Protein AF-A0A3D4YFX1-F1 (afdb_monomer)

Structure (mmCIF, N/CA/C/O backbone):
data_AF-A0A3D4YFX1-F1
#
_entry.id   AF-A0A3D4YFX1-F1
#
loop_
_atom_site.group_PDB
_atom_site.id
_atom_site.type_symbol
_atom_site.label_atom_id
_atom_site.label_alt_id
_atom_site.label_comp_id
_atom_site.label_asym_id
_atom_site.label_entity_id
_atom_site.label_seq_id
_atom_site.pdbx_PDB_ins_code
_atom_site.Cartn_x
_atom_site.Cartn_y
_atom_site.Cartn_z
_atom_site.occupancy
_atom_site.B_iso_or_equiv
_atom_site.auth_seq_id
_atom_site.auth_comp_id
_atom_site.auth_asym_id
_atom_site.auth_atom_id
_atom_site.pdbx_PDB_model_num
ATOM 1 N N . MET A 1 1 ? 17.781 17.851 44.236 1.00 33.34 1 MET A N 1
ATOM 2 C CA . MET A 1 1 ? 16.960 18.516 43.199 1.00 33.34 1 MET A CA 1
ATOM 3 C C . MET A 1 1 ? 16.492 17.494 42.149 1.00 33.34 1 MET A C 1
ATOM 5 O O . MET A 1 1 ? 16.687 17.704 40.967 1.00 33.34 1 MET A O 1
ATOM 9 N N . TYR A 1 2 ? 15.892 16.377 42.585 1.00 28.59 2 TYR A N 1
ATOM 10 C CA . TYR A 1 2 ? 15.385 15.292 41.724 1.00 28.59 2 TYR A CA 1
ATOM 11 C C . TYR A 1 2 ? 14.280 14.538 42.480 1.00 28.59 2 TYR A C 1
ATOM 13 O O . TYR A 1 2 ? 14.504 13.456 42.988 1.00 28.59 2 TYR A O 1
ATOM 21 N N . TRP A 1 3 ? 13.118 15.166 42.655 1.00 27.67 3 TRP A N 1
ATOM 22 C CA . TRP A 1 3 ? 11.892 14.529 43.162 1.00 27.67 3 TRP A CA 1
ATOM 23 C C . TRP A 1 3 ? 10.709 15.341 42.619 1.00 27.67 3 TRP A C 1
ATOM 25 O O . TRP A 1 3 ? 10.163 16.185 43.321 1.00 27.67 3 TRP A O 1
ATOM 35 N N . ASN A 1 4 ? 10.387 15.195 41.327 1.00 35.06 4 ASN A N 1
ATOM 36 C CA . ASN A 1 4 ? 9.141 15.752 40.767 1.00 35.06 4 ASN A CA 1
ATOM 37 C C . ASN A 1 4 ? 8.690 15.178 39.406 1.00 35.06 4 ASN A C 1
ATOM 39 O O . ASN A 1 4 ? 7.631 15.566 38.922 1.00 35.06 4 ASN A O 1
ATOM 43 N N . SER A 1 5 ? 9.417 14.245 38.783 1.00 28.72 5 SER A N 1
ATOM 44 C CA . SER A 1 5 ? 9.042 13.697 37.467 1.00 28.72 5 SER A CA 1
ATOM 45 C C . SER A 1 5 ? 7.901 12.666 37.524 1.00 28.72 5 SER A C 1
ATOM 47 O O . SER A 1 5 ? 7.046 12.662 36.643 1.00 28.72 5 SER A O 1
ATOM 49 N N . GLU A 1 6 ? 7.797 11.857 38.583 1.00 30.45 6 GLU A N 1
ATOM 50 C CA . GLU A 1 6 ? 6.778 10.790 38.672 1.00 30.45 6 GLU A CA 1
ATOM 51 C C . GLU A 1 6 ? 5.366 11.302 39.001 1.00 30.45 6 GLU A C 1
ATOM 53 O O . GLU A 1 6 ? 4.369 10.799 38.475 1.00 30.45 6 GLU A O 1
ATOM 58 N N . ARG A 1 7 ? 5.249 12.367 39.809 1.00 31.98 7 ARG A N 1
ATOM 59 C CA . ARG A 1 7 ? 3.946 12.985 40.121 1.00 31.98 7 ARG A CA 1
ATOM 60 C C . ARG A 1 7 ? 3.356 13.740 38.932 1.00 31.98 7 ARG A C 1
ATOM 62 O O . ARG A 1 7 ? 2.138 13.747 38.767 1.00 31.98 7 ARG A O 1
ATOM 69 N N . ILE A 1 8 ? 4.198 14.347 38.097 1.00 32.44 8 ILE A N 1
ATOM 70 C CA . ILE A 1 8 ? 3.754 15.078 36.904 1.00 32.44 8 ILE A CA 1
ATOM 71 C C . ILE A 1 8 ? 3.295 14.093 35.819 1.00 32.44 8 ILE A C 1
ATOM 73 O O . ILE A 1 8 ? 2.248 14.314 35.211 1.00 32.44 8 ILE A O 1
ATOM 77 N N . PHE A 1 9 ? 3.989 12.960 35.658 1.00 28.56 9 PHE A N 1
ATOM 78 C CA . PHE A 1 9 ? 3.599 11.900 34.723 1.00 28.56 9 PHE A CA 1
ATOM 79 C C . PHE A 1 9 ? 2.250 11.259 35.102 1.00 28.56 9 PHE A C 1
ATOM 81 O O . PHE A 1 9 ? 1.348 11.173 34.270 1.00 28.56 9 PHE A O 1
ATOM 88 N N . CYS A 1 10 ? 2.038 10.935 36.383 1.00 30.28 10 CYS A N 1
ATOM 89 C CA . CYS A 1 10 ? 0.772 10.359 36.856 1.00 30.28 10 CYS A CA 1
ATOM 90 C C . CYS A 1 10 ? -0.425 11.319 36.726 1.00 30.28 10 CYS A C 1
ATOM 92 O O . CYS A 1 10 ? -1.542 10.891 36.430 1.00 30.28 10 CYS A O 1
ATOM 94 N N . VAL A 1 11 ? -0.220 12.625 36.930 1.00 32.50 11 VAL A N 1
ATOM 95 C CA . VAL A 1 11 ? -1.291 13.631 36.808 1.00 32.50 11 VAL A CA 1
ATOM 96 C C . VAL A 1 11 ? -1.632 13.919 35.342 1.00 32.50 11 VAL A C 1
ATOM 98 O O . VAL A 1 11 ? -2.809 14.106 35.023 1.00 32.50 11 VAL A O 1
ATOM 101 N N . LEU A 1 12 ? -0.640 13.910 34.444 1.00 30.22 12 LEU A N 1
ATOM 102 C CA . LEU A 1 12 ? -0.848 14.115 33.007 1.00 30.22 12 LEU A CA 1
ATOM 103 C C . LEU A 1 12 ? -1.539 12.918 32.349 1.00 30.22 12 LEU A C 1
ATOM 105 O O . LEU A 1 12 ? -2.519 13.123 31.637 1.00 30.22 12 LEU A O 1
ATOM 109 N N . VAL A 1 13 ? -1.130 11.684 32.664 1.00 34.00 13 VAL A N 1
ATOM 110 C CA . VAL A 1 13 ? -1.783 10.464 32.153 1.00 34.00 13 VAL A CA 1
ATOM 111 C C . VAL A 1 13 ? -3.233 10.385 32.643 1.00 34.00 13 VAL A C 1
ATOM 113 O O . VAL A 1 13 ? -4.150 10.170 31.851 1.00 34.00 13 VAL A O 1
ATOM 116 N N . LYS A 1 14 ? -3.483 10.684 33.925 1.00 32.94 14 LYS A N 1
ATOM 117 C CA . LYS A 1 14 ? -4.841 10.690 34.487 1.00 32.94 14 LYS A CA 1
ATOM 118 C C . LYS A 1 14 ? -5.736 11.760 33.851 1.00 32.94 14 LYS A C 1
ATOM 120 O O . LYS A 1 14 ? -6.899 11.480 33.569 1.00 32.94 14 LYS A O 1
ATOM 125 N N . ARG A 1 15 ? -5.225 12.969 33.580 1.00 34.59 15 ARG A N 1
ATOM 126 C CA . ARG A 1 15 ? -5.998 14.036 32.913 1.00 34.59 15 ARG A CA 1
ATOM 127 C C . ARG A 1 15 ? -6.241 13.755 31.429 1.00 34.59 15 ARG A C 1
ATOM 129 O O . ARG A 1 15 ? -7.353 13.991 30.964 1.00 34.59 15 ARG A O 1
ATOM 136 N N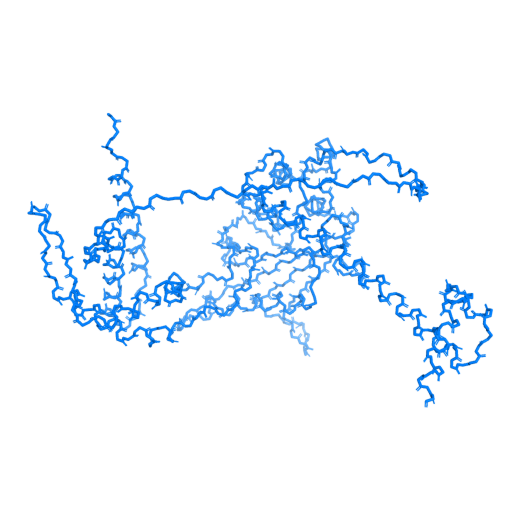 . TYR A 1 16 ? -5.250 13.225 30.715 1.00 33.62 16 TYR A N 1
ATOM 137 C CA . TYR A 1 16 ? -5.350 12.949 29.280 1.00 33.62 16 TYR A CA 1
ATOM 138 C C . TYR A 1 16 ? -6.350 11.819 28.989 1.00 33.62 16 TYR A C 1
ATOM 140 O O . TYR A 1 16 ? -7.226 11.964 28.136 1.00 33.62 16 TYR A O 1
ATOM 148 N N . TYR A 1 17 ? -6.322 10.738 29.775 1.00 37.28 17 TYR A N 1
ATOM 149 C CA . TYR A 1 17 ? -7.241 9.611 29.588 1.00 37.28 17 TYR A CA 1
ATOM 150 C C . TYR A 1 17 ? -8.655 9.880 30.117 1.00 37.28 17 TYR A C 1
ATOM 152 O O . TYR A 1 17 ? -9.621 9.501 29.461 1.00 37.28 17 TYR A O 1
ATOM 160 N N . THR A 1 18 ? -8.815 10.615 31.225 1.00 37.09 18 THR A N 1
ATOM 161 C CA . THR A 1 18 ? -10.156 11.000 31.719 1.00 37.09 18 THR A CA 1
ATOM 162 C C . THR A 1 18 ? -10.868 11.931 30.731 1.00 37.09 18 THR A C 1
ATOM 164 O O . THR A 1 18 ? -12.057 11.755 30.474 1.00 37.09 18 THR A O 1
ATOM 167 N N . ALA A 1 19 ? -10.142 12.876 30.117 1.00 35.78 19 ALA A N 1
ATOM 168 C CA . ALA A 1 19 ? -10.690 13.760 29.088 1.00 35.78 19 ALA A CA 1
ATOM 169 C C . ALA A 1 19 ? -11.039 13.006 27.793 1.00 35.78 19 ALA A C 1
ATOM 171 O O . ALA A 1 19 ? -12.042 13.320 27.155 1.00 35.78 19 ALA A O 1
ATOM 172 N N . THR A 1 20 ? -10.253 11.988 27.431 1.00 35.84 20 THR A N 1
ATOM 173 C CA . THR A 1 20 ? -10.500 11.140 26.252 1.00 35.84 20 THR A CA 1
ATOM 174 C C . THR A 1 20 ? -11.707 10.226 26.468 1.00 35.84 20 THR A C 1
ATOM 176 O O . THR A 1 20 ? -12.563 10.133 25.596 1.00 35.84 20 THR A O 1
ATOM 179 N N . ILE A 1 21 ? -11.856 9.648 27.663 1.00 40.03 21 ILE A N 1
ATOM 180 C CA . ILE A 1 21 ? -13.035 8.871 28.073 1.00 40.03 21 ILE A CA 1
ATOM 181 C C . ILE A 1 21 ? -14.284 9.767 28.116 1.00 40.03 21 ILE A C 1
ATOM 183 O O . ILE A 1 21 ? -15.308 9.422 27.536 1.00 40.03 21 ILE A O 1
ATOM 187 N N . GLN A 1 22 ? -14.214 10.968 28.695 1.00 37.69 22 GLN A N 1
ATOM 188 C CA . GLN A 1 22 ? -15.341 11.914 28.669 1.00 37.69 22 GLN A CA 1
ATOM 189 C C . GLN A 1 22 ? -15.697 12.400 27.251 1.00 37.69 22 GLN A C 1
ATOM 191 O O . GLN A 1 22 ? -16.878 12.585 26.950 1.00 37.69 22 GLN A O 1
ATOM 196 N N . LYS A 1 23 ? -14.716 12.571 26.352 1.00 37.72 23 LYS A N 1
ATOM 197 C CA . LYS A 1 23 ? -14.960 12.862 24.926 1.00 37.72 23 LYS A CA 1
ATOM 198 C C . LYS A 1 23 ? -15.580 11.680 24.178 1.00 37.72 23 LYS A C 1
ATOM 200 O O . LYS A 1 23 ? -16.494 11.906 23.393 1.00 37.72 23 LYS A O 1
ATOM 205 N N . MET A 1 24 ? -15.141 10.450 24.453 1.00 36.56 24 MET A N 1
ATOM 206 C CA . MET A 1 24 ? -15.719 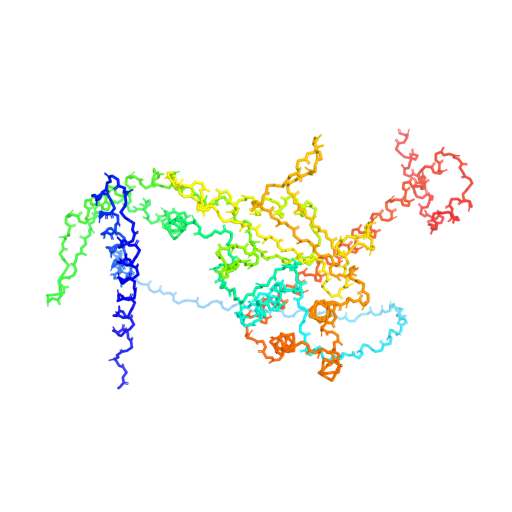9.227 23.878 1.00 36.56 24 MET A CA 1
ATOM 207 C C . MET A 1 24 ? -17.208 9.068 24.223 1.00 36.56 24 MET A C 1
ATOM 209 O O . MET A 1 24 ? -17.973 8.586 23.398 1.00 36.56 24 MET A O 1
ATOM 213 N N . PHE A 1 25 ? -17.645 9.521 25.404 1.00 42.78 25 PHE A N 1
ATOM 214 C CA . PHE A 1 25 ? -19.019 9.317 25.887 1.00 42.78 25 PHE A CA 1
ATOM 215 C C . PHE A 1 25 ? -19.925 10.561 25.826 1.00 42.78 25 PHE A C 1
ATOM 217 O O . PHE A 1 25 ? -21.083 10.486 26.229 1.00 42.78 25 PHE A O 1
ATOM 224 N N . SER A 1 26 ? -19.439 11.700 25.314 1.00 38.50 26 SER A N 1
ATOM 225 C CA . SER A 1 26 ? -20.235 12.937 25.160 1.00 38.50 26 SER A CA 1
ATOM 226 C C . SER A 1 26 ? -20.838 13.131 23.764 1.00 38.50 26 SER A C 1
ATOM 228 O O . SER A 1 26 ? -21.555 14.108 23.554 1.00 38.50 26 SER A O 1
ATOM 230 N N . LYS A 1 27 ? -20.593 12.211 22.817 1.00 40.03 27 LYS A N 1
ATOM 231 C CA . LYS A 1 27 ? -21.092 12.317 21.433 1.00 40.03 27 LYS A CA 1
ATOM 232 C C . LYS A 1 27 ? -21.996 11.186 20.930 1.00 40.03 27 LYS A C 1
ATOM 234 O O . LYS A 1 27 ? -22.451 11.281 19.798 1.00 40.03 27 LYS A O 1
ATOM 239 N N . GLU A 1 28 ? -22.353 10.194 21.742 1.00 39.66 28 GLU A N 1
ATOM 240 C CA . GLU A 1 28 ? -23.309 9.153 21.329 1.00 39.66 28 GLU A CA 1
ATOM 241 C C . GLU A 1 28 ? -24.454 9.014 22.343 1.00 39.66 28 GLU A C 1
ATOM 243 O O . GLU A 1 28 ? -24.378 8.278 23.326 1.00 39.66 28 GLU A O 1
ATOM 248 N N . THR A 1 29 ? -25.549 9.730 22.095 1.00 34.16 29 THR A N 1
ATOM 249 C CA . THR A 1 29 ? -26.874 9.388 22.625 1.00 34.16 29 THR A CA 1
ATOM 250 C C . THR A 1 29 ? -27.624 8.587 21.575 1.00 34.16 29 THR A C 1
ATOM 252 O O . THR A 1 29 ? -28.125 9.172 20.626 1.00 34.16 29 THR A O 1
ATOM 255 N N . GLU A 1 30 ? -27.678 7.267 21.762 1.00 40.28 30 GLU A N 1
ATOM 256 C CA . GLU A 1 30 ? -28.889 6.429 21.686 1.00 40.28 30 GLU A CA 1
ATOM 257 C C . GLU A 1 30 ? -28.508 4.949 21.897 1.00 40.28 30 GLU A C 1
ATOM 259 O O . GLU A 1 30 ? -28.392 4.163 20.965 1.00 40.28 30 GLU A O 1
ATOM 264 N N . MET A 1 31 ? -28.316 4.528 23.153 1.00 36.41 31 MET A N 1
ATOM 265 C CA . MET A 1 31 ? -28.353 3.103 23.508 1.00 36.41 31 MET A CA 1
ATOM 266 C C . MET A 1 31 ? -29.038 2.904 24.860 1.00 36.41 31 MET A C 1
ATOM 268 O O . MET A 1 31 ? -28.718 3.557 25.854 1.00 36.41 31 MET A O 1
ATOM 272 N N . LYS A 1 32 ? -30.007 1.985 24.869 1.00 35.91 32 LYS A N 1
ATOM 273 C CA . LYS A 1 32 ? -31.033 1.760 25.899 1.00 35.91 32 LYS A CA 1
ATOM 274 C C . LYS A 1 32 ? -30.551 1.225 27.257 1.00 35.91 32 LYS A C 1
ATOM 276 O O . LYS A 1 32 ? -31.397 0.890 28.071 1.00 35.91 32 LYS A O 1
ATOM 281 N N . ASP A 1 33 ? -29.257 1.236 27.570 1.00 43.91 33 ASP A N 1
ATOM 282 C CA . ASP A 1 33 ? -28.777 0.847 28.905 1.00 43.91 33 ASP A CA 1
ATOM 283 C C . ASP A 1 33 ? -27.648 1.745 29.422 1.00 43.91 33 ASP A C 1
ATOM 285 O O . ASP A 1 33 ? -26.497 1.351 29.631 1.00 43.91 33 ASP A O 1
ATOM 289 N N . LEU A 1 34 ? -28.022 2.990 29.726 1.00 38.09 34 LEU A N 1
ATOM 290 C CA . LEU A 1 34 ? -27.171 3.991 30.378 1.00 38.09 34 LEU A CA 1
ATOM 291 C C . LEU A 1 34 ? -26.562 3.497 31.712 1.00 38.09 34 LEU A C 1
ATOM 293 O O . LEU A 1 34 ? -25.555 4.036 32.169 1.00 38.09 34 LEU A O 1
ATOM 297 N N . LYS A 1 35 ? -27.164 2.487 32.359 1.00 36.34 35 LYS A N 1
ATOM 298 C CA . LYS A 1 35 ? -26.668 1.881 33.608 1.00 36.34 35 LYS A CA 1
ATOM 299 C C . LYS A 1 35 ? -25.497 0.925 33.382 1.00 36.34 35 LYS A C 1
ATOM 301 O O . LYS A 1 35 ? -24.564 0.951 34.185 1.00 36.34 35 LYS A O 1
ATOM 306 N N . LEU A 1 36 ? -25.532 0.136 32.307 1.00 39.44 36 LEU A N 1
ATOM 307 C CA . LEU A 1 36 ? -24.483 -0.825 31.962 1.00 39.44 36 LEU A CA 1
ATOM 308 C C . LEU A 1 36 ? -23.225 -0.095 31.477 1.00 39.44 36 LEU A C 1
ATOM 310 O O . LEU A 1 36 ? -22.126 -0.389 31.931 1.00 39.44 36 LEU A O 1
ATOM 314 N N . ILE A 1 37 ? -23.398 0.940 30.652 1.00 39.50 37 ILE A N 1
ATOM 315 C CA . ILE A 1 37 ? -22.294 1.760 30.127 1.00 39.50 37 ILE A CA 1
ATOM 316 C C . ILE A 1 37 ? -21.619 2.565 31.248 1.00 39.50 37 ILE A C 1
ATOM 318 O O . ILE A 1 37 ? -20.391 2.620 31.320 1.00 39.50 37 ILE A O 1
ATOM 322 N N . LYS A 1 38 ? -22.398 3.131 32.183 1.00 40.81 38 LYS A N 1
ATOM 323 C CA . LYS A 1 38 ? -21.845 3.790 33.380 1.00 40.81 38 LYS A CA 1
ATOM 324 C C . LYS A 1 38 ? -21.117 2.812 34.303 1.00 40.81 38 LYS A C 1
ATOM 326 O O . LYS A 1 38 ? -20.095 3.191 34.865 1.00 40.81 38 LYS A O 1
ATOM 331 N N . HIS A 1 39 ? -21.601 1.574 34.432 1.00 41.62 39 HIS A N 1
ATOM 332 C CA . HIS A 1 39 ? -20.893 0.532 35.180 1.00 41.62 39 HIS A CA 1
ATOM 333 C C . HIS A 1 39 ? -19.578 0.163 34.499 1.00 41.62 39 HIS A C 1
ATOM 335 O O . HIS A 1 39 ? -18.544 0.244 35.142 1.00 41.62 39 HIS A O 1
ATOM 341 N N . ILE A 1 40 ? -19.577 -0.128 33.198 1.00 42.59 40 ILE A N 1
ATOM 342 C CA . ILE A 1 40 ? -18.363 -0.501 32.454 1.00 42.59 40 ILE A CA 1
ATOM 343 C C . ILE A 1 40 ? -17.320 0.629 32.482 1.00 42.59 40 ILE A C 1
ATOM 345 O O . ILE A 1 40 ? -16.145 0.371 32.728 1.00 42.59 40 ILE A O 1
ATOM 349 N N . SER A 1 41 ? -17.740 1.888 32.315 1.00 40.81 41 SER A N 1
ATOM 350 C CA . SER A 1 41 ? -16.853 3.060 32.397 1.00 40.81 41 SER A CA 1
ATOM 351 C C . SER A 1 41 ? -16.263 3.259 33.801 1.00 40.81 41 SER A C 1
ATOM 353 O O . SER A 1 41 ? -15.061 3.517 33.939 1.00 40.81 41 SER A O 1
ATOM 355 N N . ALA A 1 42 ? -17.073 3.084 34.852 1.00 39.38 42 ALA A N 1
ATOM 356 C CA . ALA A 1 42 ? -16.591 3.109 36.230 1.00 39.38 42 ALA A CA 1
ATOM 357 C C . ALA A 1 42 ? -15.624 1.945 36.505 1.00 39.38 42 ALA A C 1
ATOM 359 O O . ALA A 1 42 ? -14.577 2.154 37.109 1.00 39.38 42 ALA A O 1
ATOM 360 N N . CYS A 1 43 ? -15.920 0.751 35.992 1.00 41.75 43 CYS A N 1
ATOM 361 C CA . CYS A 1 43 ? -15.106 -0.451 36.150 1.00 41.75 43 CYS A CA 1
ATOM 362 C C . CYS A 1 43 ? -13.751 -0.340 35.439 1.00 41.75 43 CYS A C 1
ATOM 364 O O . CYS A 1 43 ? -12.737 -0.660 36.046 1.00 41.75 43 CYS A O 1
ATOM 366 N N . LEU A 1 44 ? -13.695 0.185 34.211 1.00 43.41 44 LEU A N 1
ATOM 367 C CA . LEU A 1 44 ? -12.436 0.440 33.493 1.00 43.41 44 LEU A CA 1
ATOM 368 C C . LEU A 1 44 ? -11.590 1.525 34.168 1.00 43.41 44 LEU A C 1
ATOM 370 O O . LEU A 1 44 ? -10.371 1.396 34.253 1.00 43.41 44 LEU A O 1
ATOM 374 N N . SER A 1 45 ? -12.230 2.560 34.717 1.00 39.56 45 SER A N 1
ATOM 375 C CA . SER A 1 45 ? -11.538 3.604 35.485 1.00 39.56 45 SER A CA 1
ATOM 376 C C . SER A 1 45 ? -10.967 3.068 36.804 1.00 39.56 45 SER A C 1
ATOM 378 O O . SER A 1 45 ? -9.895 3.495 37.231 1.00 39.56 45 SER A O 1
ATOM 380 N N . ILE A 1 46 ? -11.663 2.117 37.434 1.00 39.59 46 ILE A N 1
ATOM 381 C CA . ILE A 1 46 ? -11.199 1.406 38.629 1.00 39.59 46 ILE A CA 1
ATOM 382 C C . ILE A 1 46 ? -10.050 0.456 38.261 1.00 39.59 46 ILE A C 1
ATOM 384 O O . ILE A 1 46 ? -9.012 0.508 38.910 1.00 39.59 46 ILE A O 1
ATOM 388 N N 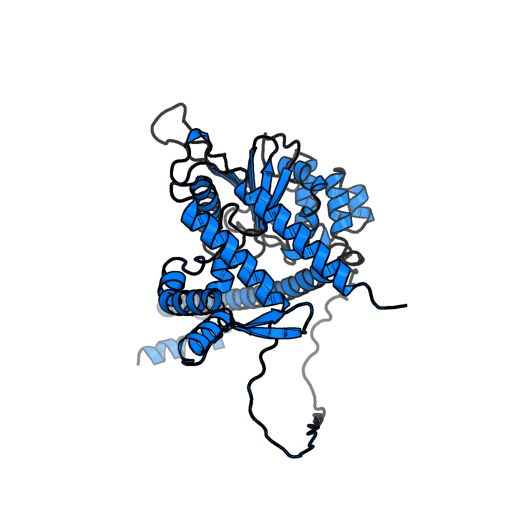. MET A 1 47 ? -10.164 -0.326 37.182 1.00 39.81 47 MET A N 1
ATOM 389 C CA . MET A 1 47 ? -9.098 -1.228 36.721 1.00 39.81 47 MET A CA 1
ATOM 390 C C . MET A 1 47 ? -7.809 -0.474 36.357 1.00 39.81 47 MET A C 1
ATOM 392 O O . MET A 1 47 ? -6.730 -0.888 36.776 1.00 39.81 47 MET A O 1
ATOM 396 N N . LEU A 1 48 ? -7.901 0.688 35.695 1.00 39.75 48 LEU A N 1
ATOM 397 C CA . LEU A 1 48 ? -6.734 1.549 35.446 1.00 39.75 48 LEU A CA 1
ATOM 398 C C . LEU A 1 48 ? -6.146 2.149 36.733 1.00 39.75 48 LEU A C 1
ATOM 400 O O . LEU A 1 48 ? -4.933 2.317 36.834 1.00 39.75 48 LEU A O 1
ATOM 404 N N . ALA A 1 49 ? -6.979 2.480 37.724 1.00 34.81 49 ALA A N 1
ATOM 405 C CA . ALA A 1 49 ? -6.500 2.972 39.016 1.00 34.81 49 ALA A CA 1
ATOM 406 C C . ALA A 1 49 ? -5.809 1.872 39.846 1.00 34.81 49 ALA A C 1
ATOM 408 O O . ALA A 1 49 ? -4.910 2.187 40.626 1.00 34.81 49 ALA A O 1
ATOM 409 N N . PHE A 1 50 ? -6.196 0.605 39.655 1.00 36.91 50 PHE A N 1
ATOM 410 C CA . PHE A 1 50 ? -5.555 -0.564 40.260 1.00 36.91 50 PHE A CA 1
ATOM 411 C C . PHE A 1 50 ? -4.249 -0.949 39.551 1.00 36.91 50 PHE A C 1
ATOM 413 O O . PHE A 1 50 ? -3.260 -1.199 40.233 1.00 36.91 50 PHE A O 1
ATOM 420 N N . ALA A 1 51 ? -4.182 -0.896 38.217 1.00 34.44 51 ALA A N 1
ATOM 421 C CA . ALA A 1 51 ? -2.958 -1.201 37.462 1.00 34.44 51 ALA A CA 1
ATOM 422 C C . ALA A 1 51 ? -1.766 -0.291 37.832 1.00 34.44 51 ALA A C 1
ATOM 424 O O . ALA A 1 51 ? -0.617 -0.711 37.771 1.00 34.44 51 ALA A O 1
ATOM 425 N N . VAL A 1 52 ? -2.032 0.941 38.280 1.00 34.00 52 VAL A N 1
ATOM 426 C CA . VAL A 1 52 ? -0.999 1.894 38.732 1.00 34.00 52 VAL A CA 1
ATOM 427 C C . VAL A 1 52 ? -0.578 1.665 40.200 1.00 34.00 52 VAL A C 1
ATOM 429 O O . VAL A 1 52 ? 0.368 2.294 40.664 1.00 34.00 52 VAL A O 1
ATOM 432 N N . ASN A 1 53 ? -1.246 0.782 40.955 1.00 30.69 53 ASN A N 1
ATOM 433 C CA . ASN A 1 53 ? -1.068 0.673 42.413 1.00 30.69 53 ASN A CA 1
ATOM 434 C C . ASN A 1 53 ? -1.037 -0.753 42.997 1.00 30.69 53 ASN A C 1
ATOM 436 O O . ASN A 1 53 ? -1.060 -0.895 44.221 1.00 30.69 53 ASN A O 1
ATOM 440 N N . ILE A 1 54 ? -0.966 -1.815 42.192 1.00 28.16 54 ILE A N 1
ATOM 441 C CA . ILE A 1 54 ? -0.824 -3.173 42.736 1.00 28.16 54 ILE A CA 1
ATOM 442 C C . ILE A 1 54 ? 0.647 -3.441 43.091 1.00 28.16 54 ILE A C 1
ATOM 444 O O . ILE A 1 54 ? 1.505 -3.578 42.226 1.00 28.16 54 ILE A O 1
ATOM 448 N N . HIS A 1 55 ? 0.927 -3.540 44.392 1.00 26.19 55 HIS A N 1
ATOM 449 C CA . HIS A 1 55 ? 1.973 -4.411 44.926 1.00 26.19 55 HIS A CA 1
ATOM 450 C C . HIS A 1 55 ? 1.284 -5.678 45.437 1.00 26.19 55 HIS A C 1
ATOM 452 O O . HIS A 1 55 ? 0.455 -5.599 46.344 1.00 26.19 55 HIS A O 1
ATOM 458 N N . ALA A 1 56 ? 1.612 -6.834 44.864 1.00 24.86 56 ALA A N 1
ATOM 459 C CA . ALA A 1 56 ? 1.196 -8.125 45.398 1.00 24.86 56 ALA A CA 1
ATOM 460 C C . ALA A 1 56 ? 2.311 -8.675 46.301 1.00 24.86 56 ALA A C 1
ATOM 462 O O . ALA A 1 56 ? 3.421 -8.926 45.841 1.00 24.86 56 ALA A O 1
ATOM 463 N N . THR A 1 57 ? 2.026 -8.850 47.592 1.00 23.95 57 THR A N 1
ATOM 464 C CA . THR A 1 57 ? 2.875 -9.618 48.515 1.00 23.95 57 THR A CA 1
ATOM 465 C C . THR A 1 57 ? 2.234 -10.978 48.749 1.00 23.95 57 THR A C 1
ATOM 467 O O . THR A 1 57 ? 1.173 -11.053 49.371 1.00 23.95 57 THR A O 1
ATOM 470 N N . THR A 1 58 ? 2.875 -12.048 48.283 1.00 26.09 58 THR A N 1
ATOM 471 C CA . THR A 1 58 ? 2.598 -13.413 48.741 1.00 26.09 58 THR A CA 1
ATOM 472 C C . THR A 1 58 ? 3.441 -13.676 49.987 1.00 26.09 58 THR A C 1
ATOM 474 O O . THR A 1 58 ? 4.653 -13.472 50.000 1.00 26.09 58 THR A O 1
ATOM 477 N N . GLY A 1 59 ? 2.785 -14.042 51.087 1.00 28.52 59 GLY A N 1
ATOM 478 C CA . GLY A 1 59 ? 3.457 -14.340 52.345 1.00 28.52 59 GLY A CA 1
ATOM 479 C C . GLY A 1 59 ? 3.992 -15.764 52.353 1.00 28.52 59 GLY A C 1
ATOM 480 O O . GLY A 1 59 ? 3.253 -16.671 52.706 1.00 28.52 59 GLY A O 1
ATOM 481 N N . GLU A 1 60 ? 5.273 -15.942 52.035 1.00 26.39 60 GLU A N 1
ATOM 482 C CA . GLU A 1 60 ? 6.045 -17.116 52.447 1.00 26.39 60 GLU A CA 1
ATOM 483 C C . GLU A 1 60 ? 7.432 -16.675 52.925 1.00 26.39 60 GLU A C 1
ATOM 485 O O . GLU A 1 60 ? 8.238 -16.100 52.196 1.00 26.39 60 GLU A O 1
ATOM 490 N N . THR A 1 61 ? 7.699 -16.917 54.205 1.00 26.44 61 THR A N 1
ATOM 491 C CA . THR A 1 61 ? 9.018 -16.786 54.818 1.00 26.44 61 THR A CA 1
ATOM 492 C C . THR A 1 61 ? 9.888 -17.968 54.401 1.00 26.44 61 THR A C 1
ATOM 494 O O . THR A 1 61 ? 9.611 -19.092 54.814 1.00 26.44 61 THR A O 1
ATOM 497 N N . PHE A 1 62 ? 10.973 -17.716 53.668 1.00 23.44 62 PHE A N 1
ATOM 498 C CA . PHE A 1 62 ? 12.087 -18.656 53.545 1.00 23.44 62 PHE A CA 1
ATOM 499 C C . PHE A 1 62 ? 13.419 -17.927 53.740 1.00 23.44 62 PHE A C 1
ATOM 501 O O . PHE A 1 62 ? 13.776 -16.998 53.019 1.00 23.44 62 PHE A O 1
ATOM 508 N N . THR A 1 63 ? 14.135 -18.347 54.775 1.00 26.41 63 THR A N 1
ATOM 509 C CA . THR A 1 63 ? 15.514 -17.979 55.088 1.00 26.41 63 THR A CA 1
ATOM 510 C C . THR A 1 63 ? 16.488 -18.853 54.300 1.00 26.41 63 THR A C 1
ATOM 512 O O . THR A 1 63 ? 16.314 -20.070 54.289 1.00 26.41 63 THR A O 1
ATOM 515 N N . GLY A 1 64 ? 17.575 -18.262 53.795 1.00 24.70 64 GLY A N 1
ATOM 516 C CA . GLY A 1 64 ? 18.860 -18.960 53.659 1.00 24.70 64 GLY A CA 1
ATOM 517 C C . GLY A 1 64 ? 19.409 -19.148 52.242 1.00 24.70 64 GLY A C 1
ATOM 518 O O . GLY A 1 64 ? 18.985 -20.048 51.535 1.00 24.70 64 GLY A O 1
ATOM 519 N N . ASP A 1 65 ? 20.411 -18.314 51.939 1.00 24.33 65 ASP A N 1
ATOM 520 C CA . ASP A 1 65 ? 21.747 -18.641 51.401 1.00 24.33 65 ASP A CA 1
ATOM 521 C C . ASP A 1 65 ? 21.908 -19.407 50.067 1.00 24.33 65 ASP A C 1
ATOM 523 O O . ASP A 1 65 ? 21.238 -20.392 49.781 1.00 24.33 65 ASP A O 1
ATOM 527 N N . GLY A 1 66 ? 22.916 -18.999 49.283 1.00 25.42 66 GLY A N 1
ATOM 528 C CA . GLY A 1 66 ? 23.465 -19.850 48.226 1.00 25.42 66 GLY A CA 1
ATOM 529 C C . GLY A 1 66 ? 23.816 -19.169 46.909 1.00 25.42 66 GLY A C 1
ATOM 530 O O . GLY A 1 66 ? 23.273 -19.500 45.860 1.00 25.42 66 GLY A O 1
ATOM 531 N N . SER A 1 67 ? 24.797 -18.274 46.933 1.00 27.67 67 SER A N 1
ATOM 532 C CA . SER A 1 67 ? 25.628 -17.905 45.780 1.00 27.67 67 SER A CA 1
ATOM 533 C C . SER A 1 67 ? 26.016 -19.093 44.881 1.00 27.67 67 SER A C 1
ATOM 535 O O . SER A 1 67 ? 26.584 -20.065 45.376 1.00 27.67 67 SER A O 1
ATOM 537 N N . ARG A 1 68 ? 25.853 -18.960 43.552 1.00 25.25 68 ARG A N 1
ATOM 538 C CA . ARG A 1 68 ? 26.780 -19.518 42.538 1.00 25.25 68 ARG A CA 1
ATOM 539 C C . ARG A 1 68 ? 26.510 -18.974 41.128 1.00 25.25 68 ARG A C 1
ATOM 541 O O . ARG A 1 68 ? 25.585 -19.391 40.439 1.00 25.25 68 ARG A O 1
ATOM 548 N N . LYS A 1 69 ? 27.401 -18.078 40.685 1.00 25.94 69 LYS A N 1
ATOM 549 C CA . LYS A 1 69 ? 27.680 -17.798 39.270 1.00 25.94 69 LYS A CA 1
ATOM 550 C C . LYS A 1 69 ? 28.139 -19.091 38.584 1.00 25.94 69 LYS A C 1
ATOM 552 O O . LYS A 1 69 ? 29.011 -19.783 39.107 1.00 25.94 69 LYS A O 1
ATOM 557 N N . ARG A 1 70 ? 27.603 -19.380 37.398 1.00 23.88 70 ARG A N 1
ATOM 558 C CA . ARG A 1 70 ? 28.205 -20.300 36.424 1.00 23.88 70 ARG A CA 1
ATOM 559 C C . ARG A 1 70 ? 28.458 -19.526 35.137 1.00 23.88 70 ARG A C 1
ATOM 561 O O . ARG A 1 70 ? 27.552 -19.327 34.337 1.00 23.88 70 ARG A O 1
ATOM 568 N N . GLU A 1 71 ? 29.699 -19.085 34.980 1.00 24.14 71 GLU A N 1
ATOM 569 C CA . GLU A 1 71 ? 30.296 -18.788 33.680 1.00 24.14 71 GLU A CA 1
ATOM 570 C C . GLU A 1 71 ? 30.410 -20.105 32.899 1.00 24.14 71 GLU A C 1
ATOM 572 O O . GLU A 1 71 ? 30.865 -21.116 33.439 1.00 24.14 71 GLU A O 1
ATOM 577 N N . ARG A 1 72 ? 29.962 -20.112 31.639 1.00 24.77 72 ARG A N 1
ATOM 578 C CA . ARG A 1 72 ? 30.304 -21.154 30.667 1.00 24.77 72 ARG A CA 1
ATOM 579 C C . ARG A 1 72 ? 31.293 -20.562 29.675 1.00 24.77 72 ARG A C 1
ATOM 581 O O . ARG A 1 72 ? 30.976 -19.616 28.961 1.00 24.77 72 ARG A O 1
ATOM 588 N N . SER A 1 73 ? 32.482 -21.143 29.692 1.00 23.80 73 SER A N 1
ATOM 589 C CA . SER A 1 73 ? 33.572 -20.992 28.743 1.00 23.80 73 SER A CA 1
ATOM 590 C C . SER A 1 73 ? 33.146 -21.411 27.335 1.00 23.80 73 SER A C 1
ATOM 592 O O . SER A 1 73 ? 32.565 -22.479 27.147 1.00 23.80 73 SER A O 1
ATOM 594 N N . VAL A 1 74 ? 33.460 -20.566 26.354 1.00 25.78 74 VAL A N 1
ATOM 595 C CA . VAL A 1 74 ? 33.433 -20.893 24.926 1.00 25.78 74 VAL A CA 1
ATOM 596 C C . VAL A 1 74 ? 34.837 -21.371 24.566 1.00 25.78 74 VAL A C 1
ATOM 598 O O . VAL A 1 74 ? 35.783 -20.586 24.595 1.00 25.78 74 VAL A O 1
ATOM 601 N N . GLU A 1 75 ? 34.986 -22.666 24.293 1.00 24.52 75 GLU A N 1
ATOM 602 C CA . GLU A 1 75 ? 36.204 -23.224 23.706 1.00 24.52 75 GLU A CA 1
ATOM 603 C C . GLU A 1 75 ? 36.190 -22.978 22.194 1.00 24.52 75 GLU A C 1
ATOM 605 O O . GLU A 1 75 ? 35.310 -23.447 21.472 1.00 24.52 75 GLU A O 1
ATOM 610 N N . ASN A 1 76 ? 37.177 -22.207 21.737 1.00 24.38 76 ASN A N 1
ATOM 611 C CA . ASN A 1 76 ? 37.515 -22.021 20.333 1.00 24.38 76 ASN A CA 1
ATOM 612 C C . ASN A 1 76 ? 38.181 -23.293 19.800 1.00 24.38 76 ASN A C 1
ATOM 614 O O . ASN A 1 76 ? 39.237 -23.688 20.295 1.00 24.38 76 ASN A O 1
ATOM 618 N N . ILE A 1 77 ? 37.605 -23.886 18.756 1.00 25.36 77 ILE A N 1
ATOM 619 C CA . ILE A 1 77 ? 38.248 -24.931 17.957 1.00 25.36 77 ILE A CA 1
ATOM 620 C C . ILE A 1 77 ? 38.467 -24.371 16.553 1.00 25.36 77 ILE A C 1
ATOM 622 O O . ILE A 1 77 ? 37.523 -24.155 15.795 1.00 25.36 77 ILE A O 1
ATOM 626 N N . SER A 1 78 ? 39.733 -24.126 16.229 1.00 27.38 78 SER A N 1
ATOM 627 C CA . SER A 1 78 ? 40.222 -23.885 14.873 1.00 27.38 78 SER A CA 1
ATOM 628 C C . SER A 1 78 ? 40.288 -25.206 14.100 1.00 27.38 78 SER A C 1
ATOM 630 O O . SER A 1 78 ? 40.714 -26.207 14.681 1.00 27.38 78 SER A O 1
ATOM 632 N N . PRO A 1 79 ? 39.999 -25.216 12.789 1.00 28.64 79 PRO A N 1
ATOM 633 C CA . PRO A 1 79 ? 40.546 -26.232 11.899 1.00 28.64 79 PRO A CA 1
ATOM 634 C C . PRO A 1 79 ? 41.533 -25.632 10.895 1.00 28.64 79 PRO A C 1
ATOM 636 O O . PRO A 1 79 ? 41.324 -24.572 10.312 1.00 28.64 79 PRO A O 1
ATOM 639 N N . SER A 1 80 ? 42.620 -26.375 10.754 1.00 26.02 80 SER A N 1
ATOM 640 C CA . SER A 1 80 ? 43.780 -26.227 9.889 1.00 26.02 80 SER A CA 1
ATOM 641 C C . SER A 1 80 ? 43.501 -26.435 8.398 1.00 26.02 80 SER A C 1
ATOM 643 O O . SER A 1 80 ? 42.601 -27.184 8.019 1.00 26.02 80 SER A O 1
ATOM 645 N N . ASP A 1 81 ? 44.380 -25.834 7.595 1.00 25.97 81 ASP A N 1
ATOM 646 C CA . ASP A 1 81 ? 44.561 -25.960 6.146 1.00 25.97 81 ASP A CA 1
ATOM 647 C C . ASP A 1 81 ? 44.576 -27.396 5.587 1.00 25.97 81 ASP A C 1
ATOM 649 O O . ASP A 1 81 ? 45.207 -28.292 6.152 1.00 25.97 81 ASP A O 1
ATOM 653 N N . SER A 1 82 ? 43.997 -27.583 4.393 1.00 26.30 82 SER A N 1
ATOM 654 C CA . SER A 1 82 ? 44.680 -28.232 3.252 1.00 26.30 82 SER A CA 1
ATOM 655 C C . SER A 1 82 ? 43.892 -28.135 1.929 1.00 26.30 82 SER A C 1
ATOM 657 O O . SER A 1 82 ? 42.790 -28.653 1.797 1.00 26.30 82 SER A O 1
ATOM 659 N N . SER A 1 83 ? 44.541 -27.457 0.972 1.00 25.91 83 SER A N 1
ATOM 660 C CA . SER A 1 83 ? 44.669 -27.704 -0.481 1.00 25.91 83 SER A CA 1
ATOM 661 C C . SER A 1 83 ? 43.455 -27.884 -1.415 1.00 25.91 83 SER A C 1
ATOM 663 O O . SER A 1 83 ? 42.734 -28.875 -1.357 1.00 25.91 83 SER A O 1
ATOM 665 N N . ASP A 1 84 ? 43.461 -26.983 -2.409 1.00 26.80 84 ASP A N 1
ATOM 666 C CA . ASP A 1 84 ? 43.196 -27.162 -3.847 1.00 26.80 84 ASP A CA 1
ATOM 667 C C . ASP A 1 84 ? 41.760 -27.383 -4.340 1.00 26.80 84 ASP A C 1
ATOM 669 O O . ASP A 1 84 ? 41.283 -28.510 -4.401 1.00 26.80 84 ASP A O 1
ATOM 673 N N . GLN A 1 85 ? 41.146 -26.308 -4.868 1.00 27.98 85 GLN A N 1
ATOM 674 C CA . GLN A 1 85 ? 40.349 -26.364 -6.105 1.00 27.98 85 GLN A CA 1
ATOM 675 C C . GLN A 1 85 ? 40.059 -24.968 -6.705 1.00 27.98 85 GLN A C 1
ATOM 677 O O . GLN A 1 85 ? 39.452 -24.108 -6.078 1.00 27.98 85 GLN A O 1
ATOM 682 N N . GLU A 1 86 ? 40.552 -24.794 -7.936 1.00 27.23 86 GLU A N 1
ATOM 683 C CA . GLU A 1 86 ? 40.086 -23.956 -9.056 1.00 27.23 86 GLU A CA 1
ATOM 684 C C . GLU A 1 86 ? 39.546 -22.531 -8.802 1.00 27.23 86 GLU A C 1
ATOM 686 O O . GLU A 1 86 ? 38.453 -22.300 -8.292 1.00 27.23 86 GLU A O 1
ATOM 691 N N . MET A 1 87 ? 40.299 -21.548 -9.314 1.00 27.16 87 MET A N 1
ATOM 692 C CA . MET A 1 87 ? 39.895 -20.146 -9.434 1.00 27.16 87 MET A CA 1
ATOM 693 C C . MET A 1 87 ? 38.656 -19.959 -10.332 1.00 27.16 87 MET A C 1
ATOM 695 O O . MET A 1 87 ? 38.733 -20.247 -11.531 1.00 27.16 87 MET A O 1
ATOM 699 N N . PRO A 1 88 ? 37.569 -19.335 -9.844 1.00 28.41 88 PRO A N 1
ATOM 700 C CA . PRO A 1 88 ? 36.552 -18.768 -10.715 1.00 28.41 88 PRO A CA 1
ATOM 701 C C . PRO A 1 88 ? 37.071 -17.465 -11.333 1.00 28.41 88 PRO A C 1
ATOM 703 O O . PRO A 1 88 ? 37.716 -16.657 -10.659 1.00 28.41 88 PRO A O 1
ATOM 706 N N . LEU A 1 89 ? 36.758 -17.254 -12.617 1.00 29.27 89 LEU A N 1
ATOM 707 C CA . LEU A 1 89 ? 36.931 -15.989 -13.335 1.00 29.27 89 LEU A CA 1
ATOM 708 C C . LEU A 1 89 ? 36.590 -14.795 -12.429 1.00 29.27 89 LEU A C 1
ATOM 710 O O . LEU A 1 89 ? 35.478 -14.708 -11.905 1.00 29.27 89 LEU A O 1
ATOM 714 N N . ALA A 1 90 ? 37.535 -13.865 -12.286 1.00 27.19 90 ALA A N 1
ATOM 715 C CA . ALA A 1 90 ? 37.327 -12.619 -11.566 1.00 27.19 90 ALA A CA 1
ATOM 716 C C . ALA A 1 90 ? 36.126 -11.869 -12.161 1.00 27.19 90 ALA A C 1
ATOM 718 O O . ALA A 1 90 ? 36.189 -11.331 -13.269 1.00 27.19 90 ALA A O 1
ATOM 719 N N . LEU A 1 91 ? 35.024 -11.836 -11.410 1.00 30.06 91 LEU A N 1
ATOM 720 C CA . LEU A 1 91 ? 33.965 -10.860 -11.621 1.00 30.06 91 LEU A CA 1
ATOM 721 C C . LEU A 1 91 ? 34.592 -9.460 -11.514 1.00 30.06 91 LEU A C 1
ATOM 723 O O . LEU A 1 91 ? 35.440 -9.245 -10.640 1.00 30.06 91 LEU A O 1
ATOM 727 N N . PRO A 1 92 ? 34.208 -8.504 -12.381 1.00 30.48 92 PRO A N 1
ATOM 728 C CA . PRO A 1 92 ? 34.697 -7.137 -12.270 1.00 30.48 92 PRO A CA 1
ATOM 729 C C . PRO A 1 92 ? 34.399 -6.607 -10.859 1.00 30.48 92 PRO A C 1
ATOM 731 O O . PRO A 1 92 ? 33.384 -6.992 -10.266 1.00 30.48 92 PRO A O 1
ATOM 734 N N . PRO A 1 93 ? 35.267 -5.751 -10.292 1.00 27.73 93 PRO A N 1
ATOM 735 C CA . PRO A 1 93 ? 35.101 -5.286 -8.925 1.00 27.73 93 PRO A CA 1
ATOM 736 C C . PRO A 1 93 ? 33.721 -4.640 -8.783 1.00 27.73 93 PRO A C 1
ATOM 738 O O . PRO A 1 93 ? 33.405 -3.683 -9.491 1.00 27.73 93 PRO A O 1
ATOM 741 N N . LYS A 1 94 ? 32.901 -5.164 -7.860 1.00 37.66 94 LYS A N 1
ATOM 742 C CA . LYS A 1 94 ? 31.723 -4.463 -7.341 1.00 37.66 94 LYS A CA 1
ATOM 743 C C . LYS A 1 94 ? 32.236 -3.140 -6.774 1.00 37.66 94 LYS A C 1
ATOM 745 O O . LYS A 1 94 ? 32.697 -3.089 -5.637 1.00 37.66 94 LYS A O 1
ATOM 750 N N . GLN A 1 95 ? 32.192 -2.072 -7.565 1.00 31.33 95 GLN A N 1
ATOM 751 C CA . GLN A 1 95 ? 32.199 -0.727 -7.014 1.00 31.33 95 GLN A CA 1
ATOM 752 C C . GLN A 1 95 ? 30.958 -0.655 -6.131 1.00 31.33 95 GLN A C 1
ATOM 754 O O . GLN A 1 95 ? 29.839 -0.564 -6.627 1.00 31.33 95 GLN A O 1
ATOM 759 N N . SER A 1 96 ? 31.143 -0.789 -4.818 1.00 37.59 96 SER A N 1
ATOM 760 C CA . SER A 1 96 ? 30.090 -0.517 -3.851 1.00 37.59 96 SER A CA 1
ATOM 761 C C . SER A 1 96 ? 29.861 0.992 -3.855 1.00 37.59 96 SER A C 1
ATOM 763 O O . SER A 1 96 ? 30.391 1.727 -3.022 1.00 37.59 96 SER A O 1
ATOM 765 N N . THR A 1 97 ? 29.123 1.482 -4.847 1.00 48.66 97 THR A N 1
ATOM 766 C CA . THR A 1 97 ? 28.492 2.791 -4.758 1.00 48.66 97 THR A CA 1
ATOM 767 C C . THR A 1 97 ? 27.620 2.745 -3.515 1.00 48.66 97 THR A C 1
ATOM 769 O O . THR A 1 97 ? 26.686 1.946 -3.447 1.00 48.66 97 THR A O 1
ATOM 772 N N . ILE A 1 98 ? 27.984 3.526 -2.500 1.00 64.56 98 ILE A N 1
ATOM 773 C CA . ILE A 1 98 ? 27.187 3.662 -1.286 1.00 64.56 98 ILE A CA 1
ATOM 774 C C . ILE A 1 98 ? 25.803 4.131 -1.734 1.00 64.56 98 ILE A C 1
ATOM 776 O O . ILE A 1 98 ? 25.653 5.223 -2.283 1.00 64.56 98 ILE A O 1
ATOM 780 N N . GLN A 1 99 ? 24.811 3.264 -1.563 1.00 85.19 99 GLN A N 1
ATOM 781 C CA . GLN A 1 99 ? 23.425 3.556 -1.883 1.00 85.19 99 GLN A CA 1
ATOM 782 C C . GLN A 1 99 ? 22.985 4.780 -1.067 1.00 85.19 99 GLN A C 1
ATOM 784 O O . GLN A 1 99 ? 23.043 4.758 0.160 1.00 85.19 99 GLN A O 1
ATOM 789 N N . THR A 1 100 ? 22.591 5.866 -1.739 1.00 92.94 100 THR A N 1
ATOM 790 C CA . THR A 1 100 ? 22.190 7.114 -1.058 1.00 92.94 100 THR A CA 1
ATOM 791 C C . THR A 1 100 ? 20.747 7.036 -0.557 1.00 92.94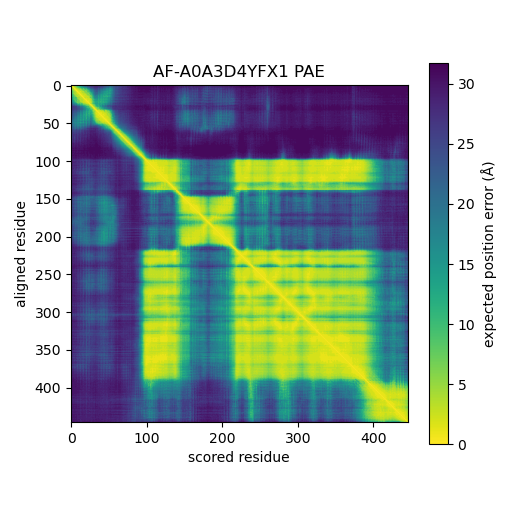 100 THR A C 1
ATOM 793 O O . THR A 1 100 ? 20.449 7.430 0.573 1.00 92.94 100 THR A O 1
ATOM 796 N N . TYR A 1 101 ? 19.853 6.482 -1.378 1.00 96.38 101 TYR A N 1
ATOM 797 C CA . TYR A 1 101 ? 18.422 6.374 -1.094 1.00 96.38 101 TYR A CA 1
ATOM 798 C C . TYR A 1 101 ? 18.005 4.916 -0.929 1.00 96.38 101 TYR A C 1
ATOM 800 O O . TYR A 1 101 ? 18.455 4.051 -1.680 1.00 96.38 101 TYR A O 1
ATOM 808 N N . GLY A 1 102 ? 17.134 4.632 0.036 1.00 94.62 102 GLY A N 1
ATOM 809 C CA . GLY A 1 102 ? 16.597 3.289 0.243 1.00 94.62 102 GLY A CA 1
ATOM 810 C C . GLY A 1 102 ? 15.645 2.854 -0.876 1.00 94.62 102 GLY A C 1
ATOM 811 O O . GLY A 1 102 ? 15.154 3.671 -1.656 1.00 94.62 102 GLY A O 1
ATOM 812 N N . ILE A 1 103 ? 15.383 1.550 -0.957 1.00 95.19 103 ILE A N 1
ATOM 813 C CA . ILE A 1 103 ? 14.407 0.971 -1.889 1.00 95.19 103 ILE A CA 1
ATOM 814 C C . ILE A 1 103 ? 12.997 1.382 -1.447 1.00 95.19 103 ILE A C 1
ATOM 816 O O . ILE A 1 103 ? 12.463 0.847 -0.482 1.00 95.19 103 ILE A O 1
ATOM 820 N N . ALA A 1 104 ? 12.390 2.343 -2.146 1.00 95.56 104 ALA A N 1
ATOM 821 C CA . ALA A 1 104 ? 11.121 2.977 -1.758 1.00 95.56 104 ALA A CA 1
ATOM 822 C C . ALA A 1 104 ? 9.898 2.044 -1.741 1.00 95.56 104 ALA A C 1
ATOM 824 O O . ALA A 1 104 ? 8.845 2.422 -1.235 1.00 95.56 104 ALA A O 1
ATOM 825 N N . THR A 1 105 ? 10.032 0.854 -2.321 1.00 94.50 105 THR A N 1
ATOM 826 C CA . THR A 1 105 ? 8.986 -0.176 -2.344 1.00 94.50 105 THR A CA 1
ATOM 827 C C . THR A 1 105 ? 9.010 -1.057 -1.101 1.00 94.50 105 THR A C 1
ATOM 829 O O . THR A 1 105 ? 8.030 -1.739 -0.845 1.00 94.50 105 THR A O 1
ATOM 832 N N . TYR A 1 106 ? 10.083 -1.017 -0.306 1.00 92.94 106 TYR A N 1
ATOM 833 C CA . TYR A 1 106 ? 10.121 -1.699 0.983 1.00 92.94 106 TYR A CA 1
ATOM 834 C C . TYR A 1 106 ? 9.148 -1.043 1.960 1.00 92.94 106 TYR A C 1
ATOM 836 O O . TYR A 1 106 ? 9.161 0.180 2.126 1.00 92.94 106 TYR A O 1
ATOM 844 N N . ASP A 1 107 ? 8.335 -1.866 2.607 1.00 89.44 107 ASP A N 1
ATOM 845 C CA . ASP A 1 107 ? 7.256 -1.507 3.515 1.00 89.44 107 ASP A CA 1
ATOM 846 C C . ASP A 1 107 ? 7.679 -0.464 4.556 1.00 89.44 107 ASP A C 1
ATOM 848 O O . ASP A 1 107 ? 7.070 0.605 4.683 1.00 89.44 107 ASP A O 1
ATOM 852 N N . ALA A 1 108 ? 8.790 -0.717 5.255 1.00 90.38 108 ALA A N 1
ATOM 853 C CA . ALA A 1 108 ? 9.260 0.175 6.315 1.00 90.38 108 ALA A CA 1
ATOM 854 C C . ALA A 1 108 ? 9.560 1.589 5.792 1.00 90.38 108 ALA A C 1
ATOM 856 O O . ALA A 1 108 ? 9.259 2.592 6.451 1.00 90.38 108 ALA A O 1
ATOM 857 N N . LEU A 1 109 ? 10.155 1.680 4.599 1.00 94.06 109 LEU A N 1
ATOM 858 C CA . LEU A 1 109 ? 10.497 2.958 3.991 1.00 94.06 109 LEU A CA 1
ATOM 859 C C . LEU A 1 109 ? 9.276 3.621 3.351 1.00 94.06 109 LEU A C 1
ATOM 861 O O . LEU A 1 109 ? 9.104 4.831 3.497 1.00 94.06 109 LEU A O 1
ATOM 865 N N . PHE A 1 110 ? 8.414 2.840 2.706 1.00 94.69 110 PHE A N 1
ATOM 866 C CA . PHE A 1 110 ? 7.156 3.291 2.127 1.00 94.69 110 PHE A CA 1
ATOM 867 C C . PHE A 1 110 ? 6.269 3.977 3.176 1.00 94.69 110 PHE A C 1
ATOM 869 O O . PHE A 1 110 ? 5.916 5.155 3.028 1.00 94.69 110 PHE A O 1
ATOM 876 N N . LYS A 1 111 ? 6.008 3.292 4.298 1.00 91.38 111 LYS A N 1
ATOM 877 C CA . LYS A 1 111 ? 5.231 3.813 5.436 1.00 91.38 111 LYS A CA 1
ATOM 878 C C . LYS A 1 111 ? 5.867 5.047 6.062 1.00 91.38 111 LYS A C 1
ATOM 880 O O . LYS A 1 111 ? 5.157 5.994 6.412 1.00 91.38 111 LYS A O 1
ATOM 885 N N . TRP A 1 112 ? 7.196 5.065 6.189 1.00 93.25 112 TRP A N 1
ATOM 886 C CA . TRP A 1 112 ? 7.934 6.213 6.715 1.00 93.25 112 TRP A CA 1
ATOM 887 C C . TRP A 1 112 ? 7.847 7.439 5.807 1.00 93.25 112 TRP A C 1
ATOM 889 O O . TRP A 1 112 ? 7.607 8.549 6.294 1.00 93.25 112 TRP A O 1
ATOM 899 N N . VAL A 1 113 ? 8.033 7.273 4.499 1.00 95.31 113 VAL A N 1
ATOM 900 C CA . VAL A 1 113 ? 7.942 8.377 3.539 1.00 95.31 113 VAL A CA 1
ATOM 901 C C . VAL A 1 113 ? 6.537 8.972 3.587 1.00 95.31 113 VAL A C 1
ATOM 903 O O . VAL A 1 113 ? 6.410 10.165 3.858 1.00 95.31 113 VAL A O 1
ATOM 906 N N . LEU A 1 114 ? 5.498 8.143 3.465 1.00 93.75 114 LEU A N 1
ATOM 907 C CA . LEU A 1 114 ? 4.096 8.581 3.426 1.00 93.75 114 LEU A CA 1
ATOM 908 C C . LEU A 1 114 ? 3.463 8.835 4.808 1.00 93.75 114 LEU A C 1
ATOM 910 O O . LEU A 1 114 ? 2.280 9.150 4.906 1.00 93.75 114 LEU A O 1
ATOM 914 N N . SER A 1 115 ? 4.240 8.767 5.893 1.00 90.56 115 SER A N 1
ATOM 915 C CA . SER A 1 115 ? 3.838 9.336 7.193 1.00 90.56 115 SER A CA 1
ATOM 916 C C . SER A 1 115 ? 3.876 10.865 7.212 1.00 90.56 115 SER A C 1
ATOM 918 O O . SER A 1 115 ? 3.296 11.487 8.099 1.00 90.56 115 SER A O 1
ATOM 920 N N . ASP A 1 116 ? 4.547 11.485 6.239 1.00 91.50 116 ASP A N 1
ATOM 921 C CA . ASP A 1 116 ? 4.490 12.926 6.041 1.00 91.50 116 ASP A CA 1
ATOM 922 C C . ASP A 1 116 ? 3.241 13.285 5.230 1.00 91.50 116 ASP A C 1
ATOM 924 O O . ASP A 1 116 ? 3.217 13.159 4.004 1.00 91.50 116 ASP A O 1
ATOM 928 N N . GLU A 1 117 ? 2.202 13.756 5.921 1.00 89.75 117 GLU A N 1
ATOM 929 C CA . GLU A 1 117 ? 0.898 14.063 5.321 1.00 89.75 117 GLU A CA 1
ATOM 930 C C . GLU A 1 117 ? 0.972 15.091 4.183 1.00 89.75 117 GLU A C 1
ATOM 932 O O . GLU A 1 117 ? 0.108 15.110 3.307 1.00 89.75 117 GLU A O 1
ATOM 937 N N . THR A 1 118 ? 2.026 15.914 4.134 1.00 93.81 118 THR A N 1
ATOM 938 C CA . THR A 1 118 ? 2.216 16.888 3.045 1.00 93.81 118 THR A CA 1
ATOM 939 C C . THR A 1 118 ? 2.524 16.233 1.697 1.00 93.81 118 THR A C 1
ATOM 941 O O . THR A 1 118 ? 2.382 16.881 0.663 1.00 93.81 118 THR A O 1
ATOM 944 N N . LEU A 1 119 ? 2.935 14.961 1.693 1.00 95.69 119 LEU A N 1
ATOM 945 C CA . LEU A 1 119 ? 3.209 14.193 0.478 1.00 95.69 119 LEU A CA 1
ATOM 946 C C . LEU A 1 119 ? 1.958 13.508 -0.081 1.00 95.69 119 LEU A C 1
ATOM 948 O O . LEU A 1 119 ? 1.902 13.228 -1.278 1.00 95.69 119 LEU A O 1
ATOM 952 N N . LEU A 1 120 ? 0.957 13.254 0.768 1.00 93.81 120 LEU A N 1
ATOM 953 C CA . LEU A 1 120 ? -0.216 12.454 0.420 1.00 93.81 120 LEU A CA 1
ATOM 954 C C . LEU A 1 120 ? -1.032 13.029 -0.750 1.00 93.81 120 LEU A C 1
ATOM 956 O O . LEU A 1 120 ? -1.383 12.243 -1.625 1.00 93.81 120 LEU A O 1
ATOM 960 N N . PRO A 1 121 ? -1.318 14.347 -0.844 1.00 95.12 121 PRO A N 1
ATOM 961 C CA . PRO A 1 121 ? -2.058 14.888 -1.986 1.00 95.12 121 PRO A CA 1
ATOM 962 C C . PRO A 1 121 ? -1.387 14.577 -3.327 1.00 95.12 121 PRO A C 1
ATOM 964 O O . PRO A 1 121 ? -2.033 14.037 -4.218 1.00 95.12 121 PRO A O 1
ATOM 967 N N . SER A 1 122 ? -0.076 14.828 -3.418 1.00 96.56 122 SER A N 1
ATOM 968 C CA . SER A 1 122 ? 0.728 14.556 -4.616 1.00 96.56 122 SER A CA 1
ATOM 969 C C . SER A 1 122 ? 0.761 13.067 -4.959 1.00 96.56 122 SER A C 1
ATOM 971 O O . SER A 1 122 ? 0.608 12.683 -6.117 1.00 96.56 122 SER A O 1
ATOM 973 N N . PHE A 1 123 ? 0.918 12.208 -3.947 1.00 96.62 123 PHE A N 1
ATOM 974 C CA . PHE A 1 123 ? 0.845 10.762 -4.136 1.00 96.62 123 PHE A CA 1
ATOM 975 C C . PHE A 1 123 ? -0.525 10.346 -4.694 1.00 96.62 123 PHE A C 1
ATOM 977 O O . PHE A 1 123 ? -0.603 9.599 -5.665 1.00 96.62 123 PHE A O 1
ATOM 984 N N . PHE A 1 124 ? -1.622 10.858 -4.134 1.00 95.75 124 PHE A N 1
ATOM 985 C CA . PHE A 1 124 ? -2.957 10.509 -4.612 1.00 95.75 124 PHE A CA 1
ATOM 986 C C . PHE A 1 124 ? -3.251 11.033 -6.015 1.00 95.75 124 PHE A C 1
ATOM 988 O O . PHE A 1 124 ? -3.858 10.307 -6.792 1.00 95.75 124 PHE A O 1
ATOM 995 N N . HIS A 1 125 ? -2.788 12.228 -6.383 1.00 95.19 125 HIS A N 1
ATOM 996 C CA . HIS A 1 125 ? -2.909 12.726 -7.760 1.00 95.19 125 HIS A CA 1
ATOM 997 C C . HIS A 1 125 ? -2.181 11.824 -8.766 1.00 95.19 125 HIS A C 1
ATOM 999 O O . HIS A 1 125 ? -2.675 11.617 -9.871 1.00 95.19 125 HIS A O 1
ATOM 1005 N N . ALA A 1 126 ? -1.053 11.222 -8.373 1.00 95.81 126 ALA A N 1
ATOM 1006 C CA . ALA A 1 126 ? -0.310 10.287 -9.217 1.00 95.81 126 ALA A CA 1
ATOM 1007 C C . ALA A 1 126 ? -0.997 8.921 -9.409 1.00 95.81 126 ALA A C 1
ATOM 1009 O O . ALA A 1 126 ? -0.761 8.265 -10.426 1.00 95.81 126 ALA A O 1
ATOM 1010 N N . PHE A 1 127 ? -1.813 8.466 -8.452 1.00 95.94 127 PHE A N 1
ATOM 1011 C CA . PHE A 1 127 ? -2.358 7.097 -8.437 1.00 95.94 127 PHE A CA 1
ATOM 1012 C C . PHE A 1 127 ? -3.892 7.009 -8.412 1.00 95.94 127 PHE A C 1
ATOM 1014 O O . PHE A 1 127 ? -4.441 5.908 -8.436 1.00 95.94 127 PHE A O 1
ATOM 1021 N N . ILE A 1 128 ? -4.593 8.143 -8.392 1.00 93.44 128 ILE A N 1
ATOM 1022 C CA . ILE A 1 128 ? -6.048 8.228 -8.533 1.00 93.44 128 ILE A CA 1
ATOM 1023 C C . ILE A 1 128 ? -6.358 9.151 -9.720 1.00 93.44 128 ILE A C 1
ATOM 1025 O O . ILE A 1 128 ? -6.319 10.377 -9.578 1.00 93.44 128 ILE A O 1
ATOM 1029 N N . PRO A 1 129 ? -6.674 8.589 -10.899 1.00 87.56 129 PRO A N 1
ATOM 1030 C CA . PRO A 1 129 ? -7.039 9.383 -12.064 1.00 87.56 129 PRO A CA 1
ATOM 1031 C C . PRO A 1 129 ? -8.243 10.289 -11.782 1.00 87.56 129 PRO A C 1
ATOM 1033 O O . PRO A 1 129 ? -9.201 9.875 -11.132 1.00 87.56 129 PRO A O 1
ATOM 1036 N N . ASP A 1 130 ? -8.200 11.514 -12.306 1.00 82.38 130 ASP A N 1
ATOM 1037 C CA . ASP A 1 130 ? -9.315 12.473 -12.310 1.00 82.38 130 ASP A CA 1
ATOM 1038 C C . ASP A 1 130 ? -9.837 12.910 -10.923 1.00 82.38 130 ASP A C 1
ATOM 1040 O O . ASP A 1 130 ? -10.903 13.524 -10.824 1.00 82.38 130 ASP A O 1
ATOM 1044 N N . VAL A 1 131 ? -9.083 12.659 -9.843 1.00 81.88 131 VAL A N 1
ATOM 1045 C CA . VAL A 1 131 ? -9.441 13.084 -8.481 1.00 81.88 131 VAL A CA 1
ATOM 1046 C C . VAL A 1 131 ? -8.474 14.146 -7.968 1.00 81.88 131 VAL A C 1
ATOM 1048 O O . VAL A 1 131 ? -7.295 13.899 -7.729 1.00 81.88 131 VAL A O 1
ATOM 1051 N N . VAL A 1 132 ? -9.004 15.343 -7.710 1.00 84.25 132 VAL A N 1
ATOM 1052 C CA . VAL A 1 132 ? -8.257 16.413 -7.041 1.00 84.25 132 VAL A CA 1
ATOM 1053 C C . VAL A 1 132 ? -8.345 16.215 -5.531 1.00 84.25 132 VAL A C 1
ATOM 1055 O O . VAL A 1 132 ? -9.317 16.602 -4.882 1.00 84.25 132 VAL A O 1
ATOM 1058 N N . VAL A 1 133 ? -7.310 15.610 -4.955 1.00 87.38 133 VAL A N 1
ATOM 1059 C CA . VAL A 1 133 ? -7.152 15.508 -3.501 1.00 87.38 133 VAL A CA 1
ATOM 1060 C C . VAL A 1 133 ? -6.545 16.795 -2.948 1.00 87.38 133 VAL A C 1
ATOM 1062 O O . VAL A 1 133 ? -5.378 17.082 -3.178 1.00 87.38 133 VAL A O 1
ATOM 1065 N N . GLU A 1 134 ? -7.328 17.585 -2.214 1.00 85.81 134 GLU A N 1
ATOM 1066 C CA . GLU A 1 134 ? -6.815 18.796 -1.554 1.00 85.81 134 GLU A CA 1
ATOM 1067 C C . GLU A 1 134 ? -6.001 18.483 -0.291 1.00 85.81 134 GLU A C 1
ATOM 1069 O O . GLU A 1 134 ? -4.998 19.128 0.001 1.00 85.81 134 GLU A O 1
ATOM 1074 N N . SER A 1 135 ? -6.464 17.505 0.484 1.00 87.81 135 SER A N 1
ATOM 1075 C CA . SER A 1 135 ? -5.832 17.060 1.720 1.00 87.81 135 SER A CA 1
ATOM 1076 C C . SER A 1 135 ? -6.254 15.632 2.031 1.00 87.81 135 SER A C 1
ATOM 1078 O O . SER A 1 135 ? -7.364 15.210 1.682 1.00 87.81 135 SER A O 1
ATOM 1080 N N . ALA A 1 136 ? -5.392 14.926 2.750 1.00 87.88 136 ALA A N 1
ATOM 1081 C CA . ALA A 1 136 ? -5.648 13.588 3.240 1.00 87.88 136 ALA A CA 1
ATOM 1082 C C . ALA A 1 136 ? -5.108 13.458 4.667 1.00 87.88 136 ALA A C 1
ATOM 1084 O O . ALA A 1 136 ? -3.986 13.869 4.941 1.00 87.88 136 ALA A O 1
ATOM 1085 N N . GLU A 1 137 ? -5.924 12.908 5.559 1.00 86.56 137 GLU A N 1
ATOM 1086 C CA . GLU A 1 137 ? -5.570 12.636 6.954 1.00 86.56 137 GLU A CA 1
ATOM 1087 C C . GLU A 1 137 ? -5.328 11.139 7.105 1.00 86.56 137 GLU A C 1
ATOM 1089 O O . GLU A 1 137 ? -6.215 10.342 6.776 1.00 86.56 137 GLU A O 1
ATOM 1094 N N . ARG A 1 138 ? -4.148 10.741 7.585 1.00 84.00 138 ARG A N 1
ATOM 1095 C CA . ARG A 1 138 ? -3.844 9.324 7.814 1.00 84.00 138 ARG A CA 1
ATOM 1096 C C . ARG A 1 138 ? -4.553 8.857 9.086 1.00 84.00 138 ARG A C 1
ATOM 1098 O O . ARG A 1 138 ? -4.437 9.489 10.129 1.00 84.00 138 ARG A O 1
ATOM 1105 N N . LEU A 1 139 ? -5.311 7.766 8.990 1.00 74.12 139 LEU A N 1
ATOM 1106 C CA . LEU A 1 139 ? -6.144 7.275 10.090 1.00 74.12 139 LEU A CA 1
ATOM 1107 C C . LEU A 1 139 ? -5.490 6.141 10.880 1.00 74.12 139 LEU A C 1
ATOM 1109 O O . LEU A 1 139 ? -5.474 6.203 12.104 1.00 74.12 139 LEU A O 1
ATOM 1113 N N . ASP A 1 140 ? -4.999 5.104 10.198 1.00 62.88 140 ASP A N 1
ATOM 1114 C CA . ASP A 1 140 ? -4.467 3.894 10.839 1.00 62.88 140 ASP A CA 1
ATOM 1115 C C . ASP A 1 140 ? -3.567 3.091 9.871 1.00 62.88 140 ASP A C 1
ATOM 1117 O O . ASP A 1 140 ? -3.694 3.240 8.651 1.00 62.88 140 ASP A O 1
ATOM 1121 N N . GLU A 1 141 ? -2.680 2.258 10.430 1.00 56.78 141 GLU A N 1
ATOM 1122 C CA . GLU A 1 141 ? -1.846 1.223 9.782 1.00 56.78 141 GLU A CA 1
ATOM 1123 C C . GLU A 1 141 ? -2.480 -0.181 9.877 1.00 56.78 141 GLU A C 1
ATOM 1125 O O . GLU A 1 141 ? -1.905 -1.166 9.428 1.00 56.78 141 GLU A O 1
ATOM 1130 N N . HIS A 1 142 ? -3.669 -0.296 10.474 1.00 49.72 142 HIS A N 1
ATOM 1131 C CA . HIS A 1 142 ? -4.409 -1.551 10.567 1.00 49.72 142 HIS A CA 1
ATOM 1132 C C . HIS A 1 142 ? -5.801 -1.427 9.940 1.00 49.72 142 HIS A C 1
ATOM 1134 O O . HIS A 1 142 ? -6.436 -0.370 9.940 1.00 49.72 142 HIS A O 1
ATOM 1140 N N . MET A 1 143 ? -6.294 -2.543 9.397 1.00 51.75 143 MET A N 1
ATOM 1141 C CA . MET A 1 143 ? -7.635 -2.711 8.832 1.00 51.75 143 MET A CA 1
ATOM 1142 C C . MET A 1 143 ? -8.741 -2.554 9.897 1.00 51.75 143 MET A C 1
ATOM 1144 O O . MET A 1 143 ? -9.474 -3.507 10.161 1.00 51.75 143 MET A O 1
ATOM 1148 N N . ASN A 1 144 ? -8.914 -1.380 10.521 1.00 51.56 144 ASN A N 1
ATOM 1149 C CA . ASN A 1 144 ? -10.209 -0.982 11.078 1.00 51.56 144 ASN A CA 1
ATOM 1150 C C . ASN A 1 144 ? -10.275 0.443 11.659 1.00 51.56 144 ASN A C 1
ATOM 1152 O O . ASN A 1 144 ? -9.838 0.664 12.784 1.00 51.56 144 ASN A O 1
ATOM 1156 N N . PRO A 1 145 ? -11.051 1.358 11.060 1.00 46.81 145 PRO A N 1
ATOM 1157 C CA . PRO A 1 145 ? -11.585 2.493 11.809 1.00 46.81 145 PRO A CA 1
ATOM 1158 C C . PRO A 1 145 ? -12.640 2.073 12.864 1.00 46.81 145 PRO A C 1
ATOM 1160 O O . PRO A 1 145 ? -13.148 2.932 13.584 1.00 46.81 145 PRO A O 1
ATOM 1163 N N . VAL A 1 146 ? -13.007 0.779 12.972 1.00 50.44 146 VAL A N 1
ATOM 1164 C CA . VAL A 1 146 ? -14.172 0.290 13.747 1.00 50.44 146 VAL A CA 1
ATOM 1165 C C . VAL A 1 146 ? -13.891 -0.952 14.613 1.00 50.44 146 VAL A C 1
ATOM 1167 O O . VAL A 1 146 ? -14.827 -1.623 15.057 1.00 50.44 146 VAL A O 1
ATOM 1170 N N . GLN A 1 147 ? -12.642 -1.251 14.991 1.00 54.31 147 GLN A N 1
ATOM 1171 C CA . GLN A 1 147 ? -12.396 -2.224 16.072 1.00 54.31 147 GLN A CA 1
ATOM 1172 C C . GLN A 1 147 ? -12.713 -1.591 17.439 1.00 54.31 147 GLN A C 1
ATOM 1174 O O . GLN A 1 147 ? -11.861 -1.420 18.313 1.00 54.31 147 GLN A O 1
ATOM 1179 N N . LYS A 1 148 ? -13.997 -1.268 17.659 1.00 53.06 148 LYS A N 1
ATOM 1180 C CA . LYS A 1 148 ? -14.536 -0.941 18.983 1.00 53.06 148 LYS A CA 1
ATOM 1181 C C . LYS A 1 148 ? -14.049 -2.016 19.949 1.00 53.06 148 LYS A C 1
ATOM 1183 O O . LYS A 1 148 ? -14.285 -3.201 19.703 1.00 53.06 148 LYS A O 1
ATOM 1188 N N . LEU A 1 149 ? -13.410 -1.590 21.040 1.00 58.56 149 LEU A N 1
ATOM 1189 C CA . LEU A 1 149 ? -12.932 -2.449 22.128 1.00 58.56 149 LEU A CA 1
ATOM 1190 C C . LEU A 1 149 ? -11.693 -3.311 21.797 1.00 58.56 149 LEU A C 1
ATOM 1192 O O . LEU A 1 149 ? -11.536 -4.362 22.410 1.00 58.56 149 LEU A O 1
ATOM 1196 N N . GLN A 1 150 ? -10.801 -2.895 20.886 1.00 63.56 150 GLN A N 1
ATOM 1197 C CA . GLN A 1 150 ? -9.572 -3.659 20.601 1.00 63.56 150 GLN A CA 1
ATOM 1198 C C . GLN A 1 150 ? -8.709 -3.889 21.846 1.00 63.56 150 GLN A C 1
ATOM 1200 O O . GLN A 1 150 ? -8.459 -5.031 22.200 1.00 63.56 150 GLN A O 1
ATOM 1205 N N . LEU A 1 151 ? -8.425 -2.829 22.608 1.00 67.31 151 LEU A N 1
ATOM 1206 C CA . LEU A 1 151 ? -7.713 -2.935 23.888 1.00 67.31 151 LEU A CA 1
ATOM 1207 C C . LEU A 1 151 ? -8.371 -3.919 24.868 1.00 67.31 151 LEU A C 1
ATOM 1209 O O . LEU A 1 151 ? -7.686 -4.562 25.655 1.00 67.31 151 LEU A O 1
ATOM 1213 N N . LEU A 1 152 ? -9.706 -4.033 24.842 1.00 70.44 152 LEU A N 1
ATOM 1214 C CA . LEU A 1 152 ? -10.417 -5.003 25.675 1.00 70.44 152 LEU A CA 1
ATOM 1215 C C . LEU A 1 152 ? -10.214 -6.426 25.154 1.00 70.44 152 LEU A C 1
ATOM 1217 O O . LEU A 1 152 ? -10.023 -7.319 25.967 1.00 70.44 152 LEU A O 1
ATOM 1221 N N . ARG A 1 153 ? -10.259 -6.643 23.833 1.00 73.88 153 ARG A N 1
ATOM 1222 C CA . ARG A 1 153 ? -9.968 -7.951 23.227 1.00 73.88 153 ARG A CA 1
ATOM 1223 C C . ARG A 1 153 ? -8.532 -8.376 23.512 1.00 73.88 153 ARG A C 1
ATOM 1225 O O . ARG A 1 153 ? -8.330 -9.509 23.928 1.00 73.88 153 ARG A O 1
ATOM 1232 N N . ASP A 1 154 ? -7.576 -7.467 23.362 1.00 76.12 154 ASP A N 1
ATOM 1233 C CA . ASP A 1 154 ? -6.172 -7.730 23.680 1.00 76.12 154 ASP A CA 1
ATOM 1234 C C . ASP A 1 154 ? -6.031 -8.121 25.153 1.00 76.12 154 ASP A C 1
ATOM 1236 O O . ASP A 1 154 ? -5.487 -9.172 25.466 1.00 76.12 154 ASP A O 1
ATOM 1240 N N . PHE A 1 155 ? -6.629 -7.339 26.056 1.00 80.25 155 PHE A N 1
ATOM 1241 C CA . PHE A 1 155 ? -6.612 -7.618 27.490 1.00 80.25 155 PHE A CA 1
ATOM 1242 C C . PHE A 1 155 ? -7.225 -8.982 27.854 1.00 80.25 155 PHE A C 1
ATOM 1244 O O . PHE A 1 155 ? -6.624 -9.744 28.598 1.00 80.25 155 PHE A O 1
ATOM 1251 N N . ILE A 1 156 ? -8.418 -9.329 27.359 1.00 83.00 156 ILE A N 1
ATOM 1252 C CA . ILE A 1 156 ? -9.091 -10.586 27.757 1.00 83.00 156 ILE A CA 1
ATOM 1253 C C . ILE A 1 156 ? -8.482 -11.842 27.111 1.00 83.00 156 ILE A C 1
ATOM 1255 O O . ILE A 1 156 ? -8.700 -12.953 27.609 1.00 83.00 156 ILE A O 1
ATOM 1259 N N . HIS A 1 157 ? -7.773 -11.685 25.987 1.00 81.62 157 HIS A N 1
ATOM 1260 C CA . HIS A 1 157 ? -7.097 -12.785 25.289 1.00 81.62 157 HIS A CA 1
ATOM 1261 C C . HIS A 1 157 ? -5.612 -12.890 25.604 1.00 81.62 157 HIS A C 1
ATOM 1263 O O . HIS A 1 157 ? -5.020 -13.909 25.260 1.00 81.62 157 HIS A O 1
ATOM 1269 N N . ASP A 1 158 ? -5.043 -11.911 26.300 1.00 85.75 158 ASP A N 1
ATOM 1270 C CA . ASP A 1 158 ? -3.695 -11.992 26.839 1.00 85.75 158 ASP A CA 1
ATOM 1271 C C . ASP A 1 158 ? -3.547 -13.186 27.804 1.00 85.75 158 ASP A C 1
ATOM 1273 O O . ASP A 1 158 ? -4.369 -13.426 28.701 1.00 85.75 158 ASP A O 1
ATOM 1277 N N . ASP A 1 159 ? -2.482 -13.960 27.594 1.00 80.88 159 ASP A N 1
ATOM 1278 C CA . ASP A 1 159 ? -2.211 -15.199 28.322 1.00 80.88 159 ASP A CA 1
ATOM 1279 C C . ASP A 1 159 ? -1.936 -14.939 29.804 1.00 80.88 159 ASP A C 1
ATOM 1281 O O . ASP A 1 159 ? -2.359 -15.724 30.659 1.00 80.88 159 ASP A O 1
ATOM 1285 N N . GLU A 1 160 ? -1.226 -13.852 30.115 1.00 80.88 160 GLU A N 1
ATOM 1286 C CA . GLU A 1 160 ? -0.925 -13.462 31.490 1.00 80.88 160 GLU A CA 1
ATOM 1287 C C . GLU A 1 160 ? -2.216 -13.080 32.216 1.00 80.88 160 GLU A C 1
ATOM 1289 O O . GLU A 1 160 ? -2.536 -13.661 33.254 1.00 80.88 160 GLU A O 1
ATOM 1294 N N . THR A 1 161 ? -3.030 -12.222 31.603 1.00 81.69 161 THR A N 1
ATOM 1295 C CA . THR A 1 161 ? -4.335 -11.808 32.126 1.00 81.69 161 THR A CA 1
ATOM 1296 C C . THR A 1 161 ? -5.251 -13.005 32.378 1.00 81.69 161 THR A C 1
ATOM 1298 O O . THR A 1 161 ? -5.834 -13.127 33.460 1.00 81.69 161 THR A O 1
ATOM 1301 N N . TYR A 1 162 ? -5.361 -13.935 31.423 1.00 83.31 162 TYR A N 1
ATOM 1302 C CA . TYR A 1 162 ? -6.179 -15.138 31.592 1.00 83.31 162 TYR A CA 1
ATOM 1303 C C . TYR A 1 162 ? -5.684 -16.014 32.754 1.00 83.31 162 TYR A C 1
ATOM 1305 O O . TYR A 1 162 ? -6.497 -16.488 33.554 1.00 83.31 162 TYR A O 1
ATOM 1313 N N . ARG A 1 163 ? -4.364 -16.201 32.898 1.00 83.25 163 ARG A N 1
ATOM 1314 C CA . ARG A 1 163 ? -3.777 -16.948 34.025 1.00 83.25 163 ARG A CA 1
ATOM 1315 C C . ARG A 1 163 ? -4.072 -16.268 35.355 1.00 83.25 163 ARG A C 1
ATOM 1317 O O . ARG A 1 163 ? -4.594 -16.929 36.252 1.00 83.25 163 ARG A O 1
ATOM 1324 N N . THR A 1 164 ? -3.832 -14.962 35.458 1.00 83.00 164 THR A N 1
ATOM 1325 C CA . THR A 1 164 ? -4.099 -14.185 36.673 1.00 83.00 164 THR A CA 1
ATOM 1326 C C . THR A 1 164 ? -5.565 -14.286 37.081 1.00 83.00 164 THR A C 1
ATOM 1328 O O . THR A 1 164 ? -5.864 -14.595 38.232 1.00 83.00 164 THR A O 1
ATOM 1331 N N . VAL A 1 165 ? -6.507 -14.105 36.150 1.00 85.69 165 VAL A N 1
ATOM 1332 C CA . VAL A 1 165 ? -7.942 -14.212 36.463 1.00 85.69 165 VAL A CA 1
ATOM 1333 C C . VAL A 1 165 ? -8.312 -15.622 36.937 1.00 85.69 165 VAL A C 1
ATOM 1335 O O . VAL A 1 165 ? -9.089 -15.769 37.884 1.00 85.69 165 VAL A O 1
ATOM 1338 N N . LYS A 1 166 ? -7.730 -16.671 36.341 1.00 86.62 166 LYS A N 1
ATOM 1339 C CA . LYS A 1 166 ? -7.953 -18.057 36.778 1.00 86.62 166 LYS A CA 1
ATOM 1340 C C . LYS A 1 166 ? -7.383 -18.342 38.161 1.00 86.62 166 LYS A C 1
ATOM 1342 O O . LYS A 1 166 ? -8.044 -19.032 38.936 1.00 86.62 166 LYS A O 1
ATOM 1347 N N . GLU A 1 167 ? -6.206 -17.830 38.490 1.00 83.50 167 GLU A N 1
ATOM 1348 C CA . GLU A 1 167 ? -5.638 -17.947 39.837 1.00 83.50 167 GLU A CA 1
ATOM 1349 C C . GLU A 1 167 ? -6.532 -17.257 40.863 1.00 83.50 167 GLU A C 1
ATOM 1351 O O . GLU A 1 167 ? -6.967 -17.888 41.825 1.00 83.50 167 GLU A O 1
ATOM 1356 N N . VAL A 1 168 ? -6.918 -16.013 40.577 1.00 81.31 168 VAL A N 1
ATOM 1357 C CA . VAL A 1 168 ? -7.819 -15.218 41.414 1.00 81.31 168 VAL A CA 1
ATOM 1358 C C . VAL A 1 168 ? -9.165 -15.925 41.626 1.00 81.31 168 VAL A C 1
ATOM 1360 O O . VAL A 1 168 ? -9.668 -15.956 42.746 1.00 81.31 168 VAL A O 1
ATOM 1363 N N . SER A 1 169 ? -9.731 -16.555 40.589 1.00 82.12 169 SER A N 1
ATOM 1364 C CA . SER A 1 169 ? -10.993 -17.309 40.695 1.00 82.12 169 SER A CA 1
ATOM 1365 C C . SER A 1 169 ? -10.917 -18.526 41.629 1.00 82.12 169 SER A C 1
ATOM 1367 O O . SER A 1 169 ? -11.932 -18.941 42.183 1.00 82.12 169 SER A O 1
ATOM 1369 N N . LYS A 1 170 ? -9.720 -19.096 41.828 1.00 84.50 170 LYS A N 1
ATOM 1370 C CA . LYS A 1 170 ? -9.490 -20.263 42.697 1.00 84.50 170 LYS A CA 1
ATOM 1371 C C . LYS A 1 170 ? -9.181 -19.869 44.143 1.00 84.50 170 LYS A C 1
ATOM 1373 O O . LYS A 1 170 ? -9.218 -20.724 45.026 1.00 84.50 170 LYS A O 1
ATOM 1378 N N . THR A 1 171 ? -8.854 -18.604 44.403 1.00 82.25 171 THR A N 1
ATOM 1379 C CA . THR A 1 171 ? -8.475 -18.130 45.736 1.00 82.25 171 THR A CA 1
ATOM 1380 C C . THR A 1 171 ? -9.708 -17.805 46.580 1.00 82.25 171 THR A C 1
ATOM 1382 O O . THR A 1 171 ? -10.370 -16.785 46.389 1.00 82.25 171 THR A O 1
ATOM 1385 N N . SER A 1 172 ? -9.989 -18.637 47.584 1.00 74.75 172 SER A N 1
ATOM 1386 C CA . SER A 1 172 ? -11.139 -18.463 48.483 1.00 74.75 172 SER A CA 1
ATOM 1387 C C . SER A 1 172 ? -11.039 -17.237 49.403 1.00 74.75 172 SER A C 1
ATOM 1389 O O . SER A 1 172 ? -12.067 -16.658 49.744 1.00 74.75 172 SER A O 1
ATOM 1391 N N . ASP A 1 173 ? -9.829 -16.803 49.774 1.00 80.56 173 ASP A N 1
ATOM 1392 C CA . ASP A 1 173 ? -9.597 -15.682 50.712 1.00 80.56 173 ASP A CA 1
ATOM 1393 C C . ASP A 1 173 ? -9.241 -14.346 50.020 1.00 80.56 173 ASP A C 1
ATOM 1395 O O . ASP A 1 173 ? -8.661 -13.422 50.599 1.00 80.56 173 ASP A O 1
ATOM 1399 N N . MET A 1 174 ? -9.587 -14.216 48.737 1.00 81.00 174 MET A N 1
ATOM 1400 C CA . MET A 1 174 ? -9.338 -12.982 47.997 1.00 81.00 174 MET A CA 1
ATOM 1401 C C . MET A 1 174 ? -10.176 -11.824 48.564 1.00 81.00 174 MET A C 1
ATOM 1403 O O . MET A 1 174 ? -11.401 -11.933 48.717 1.00 81.00 174 MET A O 1
ATOM 1407 N N . HIS A 1 175 ? -9.515 -10.693 48.807 1.00 82.94 175 HIS A N 1
ATOM 1408 C CA . HIS A 1 175 ? -10.137 -9.420 49.145 1.00 82.94 175 HIS A CA 1
ATOM 1409 C C . HIS A 1 175 ? -9.367 -8.254 48.522 1.00 82.94 175 HIS A C 1
ATOM 1411 O O . HIS A 1 175 ? -8.146 -8.285 48.383 1.00 82.94 175 HIS A O 1
ATOM 1417 N N . VAL A 1 176 ? -10.103 -7.218 48.140 1.00 84.25 176 VAL A N 1
ATOM 1418 C CA . VAL A 1 176 ? -9.557 -5.965 47.628 1.00 84.25 176 VAL A CA 1
ATOM 1419 C C . VAL A 1 176 ? -9.407 -5.001 48.798 1.00 84.25 176 VAL A C 1
ATOM 1421 O O . VAL A 1 176 ? -10.335 -4.843 49.589 1.00 84.25 176 VAL A O 1
ATOM 1424 N N . SER A 1 177 ? -8.248 -4.350 48.900 1.00 84.62 177 SER A N 1
ATOM 1425 C CA . SER A 1 177 ? -7.966 -3.359 49.941 1.00 84.62 177 SER A CA 1
ATOM 1426 C C . SER A 1 177 ? -7.672 -1.994 49.330 1.00 84.62 177 SER A C 1
ATOM 1428 O O . SER A 1 177 ? -6.948 -1.881 48.342 1.00 84.62 177 SER A O 1
ATOM 1430 N N . LEU A 1 178 ? -8.205 -0.946 49.946 1.00 81.31 178 LEU A N 1
ATOM 1431 C CA . LEU A 1 178 ? -7.869 0.444 49.668 1.00 81.31 178 LEU A CA 1
ATOM 1432 C C . LEU A 1 178 ? -6.824 0.926 50.674 1.00 81.31 178 LEU A C 1
ATOM 1434 O O . LEU A 1 178 ? -6.871 0.573 51.849 1.00 81.31 178 LEU A O 1
ATOM 1438 N N . ILE A 1 179 ? -5.898 1.770 50.224 1.00 83.19 179 ILE A N 1
ATOM 1439 C CA . ILE A 1 179 ? -4.931 2.420 51.113 1.00 83.19 179 ILE A CA 1
ATOM 1440 C C . ILE A 1 179 ? -5.546 3.721 51.625 1.00 83.19 179 ILE A C 1
ATOM 1442 O O . ILE A 1 179 ? -5.809 4.642 50.845 1.00 83.19 179 ILE A O 1
ATOM 1446 N N . ASP A 1 180 ? -5.723 3.826 52.939 1.00 81.00 180 ASP A N 1
ATOM 1447 C CA . ASP A 1 180 ? -6.069 5.089 53.579 1.00 81.00 180 ASP A CA 1
ATOM 1448 C C . ASP A 1 180 ? -4.931 6.097 53.351 1.00 81.00 180 ASP A C 1
ATOM 1450 O O . ASP A 1 180 ? -3.773 5.880 53.715 1.00 81.00 180 ASP A O 1
ATOM 1454 N N . GLN A 1 181 ? -5.240 7.227 52.715 1.00 78.19 181 GLN A N 1
ATOM 1455 C CA . GLN A 1 181 ? -4.214 8.194 52.329 1.00 78.19 181 GLN A CA 1
ATOM 1456 C C . GLN A 1 181 ? -3.546 8.889 53.522 1.00 78.19 181 GLN A C 1
ATOM 1458 O O . GLN A 1 181 ? -2.403 9.336 53.375 1.00 78.19 181 GLN A O 1
ATOM 1463 N N . LYS A 1 182 ? -4.232 8.972 54.669 1.00 80.06 182 LYS A N 1
ATOM 1464 C CA . LYS A 1 182 ? -3.764 9.621 55.898 1.00 80.06 182 LYS A CA 1
ATOM 1465 C C . LYS A 1 182 ? -3.039 8.641 56.810 1.00 80.06 182 LYS A C 1
ATOM 1467 O O . LYS A 1 182 ? -1.963 8.963 57.297 1.00 80.06 182 LYS A O 1
ATOM 1472 N N . THR A 1 183 ? -3.614 7.464 57.035 1.00 82.69 183 THR A N 1
ATOM 1473 C CA . THR A 1 183 ? -3.078 6.478 57.987 1.00 82.69 183 THR A CA 1
ATOM 1474 C C . THR A 1 183 ? -2.169 5.445 57.327 1.00 82.69 183 THR A C 1
ATOM 1476 O O . THR A 1 183 ? -1.471 4.722 58.031 1.00 82.69 183 THR A O 1
ATOM 1479 N N . LYS A 1 184 ? -2.156 5.377 55.985 1.00 83.00 184 LYS A N 1
ATOM 1480 C CA . LYS A 1 184 ? -1.456 4.356 55.181 1.00 83.00 184 LYS A CA 1
ATOM 1481 C C . LYS A 1 184 ? -1.872 2.920 55.503 1.00 83.00 184 LYS A C 1
ATOM 1483 O O . LYS A 1 184 ? -1.184 1.985 55.106 1.00 83.00 184 LYS A O 1
ATOM 1488 N N . GLN A 1 185 ? -2.997 2.737 56.190 1.00 81.88 185 GLN A N 1
ATOM 1489 C CA . GLN A 1 185 ? -3.534 1.421 56.505 1.00 81.88 185 GLN A CA 1
ATOM 1490 C C . GLN A 1 185 ? -4.322 0.853 55.326 1.00 81.88 185 GLN A C 1
ATOM 1492 O O . GLN A 1 185 ? -4.959 1.590 54.572 1.00 81.88 185 GLN A O 1
ATOM 1497 N N . PHE A 1 186 ? -4.289 -0.471 55.197 1.00 81.31 186 PHE A N 1
ATOM 1498 C CA . PHE A 1 186 ? -5.104 -1.205 54.241 1.00 81.31 186 PHE A CA 1
ATOM 1499 C C . PHE A 1 186 ? -6.490 -1.443 54.836 1.00 81.31 186 PHE A C 1
ATOM 1501 O O . PHE A 1 186 ? -6.634 -2.101 55.865 1.00 81.31 186 PHE A O 1
ATOM 1508 N N . LEU A 1 187 ? -7.509 -0.903 54.181 1.00 83.06 187 LEU A N 1
ATOM 1509 C CA . LEU A 1 187 ? -8.909 -1.080 54.540 1.00 83.06 187 LEU A CA 1
ATOM 1510 C C . LEU A 1 187 ? -9.565 -1.982 53.502 1.00 83.06 187 LEU A C 1
ATOM 1512 O O . LEU A 1 187 ? -9.481 -1.699 52.307 1.00 83.06 187 LEU A O 1
ATOM 1516 N N . LYS A 1 188 ? -10.225 -3.054 53.943 1.00 86.19 188 LYS A N 1
ATOM 1517 C CA . LYS A 1 188 ? -10.948 -3.950 53.035 1.00 86.19 188 LYS A CA 1
ATOM 1518 C C . LYS A 1 188 ? -12.104 -3.206 52.361 1.00 86.19 188 LYS A C 1
ATOM 1520 O O . LYS A 1 188 ? -12.852 -2.485 53.019 1.00 86.19 188 LYS A O 1
ATOM 1525 N N . ASP A 1 189 ? -12.250 -3.405 51.056 1.00 85.38 189 ASP A N 1
ATOM 1526 C CA . ASP A 1 189 ? -13.371 -2.915 50.258 1.00 85.38 189 ASP A CA 1
ATOM 1527 C C . ASP A 1 189 ? -14.236 -4.099 49.819 1.00 85.38 189 ASP A C 1
ATOM 1529 O O . ASP A 1 189 ? -13.964 -4.785 48.827 1.00 85.38 189 ASP A O 1
ATOM 1533 N N . ASP A 1 190 ? -15.305 -4.336 50.574 1.00 86.44 190 ASP A N 1
ATOM 1534 C CA . ASP A 1 190 ? -16.225 -5.445 50.328 1.00 86.44 190 ASP A CA 1
ATOM 1535 C C . ASP A 1 190 ? -16.940 -5.322 48.973 1.00 86.44 190 ASP A C 1
ATOM 1537 O O . ASP A 1 190 ? -17.234 -6.334 48.333 1.00 86.44 190 ASP A O 1
ATOM 1541 N N . LYS A 1 191 ? -17.187 -4.095 48.487 1.00 84.25 191 LYS A N 1
ATOM 1542 C CA . LYS A 1 191 ? -17.869 -3.867 47.203 1.00 84.25 191 LYS A CA 1
ATOM 1543 C C . LYS A 1 191 ? -16.949 -4.188 46.034 1.00 84.25 191 LYS A C 1
ATOM 1545 O O . LYS A 1 191 ? -17.367 -4.891 45.114 1.00 84.25 191 LYS A O 1
ATOM 1550 N N . ALA A 1 192 ? -15.709 -3.705 46.075 1.00 79.69 192 ALA A N 1
ATOM 1551 C CA . ALA A 1 192 ? -14.705 -4.021 45.064 1.00 79.69 192 ALA A CA 1
ATOM 1552 C C . ALA A 1 192 ? -14.373 -5.520 45.066 1.00 79.69 192 ALA A C 1
ATOM 1554 O O . ALA A 1 192 ? -14.263 -6.136 44.007 1.00 79.69 192 ALA A O 1
ATOM 1555 N N . THR A 1 193 ? -14.313 -6.126 46.253 1.00 83.25 193 THR A N 1
ATOM 1556 C CA . THR A 1 193 ? -14.128 -7.570 46.416 1.00 83.25 193 THR A CA 1
ATOM 1557 C C . THR A 1 193 ? -15.266 -8.368 45.775 1.00 83.25 193 THR A C 1
ATOM 1559 O O . THR A 1 193 ? -15.012 -9.298 45.010 1.00 83.25 193 THR A O 1
ATOM 1562 N N . ALA A 1 194 ? -16.524 -8.005 46.046 1.00 84.88 194 ALA A N 1
ATOM 1563 C CA . ALA A 1 194 ? -17.686 -8.670 45.458 1.00 84.88 194 ALA A CA 1
ATOM 1564 C C . ALA A 1 194 ? -17.755 -8.492 43.933 1.00 84.88 194 ALA A C 1
ATOM 1566 O O . ALA A 1 194 ? -18.116 -9.427 43.218 1.00 84.88 194 ALA A O 1
ATOM 1567 N N . PHE A 1 195 ? -17.387 -7.311 43.430 1.00 83.88 195 PHE A N 1
ATOM 1568 C CA . PHE A 1 195 ? -17.285 -7.052 41.997 1.00 83.88 195 PHE A CA 1
ATOM 1569 C C . PHE A 1 195 ? -16.245 -7.960 41.332 1.00 83.88 195 PHE A C 1
ATOM 1571 O O . PHE A 1 195 ? -16.563 -8.607 40.338 1.00 83.88 195 PHE A O 1
ATOM 1578 N N . LEU A 1 196 ? -15.035 -8.041 41.897 1.00 83.94 196 LEU A N 1
ATOM 1579 C CA . LEU A 1 196 ? -13.956 -8.851 41.338 1.00 83.94 196 LEU A CA 1
ATOM 1580 C C . LEU A 1 196 ? -14.329 -10.339 41.302 1.00 83.94 196 LEU A C 1
ATOM 1582 O O . LEU A 1 196 ? -14.107 -10.971 40.276 1.00 83.94 196 LEU A O 1
ATOM 1586 N N . ARG A 1 197 ? -14.977 -10.874 42.351 1.00 85.62 197 ARG A N 1
ATOM 1587 C CA . ARG A 1 197 ? -15.488 -12.262 42.340 1.00 85.62 197 ARG A CA 1
ATOM 1588 C C . ARG A 1 197 ? -16.468 -12.506 41.193 1.00 85.62 197 ARG A C 1
ATOM 1590 O O . ARG A 1 197 ? -16.281 -13.434 40.419 1.00 85.62 197 ARG A O 1
ATOM 1597 N N . LYS A 1 198 ? -17.474 -11.640 41.032 1.00 87.50 198 LYS A N 1
ATOM 1598 C CA . LYS A 1 198 ? -18.434 -11.779 39.925 1.00 87.50 198 LYS A CA 1
ATOM 1599 C C . LYS A 1 198 ? -17.767 -11.655 38.557 1.00 87.50 198 LYS A C 1
ATOM 1601 O O . LYS A 1 198 ? -18.142 -12.351 37.623 1.00 87.50 198 LYS A O 1
ATOM 1606 N N . PHE A 1 199 ? -16.793 -10.759 38.421 1.00 85.81 199 PHE A N 1
ATOM 1607 C CA . PHE A 1 199 ? -16.052 -10.607 37.174 1.00 85.81 199 PHE A CA 1
ATOM 1608 C C . PHE A 1 199 ? -15.284 -11.885 36.816 1.00 85.81 199 PHE A C 1
ATOM 1610 O O . PHE A 1 199 ? -15.359 -12.326 35.672 1.00 85.81 199 PHE A O 1
ATOM 1617 N N . THR A 1 200 ? -14.579 -12.495 37.777 1.00 88.75 200 THR A N 1
ATOM 1618 C CA . THR A 1 200 ? -13.809 -13.719 37.522 1.00 88.75 200 THR A CA 1
ATOM 1619 C C . THR A 1 200 ? -14.703 -14.930 37.248 1.00 88.75 200 THR A C 1
ATOM 1621 O O . THR A 1 200 ? -14.362 -15.731 36.380 1.00 88.75 200 THR A O 1
ATOM 1624 N N . GLU A 1 201 ? -15.865 -15.031 37.905 1.00 88.88 201 GLU A N 1
ATOM 1625 C CA . GLU A 1 201 ? -16.884 -16.064 37.644 1.00 88.88 201 GLU A CA 1
ATOM 1626 C C . GLU A 1 201 ? -17.386 -16.041 36.189 1.00 88.88 201 GLU A C 1
ATOM 1628 O O . GLU A 1 201 ? -17.536 -17.093 35.573 1.00 88.88 201 GLU A O 1
ATOM 1633 N N . HIS A 1 202 ? -17.586 -14.849 35.617 1.00 88.38 202 HIS A N 1
ATOM 1634 C CA . HIS A 1 202 ? -18.097 -14.667 34.251 1.00 88.38 202 HIS A CA 1
ATOM 1635 C C . HIS A 1 202 ? -17.001 -14.401 33.203 1.00 88.38 202 HIS A C 1
ATOM 1637 O O . HIS A 1 202 ? -17.305 -14.056 32.059 1.00 88.38 202 HIS A O 1
ATOM 1643 N N . PHE A 1 203 ? -15.717 -14.542 33.550 1.00 86.75 203 PHE A N 1
ATOM 1644 C CA . PHE A 1 203 ? -14.624 -14.155 32.650 1.00 86.75 203 PHE A CA 1
ATOM 1645 C C . PHE A 1 203 ? -14.564 -15.000 31.371 1.00 86.75 203 PHE A C 1
ATOM 1647 O O . PHE A 1 203 ? -14.296 -14.467 30.297 1.00 86.75 203 PHE A O 1
ATOM 1654 N N . ASP A 1 204 ? -14.869 -16.298 31.449 1.00 85.75 204 ASP A N 1
ATOM 1655 C CA . ASP A 1 204 ? -14.900 -17.166 30.263 1.00 85.75 204 ASP A CA 1
ATOM 1656 C C . ASP A 1 204 ? -16.060 -16.804 29.322 1.00 85.75 204 ASP A C 1
ATOM 1658 O O . ASP A 1 204 ? -15.902 -16.816 28.100 1.00 85.75 204 ASP A O 1
ATOM 1662 N N . GLU A 1 205 ? -17.214 -16.426 29.881 1.00 82.06 205 GLU A N 1
ATOM 1663 C CA . GLU A 1 205 ? -18.360 -15.933 29.110 1.00 82.06 205 GLU A CA 1
ATOM 1664 C C . GLU A 1 205 ? -18.012 -14.613 28.414 1.00 82.06 205 GLU A C 1
ATOM 1666 O O . GLU A 1 205 ? -18.308 -14.440 27.231 1.00 82.06 205 GLU A O 1
ATOM 1671 N N . LEU A 1 206 ? -17.313 -13.711 29.113 1.00 78.31 206 LEU A N 1
ATOM 1672 C CA . LEU A 1 206 ? -16.792 -12.464 28.553 1.00 78.31 206 LEU A CA 1
ATOM 1673 C C . LEU A 1 206 ? -15.799 -12.743 27.409 1.00 78.31 206 LEU A C 1
ATOM 1675 O O . LEU A 1 206 ? -15.934 -12.182 26.324 1.00 78.31 206 LEU A O 1
ATOM 1679 N N . LYS A 1 207 ? -14.839 -13.650 27.619 1.00 79.75 207 LYS A N 1
ATOM 1680 C CA . LYS A 1 207 ? -13.845 -14.051 26.613 1.00 79.75 207 LYS A CA 1
ATOM 1681 C C . LYS A 1 207 ? -14.499 -14.658 25.367 1.00 79.75 207 LYS A C 1
ATOM 1683 O O . LYS A 1 207 ? -14.068 -14.385 24.249 1.00 79.75 207 LYS A O 1
ATOM 1688 N N . SER A 1 208 ? -15.565 -15.436 25.552 1.00 74.50 208 SER A N 1
ATOM 1689 C CA . SER A 1 208 ? -16.364 -16.016 24.466 1.00 74.50 208 SER A CA 1
ATOM 1690 C C . SER A 1 208 ? -17.196 -14.966 23.716 1.00 74.50 208 SER A C 1
ATOM 1692 O O . SER A 1 208 ? -17.267 -14.986 22.487 1.00 74.50 208 SER A O 1
ATOM 1694 N N . ALA A 1 209 ? -17.786 -14.004 24.434 1.00 71.44 209 ALA A N 1
ATOM 1695 C CA . ALA A 1 209 ? -18.592 -12.929 23.852 1.00 71.44 209 ALA A CA 1
ATOM 1696 C C . ALA A 1 209 ? -17.768 -11.926 23.023 1.00 71.44 209 ALA A C 1
ATOM 1698 O O . ALA A 1 209 ? -18.301 -11.275 22.121 1.00 71.44 209 ALA A O 1
ATOM 1699 N N . PHE A 1 210 ? -16.470 -11.814 23.307 1.00 71.00 210 PHE A N 1
ATOM 1700 C CA . PHE A 1 210 ? -15.526 -10.955 22.598 1.00 71.00 210 PHE A CA 1
ATOM 1701 C C . PHE A 1 210 ? -14.368 -11.796 22.044 1.00 71.00 210 PHE A C 1
ATOM 1703 O O . PHE A 1 210 ? -13.266 -11.693 22.569 1.00 71.00 210 PHE A O 1
ATOM 1710 N N . PRO A 1 211 ? -14.571 -12.632 21.009 1.00 68.00 211 PRO A N 1
ATOM 1711 C CA . PRO A 1 211 ? -13.513 -13.490 20.470 1.00 68.00 211 PRO A CA 1
ATOM 1712 C C . PRO A 1 211 ? -12.309 -12.668 19.970 1.00 68.00 211 PRO A C 1
ATOM 1714 O O . PRO A 1 211 ? -12.484 -11.476 19.675 1.00 68.00 211 PRO A O 1
ATOM 1717 N N . PRO A 1 212 ? -11.109 -13.279 19.842 1.00 61.22 212 PRO A N 1
ATOM 1718 C CA . PRO A 1 212 ? -9.960 -12.598 19.261 1.00 61.22 212 PRO A CA 1
ATOM 1719 C C . PRO A 1 212 ? -10.355 -12.031 17.896 1.00 61.22 212 PRO A C 1
ATOM 1721 O O . PRO A 1 212 ? -11.165 -12.662 17.196 1.00 61.22 212 PRO A O 1
ATOM 1724 N N . PRO A 1 213 ? -9.833 -10.860 17.497 1.00 58.00 213 PRO A N 1
ATOM 1725 C CA . PRO A 1 213 ? -10.038 -10.396 16.136 1.00 58.00 213 PRO A CA 1
ATOM 1726 C C . PRO A 1 213 ? -9.594 -11.512 15.179 1.00 58.00 213 PRO A C 1
ATOM 1728 O O . PRO A 1 213 ? -8.502 -12.066 15.300 1.00 58.00 213 PRO A O 1
ATOM 1731 N N . LYS A 1 214 ? -10.483 -11.911 14.262 1.00 53.00 214 LYS A N 1
ATOM 1732 C CA . LYS A 1 214 ? -10.081 -12.781 13.152 1.00 53.00 214 LYS A CA 1
ATOM 1733 C C . LYS A 1 214 ? -9.031 -12.021 12.349 1.00 53.00 214 LYS A C 1
ATOM 1735 O O . LYS A 1 214 ? -9.259 -10.835 12.130 1.00 53.00 214 LYS A O 1
ATOM 1740 N N . TYR A 1 215 ? -7.962 -12.724 11.951 1.00 44.16 215 TYR A N 1
ATOM 1741 C CA . TYR A 1 215 ? -6.819 -12.244 11.159 1.00 44.16 215 TYR A CA 1
ATOM 1742 C C . TYR A 1 215 ? -7.053 -10.853 10.562 1.00 44.16 215 TYR A C 1
ATOM 1744 O O . TYR A 1 215 ? -7.827 -10.701 9.610 1.00 44.16 215 TYR A O 1
ATOM 1752 N N . ASP A 1 216 ? -6.423 -9.849 11.164 1.00 47.72 216 ASP A N 1
ATOM 1753 C CA . ASP A 1 216 ? -6.330 -8.531 10.578 1.00 47.72 216 ASP A CA 1
ATOM 1754 C C . ASP A 1 216 ? -5.297 -8.629 9.462 1.00 47.72 216 ASP A C 1
ATOM 1756 O O . ASP A 1 216 ? -4.099 -8.777 9.677 1.00 47.72 216 ASP A O 1
ATOM 1760 N N . GLY A 1 217 ? -5.769 -8.602 8.222 1.00 46.72 217 GLY A N 1
ATOM 1761 C CA . GLY A 1 217 ? -4.866 -8.261 7.142 1.00 46.72 217 GLY A CA 1
ATOM 1762 C C . GLY A 1 217 ? -4.182 -6.943 7.496 1.00 46.72 217 GLY A C 1
ATOM 1763 O O . GLY A 1 217 ? -4.870 -5.944 7.713 1.00 46.72 217 GLY A O 1
ATOM 1764 N N . THR A 1 218 ? -2.856 -6.935 7.606 1.00 54.50 218 THR A N 1
ATOM 1765 C CA . THR A 1 218 ? -2.104 -5.687 7.677 1.00 54.50 218 THR A CA 1
ATOM 1766 C C . THR A 1 218 ? -2.209 -5.035 6.310 1.00 54.50 218 THR A C 1
ATOM 1768 O O . THR A 1 218 ? -1.772 -5.596 5.304 1.00 54.50 218 THR A O 1
ATOM 1771 N N . MET A 1 219 ? -2.879 -3.892 6.294 1.00 69.31 219 MET A N 1
ATOM 1772 C CA . MET A 1 219 ? -2.871 -2.963 5.178 1.00 69.31 219 MET A CA 1
ATOM 1773 C C . MET A 1 219 ? -1.912 -1.849 5.519 1.00 69.31 219 MET A C 1
ATOM 1775 O O . MET A 1 219 ? -1.856 -1.466 6.681 1.00 69.31 219 MET A O 1
ATOM 1779 N N . ASP A 1 220 ? -1.205 -1.288 4.546 1.00 81.00 220 ASP A N 1
ATOM 1780 C CA . ASP A 1 220 ? -0.174 -0.318 4.904 1.00 81.00 220 ASP A CA 1
ATOM 1781 C C . ASP A 1 220 ? -0.713 0.922 5.604 1.00 81.00 220 ASP A C 1
ATOM 1783 O O . ASP A 1 220 ? -0.187 1.300 6.655 1.00 81.00 220 ASP A O 1
ATOM 1787 N N . PHE A 1 221 ? -1.745 1.562 5.044 1.00 82.25 221 PHE A N 1
ATOM 1788 C CA . PHE A 1 221 ? -2.517 2.584 5.750 1.00 82.25 221 PHE A CA 1
ATOM 1789 C C . PHE A 1 221 ? -3.789 3.017 5.011 1.00 82.25 221 PHE A C 1
ATOM 1791 O O . PHE A 1 221 ? -3.961 2.805 3.809 1.00 82.25 221 PHE A O 1
ATOM 1798 N N . VAL A 1 222 ? -4.670 3.702 5.750 1.00 88.00 222 VAL A N 1
ATOM 1799 C CA . VAL A 1 222 ? -5.851 4.397 5.211 1.00 88.00 222 VAL A CA 1
ATOM 1800 C C . VAL A 1 222 ? -5.749 5.891 5.426 1.00 88.00 222 VAL A C 1
ATOM 1802 O O . VAL A 1 222 ? -5.368 6.359 6.501 1.00 88.00 222 VAL A O 1
ATOM 1805 N N . CYS A 1 223 ? -6.205 6.639 4.432 1.00 89.56 223 CYS A N 1
ATOM 1806 C CA . CYS A 1 223 ? -6.423 8.065 4.528 1.00 89.56 223 CYS A CA 1
ATOM 1807 C C . CYS A 1 223 ? -7.904 8.420 4.394 1.00 89.56 223 CYS A C 1
ATOM 1809 O O . CYS A 1 223 ? -8.628 7.865 3.567 1.00 89.56 223 CYS A O 1
ATOM 1811 N N . ARG A 1 224 ? -8.343 9.411 5.168 1.00 90.44 224 ARG A N 1
ATOM 1812 C CA . ARG A 1 224 ? -9.598 10.120 4.926 1.00 90.44 224 ARG A CA 1
ATOM 1813 C C . ARG A 1 224 ? -9.325 11.326 4.040 1.00 90.44 224 ARG A C 1
ATOM 1815 O O . ARG A 1 224 ? -8.531 12.194 4.398 1.00 90.44 224 ARG A O 1
ATOM 1822 N N . LEU A 1 225 ? -10.000 11.387 2.900 1.00 91.75 225 LEU A N 1
ATOM 1823 C CA . LEU A 1 225 ? -9.927 12.512 1.974 1.00 91.75 225 LEU A CA 1
ATOM 1824 C C . LEU A 1 225 ? -10.813 13.668 2.462 1.00 91.75 225 LEU A C 1
ATOM 1826 O O . LEU A 1 225 ? -11.760 13.472 3.228 1.00 91.75 225 LEU A O 1
ATOM 1830 N N . LYS A 1 226 ? -10.549 14.889 1.983 1.00 89.19 226 LYS A N 1
ATOM 1831 C CA . LYS A 1 226 ? -11.328 16.091 2.352 1.00 89.19 226 LYS A CA 1
ATOM 1832 C C . LYS A 1 226 ? -12.838 15.955 2.093 1.00 89.19 226 LYS A C 1
ATOM 1834 O O . LYS A 1 226 ? -13.643 16.492 2.852 1.00 89.19 226 LYS A O 1
ATOM 1839 N N . ASN A 1 227 ? -13.229 15.238 1.040 1.00 87.38 227 ASN A N 1
ATOM 1840 C CA . ASN A 1 227 ? -14.633 14.977 0.693 1.00 87.38 227 ASN A CA 1
ATOM 1841 C C . ASN A 1 227 ? -15.309 13.931 1.615 1.00 87.38 227 ASN A C 1
ATOM 1843 O O . ASN A 1 227 ? -16.514 13.694 1.507 1.00 87.38 227 ASN A O 1
ATOM 1847 N N . GLY A 1 228 ? -14.556 13.331 2.542 1.00 88.75 228 GLY A N 1
ATOM 1848 C CA . GLY A 1 228 ? -15.011 12.304 3.474 1.00 88.75 228 GLY A CA 1
ATOM 1849 C C . GLY A 1 228 ? -14.961 10.878 2.925 1.00 88.75 228 GLY A C 1
ATOM 1850 O O . GLY A 1 228 ? -15.391 9.973 3.632 1.00 88.75 228 GLY A O 1
ATOM 1851 N N . GLU A 1 229 ? -14.474 10.670 1.701 1.00 92.38 229 GLU A N 1
ATOM 1852 C CA . GLU A 1 229 ? -14.171 9.342 1.162 1.00 92.38 229 GLU A CA 1
ATOM 1853 C C . GLU A 1 229 ? -12.880 8.785 1.769 1.00 92.38 229 GLU A C 1
ATOM 1855 O O . GLU A 1 229 ? -12.089 9.510 2.386 1.00 92.38 229 GLU A O 1
ATOM 1860 N N . TYR A 1 230 ? -12.670 7.485 1.591 1.00 92.62 230 TYR A N 1
ATOM 1861 C CA . TYR A 1 230 ? -11.494 6.791 2.098 1.00 92.62 230 TYR A CA 1
ATOM 1862 C C . TYR A 1 230 ? -10.597 6.342 0.953 1.00 92.62 230 TYR A C 1
ATOM 1864 O O . TYR A 1 230 ? -11.083 5.754 -0.009 1.00 92.62 230 TYR A O 1
ATOM 1872 N N . ALA A 1 231 ? -9.296 6.584 1.088 1.00 92.88 231 ALA A N 1
ATOM 1873 C CA . ALA A 1 231 ? -8.268 6.028 0.223 1.00 92.88 231 ALA A CA 1
ATOM 1874 C C . ALA A 1 231 ? -7.456 4.993 1.011 1.00 92.88 231 ALA A C 1
ATOM 1876 O O . ALA A 1 231 ? -6.868 5.321 2.040 1.00 92.88 231 ALA A O 1
ATOM 1877 N N . MET A 1 232 ? -7.455 3.748 0.552 1.00 91.62 232 MET A N 1
ATOM 1878 C CA . MET A 1 232 ? -6.678 2.638 1.103 1.00 91.62 232 MET A CA 1
ATOM 1879 C C . MET A 1 232 ? -5.442 2.431 0.241 1.00 91.62 232 MET A C 1
ATOM 1881 O O . MET A 1 232 ? -5.548 2.451 -0.985 1.00 91.62 232 MET A O 1
ATOM 1885 N N . ILE A 1 233 ? -4.287 2.229 0.865 1.00 91.88 233 ILE A N 1
ATOM 1886 C CA . ILE A 1 233 ? -3.010 2.118 0.169 1.00 91.88 233 ILE A CA 1
ATOM 1887 C C . ILE A 1 233 ? -2.318 0.837 0.610 1.00 91.88 233 ILE A C 1
ATOM 1889 O O . ILE A 1 233 ? -2.256 0.541 1.801 1.00 91.88 233 ILE A O 1
ATOM 1893 N N . GLU A 1 234 ? -1.810 0.101 -0.373 1.00 91.75 234 GLU A N 1
ATOM 1894 C CA . GLU A 1 234 ? -1.062 -1.138 -0.184 1.00 91.75 234 GLU A CA 1
ATOM 1895 C C . GLU A 1 234 ? 0.132 -1.193 -1.131 1.00 91.75 234 GLU A C 1
ATOM 1897 O O . GLU A 1 234 ? -0.012 -0.977 -2.338 1.00 91.75 234 GLU A O 1
ATOM 1902 N N . MET A 1 235 ? 1.289 -1.546 -0.596 1.00 91.50 235 MET A N 1
ATOM 1903 C CA . MET A 1 235 ? 2.521 -1.850 -1.297 1.00 91.50 235 MET A CA 1
ATOM 1904 C C . MET A 1 235 ? 2.799 -3.346 -1.166 1.00 91.50 235 MET A C 1
ATOM 1906 O O . MET A 1 235 ? 2.801 -3.913 -0.078 1.00 91.50 235 MET A O 1
ATOM 1910 N N . GLN A 1 236 ? 3.058 -4.012 -2.287 1.00 88.69 236 GLN A N 1
ATOM 1911 C CA . GLN A 1 236 ? 3.400 -5.431 -2.282 1.00 88.69 236 GLN A CA 1
ATOM 1912 C C . GLN A 1 236 ? 4.569 -5.698 -3.226 1.00 88.69 236 GLN A C 1
ATOM 1914 O O . GLN A 1 236 ? 4.401 -5.822 -4.441 1.00 88.69 236 GLN A O 1
ATOM 1919 N N . VAL A 1 237 ? 5.762 -5.837 -2.646 1.00 87.00 237 VAL A N 1
ATOM 1920 C CA . VAL A 1 237 ? 6.999 -6.118 -3.391 1.00 87.00 237 VAL A CA 1
ATOM 1921 C C . VAL A 1 237 ? 7.035 -7.561 -3.879 1.00 87.00 237 VAL A C 1
ATOM 1923 O O . VAL A 1 237 ? 7.250 -7.824 -5.062 1.00 87.00 237 VAL A O 1
ATOM 1926 N N . ILE A 1 238 ? 6.823 -8.506 -2.961 1.00 77.81 238 ILE A N 1
ATOM 1927 C CA . ILE A 1 238 ? 6.871 -9.940 -3.247 1.00 77.81 238 ILE A CA 1
ATOM 1928 C C . ILE A 1 238 ? 5.511 -10.375 -3.804 1.00 77.81 238 ILE A C 1
ATOM 1930 O O . ILE A 1 238 ? 4.513 -10.246 -3.092 1.00 77.81 238 ILE A O 1
ATOM 1934 N N . PRO A 1 239 ? 5.427 -10.905 -5.037 1.00 70.12 239 PRO A N 1
ATOM 1935 C CA . PRO A 1 239 ? 4.171 -11.421 -5.564 1.00 70.12 239 PRO A CA 1
ATOM 1936 C C . PRO A 1 239 ? 3.631 -12.543 -4.670 1.00 70.12 239 PRO A C 1
ATOM 1938 O O . PRO A 1 239 ? 4.362 -13.468 -4.322 1.00 70.12 239 PRO A O 1
ATOM 1941 N N . GLN A 1 240 ? 2.352 -12.458 -4.309 1.00 68.06 240 GLN A N 1
ATOM 1942 C CA . GLN A 1 240 ? 1.641 -13.511 -3.588 1.00 68.06 240 GLN A CA 1
ATOM 1943 C C . GLN A 1 240 ? 0.578 -14.111 -4.502 1.00 68.06 240 GLN A C 1
ATOM 1945 O O . GLN A 1 240 ? -0.179 -13.379 -5.150 1.00 68.06 240 GLN A O 1
ATOM 1950 N N . ASP A 1 241 ? 0.483 -15.439 -4.508 1.00 58.75 241 ASP A N 1
ATOM 1951 C CA . ASP A 1 241 ? -0.633 -16.131 -5.140 1.00 58.75 241 ASP A CA 1
ATOM 1952 C C . ASP A 1 241 ? -1.925 -15.632 -4.485 1.00 58.75 241 ASP A C 1
ATOM 1954 O O . ASP A 1 241 ? -2.040 -15.670 -3.266 1.00 58.75 241 ASP A O 1
ATOM 1958 N N . CYS A 1 242 ? -2.882 -15.156 -5.287 1.00 78.31 242 CYS A N 1
ATOM 1959 C CA . CYS A 1 242 ? -4.185 -14.600 -4.882 1.00 78.31 242 CYS A CA 1
ATOM 1960 C C . CYS A 1 242 ? -4.277 -13.110 -4.488 1.00 78.31 242 CYS A C 1
ATOM 1962 O O . CYS A 1 242 ? -5.308 -12.709 -3.938 1.00 78.31 242 CYS A O 1
ATOM 1964 N N . TRP A 1 243 ? -3.297 -12.270 -4.851 1.00 86.12 243 TRP A N 1
ATOM 1965 C CA . TRP A 1 243 ? -3.328 -10.823 -4.565 1.00 86.12 243 TRP A CA 1
ATOM 1966 C C . TRP A 1 243 ? -4.682 -10.138 -4.837 1.00 86.12 243 TRP A C 1
ATOM 1968 O O . TRP A 1 243 ? -5.216 -9.469 -3.955 1.00 86.12 243 TRP A O 1
ATOM 1978 N N . ASP A 1 244 ? -5.302 -10.364 -5.999 1.00 89.19 244 ASP A N 1
ATOM 1979 C CA . ASP A 1 244 ? -6.583 -9.723 -6.346 1.00 89.19 244 ASP A CA 1
ATOM 1980 C C . ASP A 1 244 ? -7.716 -10.068 -5.371 1.00 89.19 244 ASP A C 1
ATOM 1982 O O . ASP A 1 244 ? -8.549 -9.221 -5.039 1.00 89.19 244 ASP A O 1
ATOM 1986 N N . ARG A 1 245 ? -7.737 -11.306 -4.860 1.00 88.00 245 ARG A N 1
ATOM 1987 C CA . ARG A 1 245 ? -8.725 -11.725 -3.856 1.00 88.00 245 ARG A CA 1
ATOM 1988 C C . ARG A 1 245 ? -8.489 -11.007 -2.534 1.00 88.00 245 ARG A C 1
ATOM 1990 O O . ARG A 1 245 ? -9.458 -10.607 -1.895 1.00 88.00 245 ARG A O 1
ATOM 1997 N N . ARG A 1 246 ? -7.225 -10.834 -2.142 1.00 85.62 246 ARG A N 1
ATOM 1998 C CA . ARG A 1 246 ? -6.833 -10.105 -0.930 1.00 85.62 246 ARG A CA 1
ATOM 1999 C C . ARG A 1 246 ? -7.201 -8.626 -1.039 1.00 85.62 246 ARG A C 1
ATOM 2001 O O . ARG A 1 246 ? -7.899 -8.124 -0.163 1.00 85.62 246 ARG A O 1
ATOM 2008 N N . ALA A 1 247 ? -6.821 -7.964 -2.131 1.00 89.69 247 ALA A N 1
ATOM 2009 C CA . ALA A 1 247 ? -7.139 -6.558 -2.373 1.00 89.69 247 ALA A CA 1
ATOM 2010 C C . ALA A 1 247 ? -8.655 -6.297 -2.323 1.00 89.69 247 ALA A C 1
ATOM 2012 O O . ALA A 1 247 ? -9.114 -5.393 -1.620 1.00 89.69 247 ALA A O 1
ATOM 2013 N N . LEU A 1 248 ? -9.450 -7.141 -2.995 1.00 91.00 248 LEU A N 1
ATOM 2014 C CA . LEU A 1 248 ? -10.910 -7.048 -2.957 1.00 91.00 248 LEU A CA 1
ATOM 2015 C C . LEU A 1 248 ? -11.477 -7.328 -1.559 1.00 91.00 248 LEU A C 1
ATOM 2017 O O . LEU A 1 248 ? -12.390 -6.629 -1.120 1.00 91.00 248 LEU A O 1
ATOM 2021 N N . ALA A 1 249 ? -10.951 -8.333 -0.852 1.00 86.88 249 ALA A N 1
ATOM 2022 C CA . ALA A 1 249 ? -11.393 -8.659 0.501 1.00 86.88 249 ALA A CA 1
ATOM 2023 C C . ALA A 1 249 ? -11.147 -7.498 1.470 1.00 86.88 249 ALA A C 1
ATOM 2025 O O . ALA A 1 249 ? -12.023 -7.193 2.277 1.00 86.88 249 ALA A O 1
ATOM 2026 N N . TYR A 1 250 ? -10.004 -6.818 1.364 1.00 86.31 250 TYR A N 1
ATOM 2027 C CA . TYR A 1 250 ? -9.688 -5.665 2.202 1.00 86.31 250 TYR A CA 1
ATOM 2028 C C . TYR A 1 250 ? -10.614 -4.489 1.900 1.00 86.31 250 TYR A C 1
ATOM 2030 O O . TYR A 1 250 ? -11.297 -4.002 2.801 1.00 86.31 250 TYR A O 1
ATOM 2038 N N . ALA A 1 251 ? -10.731 -4.083 0.635 1.00 90.19 251 ALA A N 1
ATOM 2039 C CA . ALA A 1 251 ? -11.617 -2.984 0.258 1.00 90.19 251 ALA A CA 1
ATOM 2040 C C . ALA A 1 251 ? -13.085 -3.272 0.635 1.00 90.19 251 ALA A C 1
ATOM 2042 O O . ALA A 1 251 ? -13.777 -2.417 1.193 1.00 90.19 251 ALA A O 1
ATOM 2043 N N . GLY A 1 252 ? -13.547 -4.506 0.401 1.00 89.56 252 GLY A N 1
ATOM 2044 C CA . GLY A 1 252 ? -14.887 -4.971 0.759 1.00 89.56 252 GLY A CA 1
ATOM 2045 C C . GLY A 1 252 ? -15.145 -4.979 2.263 1.00 89.56 252 GLY A C 1
ATOM 2046 O O . GLY A 1 252 ? -16.188 -4.499 2.710 1.00 89.56 252 GLY A O 1
ATOM 2047 N N . ALA A 1 253 ? -14.192 -5.480 3.052 1.00 84.62 253 ALA A N 1
ATOM 2048 C CA . ALA A 1 253 ? -14.293 -5.490 4.506 1.00 84.62 253 ALA A CA 1
ATOM 2049 C C . ALA A 1 253 ? -14.300 -4.070 5.079 1.00 84.62 253 ALA A C 1
ATOM 2051 O O . ALA A 1 253 ? -15.099 -3.785 5.970 1.00 84.62 253 ALA A O 1
ATOM 2052 N N . PHE A 1 254 ? -13.461 -3.168 4.565 1.00 85.81 254 PHE A N 1
ATOM 2053 C CA . PHE A 1 254 ? -13.456 -1.776 5.004 1.00 85.81 254 PHE A CA 1
ATOM 2054 C C . PHE A 1 254 ? -14.788 -1.092 4.669 1.00 85.81 254 PHE A C 1
ATOM 2056 O O . PHE A 1 254 ? -15.407 -0.498 5.548 1.00 85.81 254 PHE A O 1
ATOM 2063 N N . TYR A 1 255 ? -15.276 -1.226 3.430 1.00 90.69 255 TYR A N 1
ATOM 2064 C CA . TYR A 1 255 ? -16.558 -0.661 2.995 1.00 90.69 255 TYR A CA 1
ATOM 2065 C C . TYR A 1 255 ? -17.742 -1.176 3.825 1.00 90.69 255 TYR A C 1
ATOM 2067 O O . TYR A 1 255 ? -18.540 -0.389 4.333 1.00 90.69 255 TYR A O 1
ATOM 2075 N N . GLY A 1 256 ? -17.837 -2.495 4.011 1.00 85.94 256 GLY A N 1
ATOM 2076 C CA . GLY A 1 256 ? -18.956 -3.128 4.710 1.00 85.94 256 GLY A CA 1
ATOM 2077 C C . GLY A 1 256 ? -19.012 -2.844 6.214 1.00 85.94 256 GLY A C 1
ATOM 2078 O O . GLY A 1 256 ? -20.091 -2.920 6.797 1.00 85.94 256 GLY A O 1
ATOM 2079 N N . ASN A 1 257 ? -17.883 -2.496 6.839 1.00 81.38 257 ASN A N 1
ATOM 2080 C CA . ASN A 1 257 ? -17.792 -2.277 8.285 1.00 81.38 257 ASN A CA 1
ATOM 2081 C C . ASN A 1 257 ? -17.873 -0.801 8.708 1.00 81.38 257 ASN A C 1
ATOM 2083 O O . ASN A 1 257 ? -17.716 -0.520 9.891 1.00 81.38 257 ASN A O 1
ATOM 2087 N N . GLN A 1 258 ? -18.134 0.144 7.795 1.00 83.81 258 GLN A N 1
ATOM 2088 C CA . GLN A 1 258 ? -18.192 1.574 8.144 1.00 83.81 258 GLN A CA 1
ATOM 2089 C C . GLN A 1 258 ? -19.352 1.940 9.080 1.00 83.81 258 GLN A C 1
ATOM 2091 O O . GLN A 1 258 ? -19.244 2.914 9.821 1.00 83.81 258 GLN A O 1
ATOM 2096 N N . LEU A 1 259 ? -20.463 1.199 9.021 1.00 78.62 259 LEU A N 1
ATOM 2097 C CA . LEU A 1 259 ? -21.705 1.544 9.712 1.00 78.62 259 LEU A CA 1
ATOM 2098 C C . LEU A 1 259 ? -21.954 0.649 10.930 1.00 78.62 259 LEU A C 1
ATOM 2100 O O . LEU A 1 259 ? -21.830 -0.576 10.874 1.00 78.62 259 LEU A O 1
ATOM 2104 N N . ALA A 1 260 ? -22.398 1.256 12.025 1.00 72.25 260 ALA A N 1
ATOM 2105 C CA . ALA A 1 260 ? -22.957 0.567 13.173 1.00 72.25 260 ALA A CA 1
ATOM 2106 C C . ALA A 1 260 ? -24.402 0.109 12.912 1.00 72.25 260 ALA A C 1
ATOM 2108 O O . ALA A 1 260 ? -25.130 0.615 12.054 1.00 72.25 260 ALA A O 1
ATOM 2109 N N . LYS A 1 261 ? -24.859 -0.866 13.705 1.00 69.12 261 LYS A N 1
ATOM 2110 C CA . LYS A 1 261 ? -26.227 -1.386 13.610 1.00 69.12 261 LYS A CA 1
ATOM 2111 C C . LYS A 1 261 ? -27.249 -0.265 13.840 1.00 69.12 261 LYS A C 1
ATOM 2113 O O . LYS A 1 261 ? -27.311 0.293 14.930 1.00 69.12 261 LYS A O 1
ATOM 2118 N N . GLY A 1 262 ? -28.097 -0.022 12.841 1.00 77.12 262 GLY A N 1
ATOM 2119 C CA . GLY A 1 262 ? -29.150 0.999 12.882 1.00 77.12 262 GLY A CA 1
ATOM 2120 C C . GLY A 1 262 ? -28.770 2.329 12.225 1.00 77.12 262 GLY A C 1
ATOM 2121 O O . GLY A 1 262 ? -29.648 3.174 12.068 1.00 77.12 262 GLY A O 1
ATOM 2122 N N . GLU A 1 263 ? -27.515 2.508 11.801 1.00 76.19 263 GLU A N 1
ATOM 2123 C CA . GLU A 1 263 ? -27.103 3.683 11.029 1.00 76.19 263 GLU A CA 1
ATOM 2124 C C . GLU A 1 263 ? -27.670 3.676 9.605 1.00 76.19 263 GLU A C 1
ATOM 2126 O O . GLU A 1 263 ? -28.078 2.649 9.054 1.00 76.19 263 GLU A O 1
ATOM 2131 N N . SER A 1 264 ? -27.732 4.863 9.004 1.00 89.88 264 SER A N 1
ATOM 2132 C CA . SER A 1 264 ? -28.326 5.048 7.686 1.00 89.88 264 SER A CA 1
ATOM 2133 C C . SER A 1 264 ? -27.346 4.654 6.590 1.00 89.88 264 SER A C 1
ATOM 2135 O O . SER A 1 264 ? -26.237 5.178 6.529 1.00 89.88 264 SER A O 1
ATOM 2137 N N . TRP A 1 265 ? -27.798 3.852 5.622 1.00 88.75 265 TRP A N 1
ATOM 2138 C CA . TRP A 1 265 ? -27.016 3.522 4.423 1.00 88.75 265 TRP A CA 1
ATOM 2139 C C . TRP A 1 265 ? -26.536 4.755 3.642 1.00 88.75 265 TRP A C 1
ATOM 2141 O O . TRP A 1 265 ? -25.546 4.671 2.931 1.00 88.75 265 TRP A O 1
ATOM 2151 N N . LYS A 1 266 ? -27.178 5.924 3.800 1.00 90.00 266 LYS A N 1
ATOM 2152 C CA . LYS A 1 266 ? -26.730 7.190 3.182 1.00 90.00 266 LYS A CA 1
ATOM 2153 C C . LYS A 1 266 ? -25.407 7.719 3.750 1.00 90.00 266 LYS A C 1
ATOM 2155 O O . LYS A 1 266 ? -24.837 8.647 3.185 1.00 90.00 266 LYS A O 1
ATOM 2160 N N . GLN A 1 267 ? -24.967 7.202 4.895 1.00 87.69 267 GLN A N 1
ATOM 2161 C CA . GLN A 1 267 ? -23.739 7.628 5.562 1.00 87.69 267 GLN A CA 1
ATOM 2162 C C . GLN A 1 267 ? -22.511 6.858 5.073 1.00 87.69 267 GLN A C 1
ATOM 2164 O O . GLN A 1 267 ? -21.402 7.332 5.313 1.00 87.69 267 GLN A O 1
ATOM 2169 N N . ILE A 1 268 ? -22.696 5.732 4.368 1.00 91.19 268 ILE A N 1
ATOM 2170 C CA . ILE A 1 268 ? -21.585 4.958 3.812 1.00 91.19 268 ILE A CA 1
ATOM 2171 C C . ILE A 1 268 ? -20.792 5.818 2.829 1.00 91.19 268 ILE A C 1
ATOM 2173 O O . ILE A 1 268 ? -21.356 6.538 1.999 1.00 91.19 268 ILE A O 1
ATOM 2177 N N . LYS A 1 269 ? -19.472 5.777 2.955 1.00 93.31 269 LYS A N 1
ATOM 2178 C CA . LYS A 1 269 ? -18.542 6.533 2.125 1.00 93.31 269 LYS A CA 1
ATOM 2179 C C . LYS A 1 269 ? -17.867 5.607 1.136 1.00 93.31 269 LYS A C 1
ATOM 2181 O O . LYS A 1 269 ? -17.604 4.440 1.431 1.00 93.31 269 LYS A O 1
ATOM 2186 N N . ARG A 1 270 ? -17.585 6.152 -0.043 1.00 94.75 270 ARG A N 1
ATOM 2187 C CA . ARG A 1 270 ? -16.822 5.454 -1.069 1.00 94.75 270 ARG A CA 1
ATOM 2188 C C . ARG A 1 270 ? -15.431 5.108 -0.543 1.00 94.75 270 ARG A C 1
ATOM 2190 O O . ARG A 1 270 ? -14.841 5.866 0.232 1.00 94.75 270 ARG A O 1
ATOM 2197 N N . VAL A 1 271 ? -14.938 3.959 -0.985 1.00 93.94 271 VAL A N 1
ATOM 2198 C CA . VAL A 1 271 ? -13.596 3.456 -0.705 1.00 93.94 271 VAL A CA 1
ATOM 2199 C C . VAL A 1 271 ? -12.842 3.337 -2.021 1.00 93.94 271 VAL A C 1
ATOM 2201 O O . VAL A 1 271 ? -13.270 2.619 -2.923 1.00 93.94 271 VAL A O 1
ATOM 2204 N N . ILE A 1 272 ? -11.726 4.045 -2.121 1.00 95.38 272 ILE A N 1
ATOM 2205 C CA . ILE A 1 272 ? -10.779 3.972 -3.227 1.00 95.38 272 ILE A CA 1
ATOM 2206 C C . ILE A 1 272 ? -9.583 3.169 -2.731 1.00 95.38 272 ILE A C 1
ATOM 2208 O O . ILE A 1 272 ? -8.886 3.601 -1.821 1.00 95.38 272 ILE A O 1
ATOM 2212 N N . ALA A 1 273 ? -9.342 1.996 -3.293 1.00 95.00 273 ALA A N 1
ATOM 2213 C CA . ALA A 1 273 ? -8.185 1.180 -2.963 1.00 95.00 273 ALA A CA 1
ATOM 2214 C C . ALA A 1 273 ? -7.097 1.356 -4.026 1.00 95.00 273 ALA A C 1
ATOM 2216 O O . ALA A 1 273 ? -7.376 1.321 -5.221 1.00 95.00 273 ALA A O 1
ATOM 2217 N N . ILE A 1 274 ? -5.857 1.542 -3.586 1.00 96.38 274 ILE A N 1
ATOM 2218 C CA . ILE A 1 274 ? -4.675 1.713 -4.425 1.00 96.38 274 ILE A CA 1
ATOM 2219 C C . ILE A 1 274 ? -3.689 0.615 -4.052 1.00 96.38 274 ILE A C 1
ATOM 2221 O O . ILE A 1 274 ? -3.311 0.477 -2.889 1.00 96.38 274 ILE A O 1
ATOM 2225 N N . ASN A 1 275 ? -3.257 -0.168 -5.033 1.00 95.44 275 ASN A N 1
ATOM 2226 C CA . ASN A 1 275 ? -2.197 -1.146 -4.850 1.00 95.44 275 ASN A CA 1
ATOM 2227 C C . ASN A 1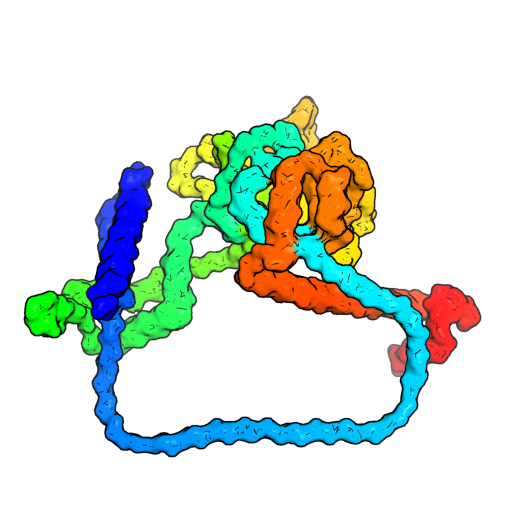 275 ? -1.000 -0.802 -5.732 1.00 95.44 275 ASN A C 1
ATOM 2229 O O . ASN A 1 275 ? -1.141 -0.657 -6.947 1.00 95.44 275 ASN A O 1
ATOM 2233 N N . ILE A 1 276 ? 0.177 -0.735 -5.123 1.00 95.44 276 ILE A N 1
ATOM 2234 C CA . ILE A 1 276 ? 1.461 -0.541 -5.784 1.00 95.44 276 ILE A CA 1
ATOM 2235 C C . ILE A 1 276 ? 2.226 -1.866 -5.706 1.00 95.44 276 ILE A C 1
ATOM 2237 O O . ILE A 1 276 ? 2.486 -2.379 -4.622 1.00 95.44 276 ILE A O 1
ATOM 2241 N N . LEU A 1 277 ? 2.524 -2.466 -6.857 1.00 94.25 277 LEU A N 1
ATOM 2242 C CA . LEU A 1 277 ? 2.896 -3.876 -6.959 1.00 94.25 277 LEU A CA 1
ATOM 2243 C C . LEU A 1 277 ? 4.235 -4.084 -7.670 1.00 94.25 277 LEU A C 1
ATOM 2245 O O . LEU A 1 277 ? 4.466 -3.559 -8.762 1.00 94.25 277 LEU A O 1
ATOM 2249 N N . GLY A 1 278 ? 5.074 -4.946 -7.098 1.00 91.12 278 GLY A N 1
ATOM 2250 C CA . GLY A 1 278 ? 6.403 -5.283 -7.609 1.00 91.12 278 GLY A CA 1
ATOM 2251 C C . GLY A 1 278 ? 7.503 -4.361 -7.079 1.00 91.12 278 GLY A C 1
ATOM 2252 O O . GLY A 1 278 ? 7.301 -3.593 -6.143 1.00 91.12 278 GLY A O 1
ATOM 2253 N N . GLY A 1 279 ? 8.691 -4.450 -7.677 1.00 90.69 279 GLY A N 1
ATOM 2254 C CA . GLY A 1 279 ? 9.869 -3.680 -7.274 1.00 90.69 279 GLY A CA 1
ATOM 2255 C C . GLY A 1 279 ? 10.919 -4.503 -6.550 1.00 90.69 279 GLY A C 1
ATOM 2256 O O . GLY A 1 279 ? 11.311 -5.566 -7.037 1.00 90.69 279 GLY A O 1
ATOM 2257 N N . GLY A 1 280 ? 11.420 -3.973 -5.434 1.00 87.44 280 GLY A N 1
ATOM 2258 C CA . GLY A 1 280 ? 12.548 -4.550 -4.710 1.00 87.44 280 GLY A CA 1
ATOM 2259 C C . GLY A 1 280 ? 13.885 -4.408 -5.445 1.00 87.44 280 GLY A C 1
ATOM 2260 O O . GLY A 1 280 ? 14.022 -3.651 -6.412 1.00 87.44 280 GLY A O 1
ATOM 2261 N N . ARG A 1 281 ? 14.899 -5.134 -4.962 1.00 84.62 281 ARG A N 1
ATOM 2262 C CA . ARG A 1 281 ? 16.278 -5.042 -5.464 1.00 84.62 281 ARG A CA 1
ATOM 2263 C C . ARG A 1 281 ? 16.440 -5.584 -6.883 1.00 84.62 281 ARG A C 1
ATOM 2265 O O . ARG A 1 281 ? 17.204 -5.003 -7.647 1.00 84.62 281 ARG A O 1
ATOM 2272 N N . GLU A 1 282 ? 15.753 -6.664 -7.254 1.00 82.75 282 GLU A N 1
ATOM 2273 C CA . GLU A 1 282 ? 15.858 -7.251 -8.599 1.00 82.75 282 GLU A CA 1
ATOM 2274 C C . GLU A 1 282 ? 14.878 -6.639 -9.608 1.00 82.75 282 GLU A C 1
ATOM 2276 O O . GLU A 1 282 ? 14.782 -7.133 -10.731 1.00 82.75 282 GLU A O 1
ATOM 2281 N N . HIS A 1 283 ? 14.184 -5.552 -9.243 1.00 85.75 283 HIS A N 1
ATOM 2282 C CA . HIS A 1 283 ? 13.318 -4.802 -10.157 1.00 85.75 283 HIS A CA 1
ATOM 2283 C C . HIS A 1 283 ? 12.236 -5.703 -10.787 1.00 85.75 283 HIS A C 1
ATOM 2285 O O . HIS A 1 283 ? 12.010 -5.707 -11.999 1.00 85.75 283 HIS A O 1
ATOM 2291 N N . LEU A 1 284 ? 11.589 -6.528 -9.956 1.00 86.50 284 LEU A N 1
ATOM 2292 C CA . LEU A 1 284 ? 10.680 -7.566 -10.434 1.00 86.50 284 LEU A CA 1
ATOM 2293 C C . LEU A 1 284 ? 9.292 -6.994 -10.763 1.00 86.50 284 LEU A C 1
ATOM 2295 O O . LEU A 1 284 ? 8.678 -6.354 -9.903 1.00 86.50 284 LEU A O 1
ATOM 2299 N N . PRO A 1 285 ? 8.749 -7.255 -11.967 1.00 88.88 285 PRO A N 1
ATOM 2300 C CA . PRO A 1 285 ? 7.361 -6.938 -12.277 1.00 88.88 285 PRO A CA 1
ATOM 2301 C C . PRO A 1 285 ? 6.404 -7.879 -11.552 1.00 88.88 285 PRO A C 1
ATOM 2303 O O . PRO A 1 285 ? 6.699 -9.064 -11.358 1.00 88.88 285 PRO A O 1
ATOM 2306 N N . HIS A 1 286 ? 5.233 -7.350 -11.197 1.00 90.00 286 HIS A N 1
ATOM 2307 C CA . HIS A 1 286 ? 4.164 -8.141 -10.601 1.00 90.00 286 HIS A CA 1
ATOM 2308 C C . HIS A 1 286 ? 3.411 -8.943 -11.673 1.00 90.00 286 HIS A C 1
ATOM 2310 O O . HIS A 1 286 ? 3.259 -10.156 -11.540 1.00 90.00 286 HIS A O 1
ATOM 2316 N N . TRP A 1 287 ? 3.019 -8.301 -12.781 1.00 91.06 287 TRP A N 1
ATOM 2317 C CA . TRP A 1 287 ? 2.356 -8.961 -13.914 1.00 91.06 287 TRP A CA 1
ATOM 2318 C C . TRP A 1 287 ? 3.371 -9.383 -14.981 1.00 91.06 287 TRP A C 1
ATOM 2320 O O . TRP A 1 287 ? 3.707 -8.642 -15.907 1.00 91.06 287 TRP A O 1
ATOM 2330 N N . LYS A 1 288 ? 3.908 -10.596 -14.821 1.00 86.88 288 LYS A N 1
ATOM 2331 C CA . LYS A 1 288 ? 4.914 -11.173 -15.733 1.00 86.88 288 LYS A CA 1
ATOM 2332 C C . LYS A 1 288 ? 4.317 -11.634 -17.065 1.00 86.88 288 LYS A C 1
ATOM 2334 O O . LYS A 1 288 ? 5.015 -11.660 -18.073 1.00 86.88 288 LYS A O 1
ATOM 2339 N N . ASP A 1 289 ? 3.049 -12.016 -17.049 1.00 88.12 289 ASP A N 1
ATOM 2340 C CA . ASP A 1 289 ? 2.267 -12.514 -18.179 1.00 88.12 289 ASP A CA 1
ATOM 2341 C C . ASP A 1 289 ? 1.760 -11.392 -19.096 1.00 88.12 289 ASP A C 1
ATOM 2343 O O . ASP A 1 289 ? 1.661 -11.585 -20.307 1.00 88.12 289 ASP A O 1
ATOM 2347 N N . THR A 1 290 ? 1.523 -10.199 -18.548 1.00 89.62 290 THR A N 1
ATOM 2348 C CA . THR A 1 290 ? 1.076 -9.018 -19.299 1.00 89.62 290 THR A CA 1
ATOM 2349 C C . THR A 1 290 ? 2.073 -7.860 -19.162 1.00 89.62 290 THR A C 1
ATOM 2351 O O . THR A 1 290 ? 1.759 -6.835 -18.556 1.00 89.62 290 THR A O 1
ATOM 2354 N N . PRO A 1 291 ? 3.288 -7.966 -19.733 1.00 89.44 291 PRO A N 1
ATOM 2355 C CA . PRO A 1 291 ? 4.371 -7.024 -19.456 1.00 89.44 291 PRO A CA 1
ATOM 2356 C C . PRO A 1 291 ? 4.117 -5.586 -19.938 1.00 89.44 291 PRO A C 1
ATOM 2358 O O . PRO A 1 291 ? 4.795 -4.669 -19.481 1.00 89.44 291 PRO A O 1
ATOM 2361 N N . ASN A 1 292 ? 3.152 -5.400 -20.843 1.00 91.19 292 ASN A N 1
ATOM 2362 C CA . ASN A 1 292 ? 2.738 -4.099 -21.376 1.00 91.19 292 ASN A CA 1
ATOM 2363 C C . ASN A 1 292 ? 1.618 -3.437 -20.553 1.00 91.19 292 ASN A C 1
ATOM 2365 O O . ASN A 1 292 ? 1.218 -2.315 -20.857 1.00 91.19 292 ASN A O 1
ATOM 2369 N N . GLU A 1 293 ? 1.080 -4.125 -19.544 1.00 93.44 293 GLU A N 1
ATOM 2370 C CA . GLU A 1 293 ? 0.081 -3.575 -18.634 1.00 93.44 293 GLU A CA 1
ATOM 2371 C C . GLU A 1 293 ? 0.785 -3.022 -17.396 1.00 93.44 293 GLU A C 1
ATOM 2373 O O . GLU A 1 293 ? 1.431 -3.762 -16.659 1.00 93.44 293 GLU A O 1
ATOM 2378 N N . PHE A 1 294 ? 0.655 -1.719 -17.152 1.00 94.12 294 PHE A N 1
ATOM 2379 C CA . PHE A 1 294 ? 1.169 -1.085 -15.933 1.00 94.12 294 PHE A CA 1
ATOM 2380 C C . PHE A 1 294 ? 0.068 -0.720 -14.940 1.00 94.12 294 PHE A C 1
ATOM 2382 O O . PHE A 1 294 ? 0.356 -0.501 -13.767 1.00 94.12 294 PHE A O 1
ATOM 2389 N N . PHE A 1 295 ? -1.180 -0.648 -15.407 1.00 96.12 295 PHE A N 1
ATOM 2390 C CA . PHE A 1 295 ? -2.322 -0.146 -14.659 1.00 96.12 295 PHE A CA 1
ATOM 2391 C C . PHE A 1 295 ? -3.567 -0.987 -14.927 1.00 96.12 295 PHE A C 1
ATOM 2393 O O . PHE A 1 295 ? -3.880 -1.295 -16.078 1.00 96.12 295 PHE A O 1
ATOM 2400 N N . ARG A 1 296 ? -4.301 -1.315 -13.862 1.00 96.19 296 ARG A N 1
ATOM 2401 C CA . ARG A 1 296 ? -5.626 -1.940 -13.918 1.00 96.19 296 ARG A CA 1
ATOM 2402 C C . ARG A 1 296 ? -6.587 -1.172 -13.022 1.00 96.19 296 ARG A C 1
ATOM 2404 O O . ARG A 1 296 ? -6.248 -0.810 -11.897 1.00 96.19 296 ARG A O 1
ATOM 2411 N N . HIS A 1 297 ? -7.793 -0.945 -13.531 1.00 95.94 297 HIS A N 1
ATOM 2412 C CA . HIS A 1 297 ? -8.846 -0.200 -12.853 1.00 95.94 297 HIS A CA 1
ATOM 2413 C C . HIS A 1 297 ? -10.122 -1.041 -12.803 1.00 95.94 297 HIS A C 1
ATOM 2415 O O . HIS A 1 297 ? -10.688 -1.384 -13.842 1.00 95.94 297 HIS A O 1
ATOM 2421 N N . TYR A 1 298 ? -10.588 -1.346 -11.594 1.00 95.81 298 TYR A N 1
ATOM 2422 C CA . TYR A 1 298 ? -11.776 -2.159 -11.364 1.00 95.81 298 TYR A CA 1
ATOM 2423 C C . TYR A 1 298 ? -12.917 -1.325 -10.781 1.00 95.81 298 TYR A C 1
ATOM 2425 O O . TYR A 1 298 ? -12.756 -0.644 -9.767 1.00 95.81 298 TYR A O 1
ATOM 2433 N N . ARG A 1 299 ? -14.092 -1.442 -11.411 1.00 93.75 299 ARG A N 1
ATOM 2434 C CA . ARG A 1 299 ? -15.360 -0.834 -10.982 1.00 93.75 299 ARG A CA 1
ATOM 2435 C C . ARG A 1 299 ? -16.484 -1.852 -11.051 1.00 93.75 299 ARG A C 1
ATOM 2437 O O . ARG A 1 299 ? -16.473 -2.737 -11.908 1.00 93.75 299 ARG A O 1
ATOM 2444 N N . PHE A 1 300 ? -17.490 -1.693 -10.195 1.00 93.44 300 PHE A N 1
ATOM 2445 C CA . PHE A 1 300 ? -18.656 -2.567 -10.225 1.00 93.44 300 PHE A CA 1
ATOM 2446 C C . PHE A 1 300 ? -19.671 -2.074 -11.262 1.00 93.44 300 PHE A C 1
ATOM 2448 O O . PHE A 1 300 ? -20.414 -1.121 -11.027 1.00 93.44 300 PHE A O 1
ATOM 2455 N N . GLN A 1 301 ? -19.653 -2.709 -12.435 1.00 94.62 301 GLN A N 1
ATOM 2456 C CA . GLN A 1 301 ? -20.437 -2.331 -13.610 1.00 94.62 301 GLN A CA 1
ATOM 2457 C C . GLN A 1 301 ? -21.552 -3.346 -13.879 1.00 94.62 301 GLN A C 1
ATOM 2459 O O . GLN A 1 301 ? -21.304 -4.554 -13.916 1.00 94.62 301 GLN A O 1
ATOM 2464 N N . GLU A 1 302 ? -22.767 -2.866 -14.143 1.00 94.69 302 GLU A N 1
ATOM 2465 C CA . GLU A 1 302 ? -23.829 -3.734 -14.661 1.00 94.69 302 GLU A CA 1
ATOM 2466 C C . GLU A 1 302 ? -23.481 -4.278 -16.062 1.00 94.69 302 GLU A C 1
ATOM 2468 O O . GLU A 1 302 ? -22.744 -3.653 -16.817 1.00 94.69 302 GLU A O 1
ATOM 2473 N N . GLN A 1 303 ? -23.984 -5.462 -16.413 1.00 96.06 303 GLN A N 1
ATOM 2474 C CA . GLN A 1 303 ? -23.556 -6.176 -17.629 1.00 96.06 303 GLN A CA 1
ATOM 2475 C C . GLN A 1 303 ? -24.659 -6.329 -18.687 1.00 96.06 303 GLN A C 1
ATOM 2477 O O . GLN A 1 303 ? -24.422 -6.922 -19.736 1.00 96.06 303 GLN A O 1
ATOM 2482 N N . CYS A 1 304 ? -25.883 -5.869 -18.417 1.00 95.94 304 CYS A N 1
ATOM 2483 C CA . CYS A 1 304 ? -27.058 -6.253 -19.205 1.00 95.94 304 CYS A CA 1
ATOM 2484 C C . CYS A 1 304 ? -27.539 -5.159 -20.163 1.00 95.94 304 CYS A C 1
ATOM 2486 O O . CYS A 1 304 ? -28.117 -5.477 -21.201 1.00 95.94 304 CYS A O 1
ATOM 2488 N N . HIS A 1 305 ? -27.339 -3.882 -19.836 1.00 95.62 305 HIS A N 1
ATOM 2489 C CA . HIS A 1 305 ? -27.947 -2.768 -20.560 1.00 95.62 305 HIS A CA 1
ATOM 2490 C C . HIS A 1 305 ? -26.914 -1.715 -20.972 1.00 95.62 305 HIS A C 1
ATOM 2492 O O . HIS A 1 305 ? -25.817 -1.631 -20.439 1.00 95.62 305 HIS A O 1
ATOM 2498 N N . LYS A 1 306 ? -27.264 -0.877 -21.953 1.00 92.12 306 LYS A N 1
ATOM 2499 C CA . LYS A 1 306 ? -26.471 0.304 -22.324 1.00 92.12 306 LYS A CA 1
ATOM 2500 C C . LYS A 1 306 ? -27.333 1.573 -22.215 1.00 92.12 306 LYS A C 1
ATOM 2502 O O . LYS A 1 306 ? -28.514 1.500 -22.559 1.00 92.12 306 LYS A O 1
ATOM 2507 N N . PRO A 1 307 ? -26.773 2.725 -21.789 1.00 90.00 307 PRO A N 1
ATOM 2508 C CA . PRO A 1 307 ? -25.417 2.891 -21.262 1.00 90.00 307 PRO A CA 1
ATOM 2509 C C . PRO A 1 307 ? -25.260 2.191 -19.909 1.00 90.00 307 PRO A C 1
ATOM 2511 O O . PRO A 1 307 ? -26.228 2.069 -19.154 1.00 90.00 307 PRO A O 1
ATOM 2514 N N . SER A 1 308 ? -24.045 1.723 -19.626 1.00 91.50 308 SER A N 1
ATOM 2515 C CA . SER A 1 308 ? -23.812 0.984 -18.395 1.00 91.50 308 SER A CA 1
ATOM 2516 C C . SER A 1 308 ? -23.913 1.858 -17.158 1.00 91.50 308 SER A C 1
ATOM 2518 O O . SER A 1 308 ? -23.565 3.038 -17.168 1.00 91.50 308 SER A O 1
ATOM 2520 N N . ARG A 1 309 ? -24.411 1.250 -16.084 1.00 93.62 309 ARG A N 1
ATOM 2521 C CA . ARG A 1 309 ? -24.502 1.838 -14.747 1.00 93.62 309 ARG A CA 1
ATOM 2522 C C . ARG A 1 309 ? -23.409 1.261 -13.857 1.00 93.62 309 ARG A C 1
ATOM 2524 O O . ARG A 1 309 ? -23.050 0.090 -13.987 1.00 93.62 309 ARG A O 1
ATOM 2531 N N . TYR A 1 310 ? -22.942 2.080 -12.929 1.00 92.94 310 TYR A N 1
ATOM 2532 C CA . TYR A 1 310 ? -21.927 1.709 -11.954 1.00 92.94 310 TYR A CA 1
ATOM 2533 C C . TYR A 1 310 ? -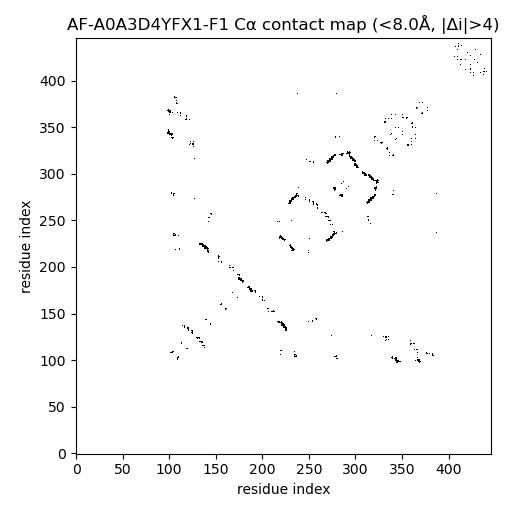22.500 1.812 -10.540 1.00 92.94 310 TYR A C 1
ATOM 2535 O O . TYR A 1 310 ? -23.400 2.614 -10.280 1.00 92.94 310 TYR A O 1
ATOM 2543 N N . ILE A 1 311 ? -22.012 0.957 -9.644 1.00 92.56 311 ILE A N 1
ATOM 2544 C CA . ILE A 1 311 ? -22.226 1.092 -8.202 1.00 92.56 311 ILE A CA 1
ATOM 2545 C C . ILE A 1 311 ? -20.939 1.666 -7.613 1.00 92.56 311 ILE A C 1
ATOM 2547 O O . ILE A 1 311 ? -19.941 0.960 -7.471 1.00 92.56 311 ILE A O 1
ATOM 2551 N N . ASP A 1 312 ? -20.990 2.942 -7.239 1.00 87.38 312 ASP A N 1
ATOM 2552 C CA . ASP A 1 312 ? -19.821 3.725 -6.820 1.00 87.38 312 ASP A CA 1
ATOM 2553 C C . ASP A 1 312 ? -19.525 3.575 -5.316 1.00 87.38 312 ASP A C 1
ATOM 2555 O O . ASP A 1 312 ? -19.460 4.545 -4.562 1.00 87.38 312 ASP A O 1
ATOM 2559 N N . GLY A 1 313 ? -19.399 2.329 -4.853 1.00 92.94 313 GLY A N 1
ATOM 2560 C CA . GLY A 1 313 ? -19.064 2.014 -3.458 1.00 92.94 313 GLY A CA 1
ATOM 2561 C C . GLY A 1 313 ? -17.573 1.762 -3.246 1.00 92.94 313 GLY A C 1
ATOM 2562 O O . GLY A 1 313 ? -16.952 2.368 -2.374 1.00 92.94 313 GLY A O 1
ATOM 2563 N N . ILE A 1 314 ? -17.010 0.876 -4.066 1.00 94.81 314 ILE A N 1
ATOM 2564 C CA . ILE A 1 314 ? -15.604 0.473 -4.036 1.00 94.81 314 ILE A CA 1
ATOM 2565 C C . ILE A 1 314 ? -15.029 0.657 -5.434 1.00 94.81 314 ILE A C 1
ATOM 2567 O O . ILE A 1 314 ? -15.622 0.206 -6.416 1.00 94.81 314 ILE A O 1
ATOM 2571 N N . GLU A 1 315 ? -13.858 1.271 -5.506 1.00 95.56 315 GLU A N 1
ATOM 2572 C CA . GLU A 1 315 ? -13.046 1.357 -6.714 1.00 95.56 315 GLU A CA 1
ATOM 2573 C C . GLU A 1 315 ? -11.622 0.916 -6.388 1.00 95.56 315 GLU A C 1
ATOM 2575 O O . GLU A 1 315 ? -11.118 1.218 -5.307 1.00 95.56 315 GLU A O 1
ATOM 2580 N N . LEU A 1 316 ? -10.992 0.167 -7.292 1.00 96.19 316 LEU A N 1
ATOM 2581 C CA . LEU A 1 316 ? -9.657 -0.388 -7.078 1.00 96.19 316 LEU A CA 1
ATOM 2582 C C . LEU A 1 316 ? -8.736 -0.028 -8.244 1.00 96.19 316 LEU A C 1
ATOM 2584 O O . LEU A 1 316 ? -9.016 -0.368 -9.395 1.00 96.19 316 LEU A O 1
ATOM 2588 N N . PHE A 1 317 ? -7.616 0.602 -7.915 1.00 97.12 317 PHE A N 1
ATOM 2589 C CA . PHE A 1 317 ? -6.524 0.945 -8.812 1.00 97.12 317 PHE A CA 1
ATOM 2590 C C . PHE A 1 317 ? -5.306 0.093 -8.467 1.00 97.12 317 PHE A C 1
ATOM 2592 O O . PHE A 1 317 ? -4.817 0.124 -7.341 1.00 97.12 317 PHE A O 1
ATOM 2599 N N . GLN A 1 318 ? -4.804 -0.676 -9.426 1.00 96.44 318 GLN A N 1
ATOM 2600 C CA . GLN A 1 318 ? -3.596 -1.478 -9.256 1.00 96.44 318 GLN A CA 1
ATOM 2601 C C . GLN A 1 318 ? -2.529 -1.024 -10.242 1.00 96.44 318 GLN A C 1
ATOM 2603 O O . GLN A 1 318 ? -2.815 -0.847 -11.427 1.00 96.44 318 GLN A O 1
ATOM 2608 N N . TYR A 1 319 ? -1.300 -0.894 -9.757 1.00 96.75 319 TYR A N 1
ATOM 2609 C CA . TYR A 1 319 ? -0.146 -0.494 -10.545 1.00 96.75 319 TYR A CA 1
ATOM 2610 C C . TYR A 1 319 ? 0.961 -1.532 -10.417 1.00 96.75 319 TYR A C 1
ATOM 2612 O O . TYR A 1 319 ? 1.490 -1.726 -9.326 1.00 96.75 319 TYR A O 1
ATOM 2620 N N . SER A 1 320 ? 1.360 -2.161 -11.523 1.00 95.12 320 SER A N 1
ATOM 2621 C CA . SER A 1 320 ? 2.592 -2.954 -11.560 1.00 95.12 320 SER A CA 1
ATOM 2622 C C . SER A 1 320 ? 3.746 -2.031 -11.929 1.00 95.12 320 SER A C 1
ATOM 2624 O O . SER A 1 320 ? 3.986 -1.735 -13.100 1.00 95.12 320 SER A O 1
ATOM 2626 N N . ILE A 1 321 ? 4.442 -1.513 -10.919 1.00 95.00 321 ILE A N 1
ATOM 2627 C CA . ILE A 1 321 ? 5.345 -0.371 -11.098 1.00 95.00 321 ILE A CA 1
ATOM 2628 C C . ILE A 1 321 ? 6.515 -0.673 -12.025 1.00 95.00 321 ILE A C 1
ATOM 2630 O O . ILE A 1 321 ? 6.898 0.203 -12.785 1.00 95.00 321 ILE A O 1
ATOM 2634 N N . MET A 1 322 ? 7.045 -1.898 -12.054 1.00 93.81 322 MET A N 1
ATOM 2635 C CA . MET A 1 322 ? 8.140 -2.255 -12.975 1.00 93.81 322 MET A CA 1
ATOM 2636 C C . MET A 1 322 ? 7.666 -2.477 -14.422 1.00 93.81 322 MET A C 1
ATOM 2638 O O . MET A 1 322 ? 8.489 -2.593 -15.324 1.00 93.81 322 MET A O 1
ATOM 2642 N N . ASN A 1 323 ? 6.351 -2.510 -14.664 1.00 94.94 323 ASN A N 1
ATOM 2643 C CA . ASN A 1 323 ? 5.764 -2.523 -16.007 1.00 94.94 323 ASN A CA 1
ATOM 2644 C C . ASN A 1 323 ? 5.448 -1.116 -16.532 1.00 94.94 323 ASN A C 1
ATOM 2646 O O . ASN A 1 323 ? 4.983 -0.984 -17.664 1.00 94.94 323 ASN A O 1
ATOM 2650 N N . ALA A 1 324 ? 5.671 -0.064 -15.734 1.00 95.19 324 ALA A N 1
ATOM 2651 C CA . ALA A 1 324 ? 5.361 1.293 -16.159 1.00 95.19 324 ALA A CA 1
ATOM 2652 C C . ALA A 1 324 ? 6.172 1.694 -17.406 1.00 95.19 324 ALA A C 1
ATOM 2654 O O . ALA A 1 324 ? 7.360 1.362 -17.512 1.00 95.19 324 ALA A O 1
ATOM 2655 N N . PRO A 1 325 ? 5.548 2.403 -18.366 1.00 93.81 325 PRO A N 1
ATOM 2656 C CA . PRO A 1 325 ? 6.242 2.858 -19.558 1.00 93.81 325 PRO A CA 1
ATOM 2657 C C . PRO A 1 325 ? 7.359 3.834 -19.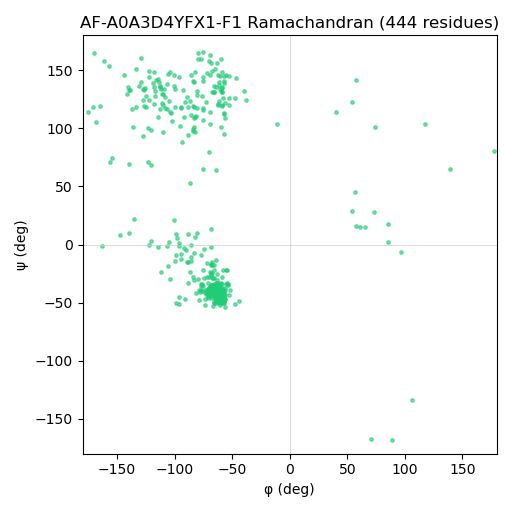181 1.00 93.81 325 PRO A C 1
ATOM 2659 O O . PRO A 1 325 ? 7.314 4.503 -18.152 1.00 93.81 325 PRO A O 1
ATOM 2662 N N . LYS A 1 326 ? 8.367 3.953 -20.053 1.00 89.75 326 LYS A N 1
ATOM 2663 C CA . LYS A 1 326 ? 9.509 4.854 -19.818 1.00 89.75 326 LYS A CA 1
ATOM 2664 C C . LYS A 1 326 ? 9.095 6.318 -19.656 1.00 89.75 326 LYS A C 1
ATOM 2666 O O . LYS A 1 326 ? 9.756 7.042 -18.922 1.00 89.75 326 LYS A O 1
ATOM 2671 N N . ASN A 1 327 ? 8.051 6.720 -20.379 1.00 92.38 327 ASN A N 1
ATOM 2672 C CA . ASN A 1 327 ? 7.503 8.066 -20.362 1.00 92.38 327 ASN A CA 1
ATOM 2673 C C . ASN A 1 327 ? 6.014 7.981 -20.023 1.00 92.38 327 ASN A C 1
ATOM 2675 O O . ASN A 1 327 ? 5.270 7.252 -20.679 1.00 92.38 327 ASN A O 1
ATOM 2679 N N . ILE A 1 328 ? 5.615 8.746 -19.020 1.00 94.00 328 ILE A N 1
ATOM 2680 C CA . ILE A 1 328 ? 4.250 8.957 -18.562 1.00 94.00 328 ILE A CA 1
ATOM 2681 C C . ILE A 1 328 ? 3.937 10.438 -18.766 1.00 94.00 328 ILE A C 1
ATOM 2683 O O . ILE A 1 328 ? 4.731 11.302 -18.391 1.00 94.00 328 ILE A O 1
ATOM 2687 N N . ASP A 1 329 ? 2.780 10.731 -19.359 1.00 91.88 329 ASP A N 1
ATOM 2688 C CA . ASP A 1 329 ? 2.401 12.096 -19.748 1.00 91.88 329 ASP A CA 1
ATOM 2689 C C . ASP A 1 329 ? 2.280 13.045 -18.543 1.00 91.88 329 ASP A C 1
ATOM 2691 O O . ASP A 1 329 ? 2.584 14.235 -18.631 1.00 91.88 329 ASP A O 1
ATOM 2695 N N . GLN A 1 330 ? 1.849 12.518 -17.396 1.00 94.12 330 GLN A N 1
ATOM 2696 C CA . GLN A 1 330 ? 1.713 13.274 -16.156 1.00 94.12 330 GLN A CA 1
ATOM 2697 C C . GLN A 1 330 ? 3.044 13.301 -15.392 1.00 94.12 330 GLN A C 1
ATOM 2699 O O . GLN A 1 330 ? 3.472 12.288 -14.842 1.00 94.12 330 GLN A O 1
ATOM 2704 N N . GLN A 1 331 ? 3.679 14.477 -15.313 1.00 95.88 331 GLN A N 1
ATOM 2705 C CA . GLN A 1 331 ? 4.985 14.665 -14.657 1.00 95.88 331 GLN A CA 1
ATOM 2706 C C . GLN A 1 331 ? 5.001 14.201 -13.191 1.00 95.88 331 GLN A C 1
ATOM 2708 O O . GLN A 1 331 ? 5.980 13.606 -12.753 1.00 95.88 331 GLN A O 1
ATOM 2713 N N . GLU A 1 332 ? 3.927 14.446 -12.440 1.00 96.00 332 GLU A N 1
ATOM 2714 C CA . GLU A 1 332 ? 3.826 14.020 -11.040 1.00 96.00 332 GLU A CA 1
ATOM 2715 C C . GLU A 1 332 ? 3.813 12.493 -10.910 1.00 96.00 332 GLU A C 1
ATOM 2717 O O . GLU A 1 332 ? 4.573 11.929 -10.122 1.00 96.00 332 GLU A O 1
ATOM 2722 N N . GLN A 1 333 ? 3.033 11.811 -11.754 1.00 96.88 333 GLN A N 1
ATOM 2723 C CA . GLN A 1 333 ? 3.025 10.352 -11.822 1.00 96.88 333 GLN A CA 1
ATOM 2724 C C . GLN A 1 333 ? 4.380 9.803 -12.288 1.00 96.88 333 GLN A C 1
ATOM 2726 O O . GLN A 1 333 ? 4.896 8.869 -11.679 1.00 96.88 333 GLN A O 1
ATOM 2731 N N . GLN A 1 334 ? 4.996 10.402 -13.312 1.00 97.56 334 GLN A N 1
ATOM 2732 C CA . GLN A 1 334 ? 6.333 10.026 -13.783 1.00 97.56 334 GLN A CA 1
ATOM 2733 C C . GLN A 1 334 ? 7.378 10.101 -12.661 1.00 97.56 334 GLN A C 1
ATOM 2735 O O . GLN A 1 334 ? 8.212 9.201 -12.533 1.00 97.56 334 GLN A O 1
ATOM 2740 N N . ASP A 1 335 ? 7.344 11.157 -11.851 1.00 98.25 335 ASP A N 1
ATOM 2741 C CA . ASP A 1 335 ? 8.295 11.366 -10.762 1.00 98.25 335 ASP A CA 1
ATOM 2742 C C . ASP A 1 335 ? 8.082 10.347 -9.630 1.00 98.25 335 ASP A C 1
ATOM 2744 O O . ASP A 1 335 ? 9.052 9.735 -9.176 1.00 98.25 335 ASP A O 1
ATOM 2748 N N . TRP A 1 336 ? 6.832 10.087 -9.225 1.00 98.19 336 TRP A N 1
ATOM 2749 C CA . TRP A 1 336 ? 6.513 9.047 -8.235 1.00 98.19 336 TRP A CA 1
ATOM 2750 C C . TRP A 1 336 ? 6.892 7.643 -8.716 1.00 98.19 336 TRP A C 1
ATOM 2752 O O . TRP A 1 336 ? 7.511 6.878 -7.976 1.00 98.19 336 TRP A O 1
ATOM 2762 N N . ILE A 1 337 ? 6.590 7.306 -9.971 1.00 97.69 337 ILE A N 1
ATOM 2763 C CA . ILE A 1 337 ? 7.006 6.035 -10.574 1.00 97.69 337 ILE A CA 1
ATOM 2764 C C . ILE A 1 337 ? 8.532 5.933 -10.609 1.00 97.69 337 ILE A C 1
ATOM 2766 O O . ILE A 1 337 ? 9.079 4.895 -10.247 1.00 97.69 337 ILE A O 1
ATOM 2770 N N . THR A 1 338 ? 9.235 7.014 -10.957 1.00 97.00 338 THR A N 1
ATOM 2771 C CA . THR A 1 338 ? 10.706 7.054 -10.951 1.00 97.00 338 THR A CA 1
ATOM 2772 C C . THR A 1 338 ? 11.273 6.791 -9.555 1.00 97.00 338 THR A C 1
ATOM 2774 O O . THR A 1 338 ? 12.211 6.000 -9.417 1.00 97.00 338 THR A O 1
ATOM 2777 N N . PHE A 1 339 ? 10.686 7.412 -8.529 1.00 97.81 339 PHE A N 1
ATOM 2778 C CA . PHE A 1 339 ? 11.048 7.203 -7.129 1.00 97.81 339 PHE A CA 1
ATOM 2779 C C . PHE A 1 339 ? 10.933 5.724 -6.728 1.00 97.81 339 PHE A C 1
ATOM 2781 O O . PHE A 1 339 ? 11.900 5.163 -6.212 1.00 97.81 339 PHE A O 1
ATOM 2788 N N . PHE A 1 340 ? 9.815 5.061 -7.049 1.00 96.56 340 PHE A N 1
ATOM 2789 C CA . PHE A 1 340 ? 9.614 3.641 -6.731 1.00 96.56 340 PHE A CA 1
ATOM 2790 C C . PHE A 1 340 ? 10.458 2.681 -7.576 1.00 96.56 340 PHE A C 1
ATOM 2792 O O . PHE A 1 340 ? 10.959 1.685 -7.058 1.00 96.56 340 PHE A O 1
ATOM 2799 N N . GLN A 1 341 ? 10.617 2.957 -8.872 1.00 93.25 341 GLN A N 1
ATOM 2800 C CA . GLN A 1 341 ? 11.299 2.062 -9.809 1.00 93.25 341 GLN A CA 1
ATOM 2801 C C . GLN A 1 341 ? 12.810 2.013 -9.611 1.00 93.25 341 GLN A C 1
ATOM 2803 O O . GLN A 1 341 ? 13.423 0.948 -9.723 1.00 93.25 341 GLN A O 1
ATOM 2808 N N . ARG A 1 342 ? 13.426 3.180 -9.409 1.00 92.38 342 ARG A N 1
ATOM 2809 C CA . ARG A 1 342 ? 14.885 3.309 -9.480 1.00 92.38 342 ARG A CA 1
ATOM 2810 C C . ARG A 1 342 ? 15.474 4.352 -8.544 1.00 92.38 342 ARG A C 1
ATOM 2812 O O . ARG A 1 342 ? 16.668 4.611 -8.655 1.00 92.38 342 ARG A O 1
ATOM 2819 N N . GLY A 1 343 ? 14.688 4.943 -7.641 1.00 94.12 343 GLY A N 1
ATOM 2820 C CA . GLY A 1 343 ? 15.179 5.979 -6.732 1.00 94.12 343 GLY A CA 1
ATOM 2821 C C . GLY A 1 343 ? 16.412 5.540 -5.936 1.00 94.12 343 GLY A C 1
ATOM 2822 O O . GLY A 1 343 ? 17.339 6.323 -5.752 1.00 94.12 343 GLY A O 1
ATOM 2823 N N . HIS A 1 344 ? 16.491 4.258 -5.573 1.00 93.56 344 HIS A N 1
ATOM 2824 C CA . HIS A 1 344 ? 17.635 3.671 -4.874 1.00 93.56 344 HIS A CA 1
ATOM 2825 C C . HIS A 1 344 ? 18.932 3.584 -5.686 1.00 93.56 344 HIS A C 1
ATOM 2827 O O . HIS A 1 344 ? 20.000 3.433 -5.098 1.00 93.56 344 HIS A O 1
ATOM 2833 N N . TYR A 1 345 ? 18.871 3.696 -7.014 1.00 92.00 345 TYR A N 1
ATOM 2834 C CA . TYR A 1 345 ? 20.052 3.750 -7.882 1.00 92.00 345 TYR A CA 1
ATOM 2835 C C . TYR A 1 345 ? 20.493 5.177 -8.219 1.00 92.00 345 TYR A C 1
ATOM 2837 O O . TYR A 1 345 ? 21.539 5.354 -8.841 1.00 92.00 345 TYR A O 1
ATOM 2845 N N . MET A 1 346 ? 19.702 6.190 -7.859 1.00 94.00 346 MET A N 1
ATOM 2846 C CA . MET A 1 346 ? 19.966 7.575 -8.242 1.00 94.00 346 MET A CA 1
ATOM 2847 C C . MET A 1 346 ? 20.949 8.240 -7.276 1.00 94.00 346 MET A C 1
ATOM 2849 O O . MET A 1 346 ? 20.879 8.049 -6.061 1.00 94.00 346 MET A O 1
ATOM 2853 N N . SER A 1 347 ? 21.853 9.056 -7.814 1.00 94.31 347 SER A N 1
ATOM 2854 C CA . SER A 1 347 ? 22.637 9.996 -7.011 1.00 94.31 347 SER A CA 1
ATOM 2855 C C . SER A 1 347 ? 21.820 11.249 -6.680 1.00 94.31 347 SER A C 1
ATOM 2857 O O . SER A 1 347 ? 20.815 11.538 -7.331 1.00 94.31 347 SER A O 1
ATOM 2859 N N . GLU A 1 348 ? 22.269 12.046 -5.705 1.00 95.25 348 GLU A N 1
ATOM 2860 C CA . GLU A 1 348 ? 21.622 13.333 -5.393 1.00 95.25 348 GLU A CA 1
ATOM 2861 C C . GLU A 1 348 ? 21.541 14.254 -6.619 1.00 95.25 348 GLU A C 1
ATOM 2863 O O . GLU A 1 348 ? 20.537 14.933 -6.831 1.00 95.25 348 GLU A O 1
ATOM 2868 N N . LYS A 1 349 ? 22.582 14.237 -7.461 1.00 95.50 349 LYS A N 1
ATOM 2869 C CA . LYS A 1 349 ? 22.618 15.000 -8.707 1.00 95.50 349 LYS A CA 1
ATOM 2870 C C . LYS A 1 349 ? 21.540 14.521 -9.684 1.00 95.50 349 LYS A C 1
ATOM 2872 O O . LYS A 1 349 ? 20.798 15.348 -10.205 1.00 95.50 349 LYS A O 1
ATOM 2877 N N . ASP A 1 350 ? 21.419 13.207 -9.883 1.00 95.62 350 ASP A N 1
ATOM 2878 C CA . ASP A 1 350 ? 20.421 12.636 -10.799 1.00 95.62 350 ASP A CA 1
ATOM 2879 C C . ASP A 1 350 ? 18.997 12.983 -10.357 1.00 95.62 350 ASP A C 1
ATOM 2881 O O . ASP A 1 350 ? 18.141 13.274 -11.193 1.00 95.62 350 ASP A O 1
ATOM 2885 N N . VAL A 1 351 ? 18.740 12.977 -9.043 1.00 97.06 351 VAL A N 1
ATOM 2886 C CA . VAL A 1 351 ? 17.441 13.359 -8.473 1.00 97.06 351 VAL A CA 1
ATOM 2887 C C . VAL A 1 351 ? 17.117 14.813 -8.800 1.00 97.06 351 VAL A C 1
ATOM 2889 O O . VAL A 1 351 ? 16.035 15.077 -9.318 1.00 97.06 351 VAL A O 1
ATOM 2892 N N . LEU A 1 352 ? 18.047 15.742 -8.563 1.00 96.56 352 LEU A N 1
ATOM 2893 C CA . LEU A 1 352 ? 17.835 17.172 -8.820 1.00 96.56 352 LEU A CA 1
ATOM 2894 C C . LEU A 1 352 ? 17.684 17.510 -10.313 1.00 96.56 352 LEU A C 1
ATOM 2896 O O . LEU A 1 352 ? 17.014 18.483 -10.649 1.00 96.56 352 LEU A O 1
ATOM 2900 N N . GLU A 1 353 ? 18.299 16.732 -11.206 1.00 96.75 353 GLU A N 1
ATOM 2901 C CA . GLU A 1 353 ? 18.182 16.921 -12.659 1.00 96.75 353 GLU A CA 1
ATOM 2902 C C . GLU A 1 353 ? 16.916 16.272 -13.247 1.00 96.75 353 GLU A C 1
ATOM 2904 O O . GLU A 1 353 ? 16.370 16.767 -14.236 1.00 96.75 353 GLU A O 1
ATOM 2909 N N . THR A 1 354 ? 16.440 15.172 -12.652 1.00 95.38 354 THR A N 1
ATOM 2910 C CA . THR A 1 354 ? 15.335 14.366 -13.200 1.00 95.38 354 THR A CA 1
ATOM 2911 C C . THR A 1 354 ? 13.980 14.735 -12.602 1.00 95.38 354 THR A C 1
ATOM 2913 O O . THR A 1 354 ? 12.998 14.851 -13.336 1.00 95.38 354 THR A O 1
ATOM 2916 N N . ILE A 1 355 ? 13.914 14.888 -11.278 1.00 98.06 355 ILE A N 1
ATOM 2917 C CA . ILE A 1 355 ? 12.663 15.031 -10.529 1.00 98.06 355 ILE A CA 1
ATOM 2918 C C . ILE A 1 355 ? 12.282 16.503 -10.452 1.00 98.06 355 ILE A C 1
ATOM 2920 O O . ILE A 1 355 ? 13.063 17.339 -10.000 1.00 98.06 355 ILE A O 1
ATOM 2924 N N . LYS A 1 356 ? 11.054 16.823 -10.863 1.00 97.75 356 LYS A N 1
ATOM 2925 C CA . LYS A 1 356 ? 10.563 18.210 -10.922 1.00 97.75 356 LYS A CA 1
ATOM 2926 C C . LYS A 1 356 ? 9.478 18.486 -9.893 1.00 97.75 356 LYS A C 1
ATOM 2928 O O . LYS A 1 356 ? 9.277 19.634 -9.506 1.00 97.75 356 LYS A O 1
ATOM 2933 N N . THR A 1 357 ? 8.786 17.446 -9.446 1.00 98.31 357 THR A N 1
ATOM 2934 C CA . THR A 1 357 ? 7.702 17.530 -8.472 1.00 98.31 357 THR A CA 1
ATOM 2935 C C . THR A 1 357 ? 8.271 17.766 -7.066 1.00 98.31 357 THR A C 1
ATOM 2937 O O . THR A 1 357 ? 8.972 16.893 -6.542 1.00 98.31 357 THR A O 1
ATOM 2940 N N . PRO A 1 358 ? 7.957 18.897 -6.395 1.00 98.19 358 PRO A N 1
ATOM 2941 C CA . PRO A 1 358 ? 8.517 19.218 -5.076 1.00 98.19 358 PRO A CA 1
ATOM 2942 C C . PRO A 1 358 ? 8.219 18.177 -3.993 1.00 98.19 358 PRO A C 1
ATOM 2944 O O . PRO A 1 358 ? 9.078 17.882 -3.163 1.00 98.19 358 PRO A O 1
ATOM 2947 N N . ALA A 1 359 ? 7.020 17.589 -4.010 1.00 98.00 359 ALA A N 1
ATOM 2948 C CA . ALA A 1 359 ? 6.653 16.529 -3.076 1.00 98.00 359 ALA A CA 1
ATOM 2949 C C . ALA A 1 359 ? 7.534 15.281 -3.261 1.00 98.00 359 ALA A C 1
ATOM 2951 O O . ALA A 1 359 ? 7.997 14.705 -2.279 1.00 98.00 359 ALA A O 1
ATOM 2952 N N . VAL A 1 360 ? 7.855 14.912 -4.503 1.00 98.50 360 VAL A N 1
ATOM 2953 C CA . VAL A 1 360 ? 8.724 13.761 -4.786 1.00 98.50 360 VAL A CA 1
ATOM 2954 C C . VAL A 1 360 ? 10.174 14.055 -4.394 1.00 98.50 360 VAL A C 1
ATOM 2956 O O . VAL A 1 360 ? 10.826 13.197 -3.806 1.00 98.50 360 VAL A O 1
ATOM 2959 N N . LEU A 1 361 ? 10.676 15.279 -4.601 1.00 98.56 361 LEU A N 1
ATOM 2960 C CA . LEU A 1 361 ? 11.991 15.689 -4.075 1.00 98.56 361 LEU A CA 1
ATOM 2961 C C . LEU A 1 361 ? 12.068 15.533 -2.548 1.00 98.56 361 LEU A C 1
ATOM 2963 O O . LEU A 1 361 ? 13.053 15.022 -2.012 1.00 98.56 361 LEU A O 1
ATOM 2967 N N . LYS A 1 362 ? 11.001 15.915 -1.841 1.00 98.44 362 LYS A N 1
ATOM 2968 C CA . LYS A 1 362 ? 10.889 15.721 -0.393 1.00 98.44 362 LYS A CA 1
ATOM 2969 C C . LYS A 1 362 ? 10.782 14.236 -0.012 1.00 98.44 362 LYS A C 1
ATOM 2971 O O . LYS A 1 362 ? 11.354 13.830 0.999 1.00 98.44 362 LYS A O 1
ATOM 2976 N N . ALA A 1 363 ? 10.120 13.408 -0.822 1.00 98.38 363 ALA A N 1
ATOM 2977 C CA . ALA A 1 363 ? 10.105 11.954 -0.641 1.00 98.38 363 ALA A CA 1
ATOM 2978 C C . ALA A 1 363 ? 11.522 11.356 -0.737 1.00 98.38 36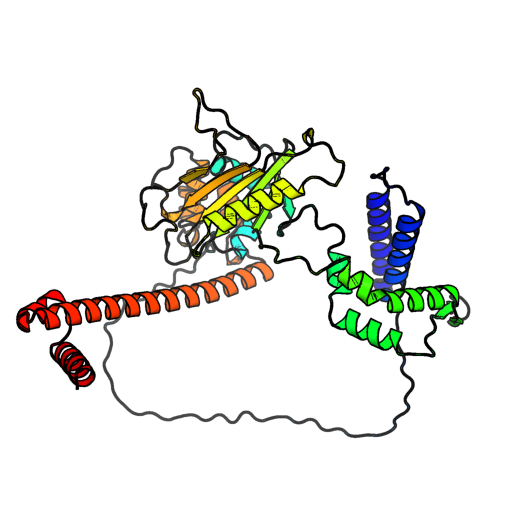3 ALA A C 1
ATOM 2980 O O . ALA A 1 363 ? 11.916 10.583 0.137 1.00 98.38 363 ALA A O 1
ATOM 2981 N N . PHE A 1 364 ? 12.327 11.788 -1.716 1.00 98.50 364 PHE A N 1
ATOM 2982 C CA . PHE A 1 364 ? 13.748 11.430 -1.812 1.00 98.50 364 PHE A CA 1
ATOM 2983 C C . PHE A 1 364 ? 14.541 11.866 -0.577 1.00 98.50 364 PHE A C 1
ATOM 2985 O O . PHE A 1 364 ? 15.317 11.077 -0.041 1.00 98.50 364 PHE A O 1
ATOM 2992 N N . GLU A 1 365 ? 14.333 13.087 -0.076 1.00 97.69 365 GLU A N 1
ATOM 2993 C CA . GLU A 1 365 ? 15.000 13.542 1.149 1.00 97.69 365 GLU A CA 1
ATOM 2994 C C . GLU A 1 365 ? 14.686 12.632 2.346 1.00 97.69 365 GLU A C 1
ATOM 2996 O O . GLU A 1 365 ? 15.598 12.260 3.088 1.00 97.69 365 GLU A O 1
ATOM 3001 N N . ARG A 1 366 ? 13.419 12.233 2.513 1.00 97.69 366 ARG A N 1
ATOM 3002 C CA . ARG A 1 366 ? 12.988 11.314 3.581 1.00 97.69 366 ARG A CA 1
ATOM 3003 C C . ARG A 1 366 ? 13.508 9.889 3.399 1.00 97.69 366 ARG A C 1
ATOM 3005 O O . ARG A 1 366 ? 13.643 9.182 4.396 1.00 97.69 366 ARG A O 1
ATOM 3012 N N . ALA A 1 367 ? 13.785 9.480 2.163 1.00 97.56 367 ALA A N 1
ATOM 3013 C CA . ALA A 1 367 ? 14.281 8.153 1.803 1.00 97.56 367 ALA A CA 1
ATOM 3014 C C . ALA A 1 367 ? 15.807 8.002 1.888 1.00 97.56 367 ALA A C 1
ATOM 3016 O O . ALA A 1 367 ? 16.338 6.922 1.617 1.00 97.56 367 ALA A O 1
ATOM 3017 N N . ARG A 1 368 ? 16.527 9.063 2.261 1.00 97.38 368 ARG A N 1
ATOM 3018 C CA . ARG A 1 368 ? 17.974 9.024 2.481 1.00 97.38 368 ARG A CA 1
ATOM 3019 C C . ARG A 1 368 ? 18.344 8.082 3.620 1.00 97.38 368 ARG A C 1
ATOM 3021 O O . ARG A 1 368 ? 17.961 8.327 4.763 1.00 97.38 368 ARG A O 1
ATOM 3028 N N . ILE A 1 369 ? 19.143 7.058 3.318 1.00 94.38 369 ILE A N 1
ATOM 3029 C CA . ILE A 1 369 ? 19.509 5.998 4.274 1.00 94.38 369 ILE A CA 1
ATOM 3030 C C . ILE A 1 369 ? 20.232 6.577 5.496 1.00 94.38 369 ILE A C 1
ATOM 3032 O O . ILE A 1 369 ? 19.938 6.198 6.627 1.00 94.38 369 ILE A O 1
ATOM 3036 N N . ASP A 1 370 ? 21.125 7.546 5.283 1.00 93.62 370 ASP A N 1
ATOM 3037 C CA . ASP A 1 370 ? 21.903 8.207 6.338 1.00 93.62 370 ASP A CA 1
ATOM 3038 C C . ASP A 1 370 ? 21.062 9.089 7.277 1.00 93.62 370 ASP A C 1
ATOM 3040 O O . ASP A 1 370 ? 21.511 9.428 8.372 1.00 93.62 370 ASP A O 1
ATOM 3044 N N . LYS A 1 371 ? 19.838 9.444 6.868 1.00 95.25 371 LYS A N 1
ATOM 3045 C CA . LYS A 1 371 ? 18.901 10.266 7.645 1.00 95.25 371 LYS A CA 1
ATOM 3046 C C . LYS A 1 371 ? 17.732 9.470 8.230 1.00 95.25 371 LYS A C 1
ATOM 3048 O O . LYS A 1 371 ? 16.891 10.060 8.913 1.00 95.25 371 LYS A O 1
ATOM 3053 N N . LEU A 1 372 ? 17.647 8.160 7.980 1.00 94.31 372 LEU A N 1
ATOM 3054 C CA . LEU A 1 372 ? 16.540 7.354 8.490 1.00 94.31 372 LEU A CA 1
ATOM 3055 C C . LEU A 1 372 ? 16.576 7.266 10.024 1.00 94.31 372 LEU A C 1
ATOM 3057 O O . LEU A 1 372 ? 17.628 7.003 10.615 1.00 94.31 372 LEU A O 1
ATOM 3061 N N . PRO A 1 373 ? 15.424 7.415 10.701 1.00 93.56 373 PRO A N 1
ATOM 3062 C CA . PRO A 1 373 ? 15.320 7.083 12.114 1.00 93.56 373 PRO A CA 1
ATOM 3063 C C . PRO A 1 373 ? 15.716 5.625 12.374 1.00 93.56 373 PRO A C 1
ATOM 3065 O O . PRO A 1 373 ? 15.384 4.731 11.596 1.00 93.56 373 PRO A O 1
ATOM 3068 N N . ARG A 1 374 ? 16.356 5.352 13.518 1.00 91.25 374 ARG A N 1
ATOM 3069 C CA . ARG A 1 374 ? 16.847 4.006 13.880 1.00 91.25 374 ARG A CA 1
ATOM 3070 C C . ARG A 1 374 ? 15.778 2.908 13.822 1.00 91.25 374 ARG A C 1
ATOM 3072 O O . ARG A 1 374 ? 16.101 1.761 13.532 1.00 91.25 374 ARG A O 1
ATOM 3079 N N . ASN A 1 375 ? 14.521 3.212 14.144 1.00 84.19 375 ASN A N 1
ATOM 3080 C CA . ASN A 1 375 ? 13.423 2.246 14.043 1.00 84.19 375 ASN A CA 1
ATOM 3081 C C . ASN A 1 375 ? 13.093 1.903 12.584 1.00 84.19 375 ASN A C 1
ATOM 3083 O O . ASN A 1 375 ? 12.960 0.725 12.275 1.00 84.19 375 ASN A O 1
ATOM 3087 N N . VAL A 1 376 ? 13.038 2.905 11.704 1.00 90.81 376 VAL A N 1
ATOM 3088 C CA . VAL A 1 376 ? 12.795 2.721 10.265 1.00 90.81 376 VAL A CA 1
ATOM 3089 C C . VAL A 1 376 ? 13.965 1.988 9.620 1.00 90.81 376 VAL A C 1
ATOM 3091 O O . VAL A 1 376 ? 13.752 1.041 8.876 1.00 90.81 376 VAL A O 1
ATOM 3094 N N . GLN A 1 377 ? 15.197 2.362 9.974 1.00 91.31 377 GLN A N 1
ATOM 3095 C CA . GLN A 1 377 ? 16.406 1.696 9.496 1.00 91.31 377 GLN A CA 1
ATOM 3096 C C . GLN A 1 377 ? 16.398 0.197 9.830 1.00 91.31 377 GLN A C 1
ATOM 3098 O O . GLN A 1 377 ? 16.637 -0.622 8.952 1.00 91.31 377 GLN A O 1
ATOM 3103 N N . ARG A 1 378 ? 16.066 -0.176 11.076 1.00 88.25 378 ARG A N 1
ATOM 3104 C CA . ARG A 1 378 ? 15.961 -1.592 11.469 1.00 88.25 378 ARG A CA 1
ATOM 3105 C C . ARG A 1 378 ? 14.876 -2.338 10.695 1.00 88.25 378 ARG A C 1
ATOM 3107 O O . ARG A 1 378 ? 15.100 -3.486 10.332 1.00 88.25 378 ARG A O 1
ATOM 3114 N N . GLY A 1 379 ? 13.721 -1.707 10.466 1.00 88.06 379 GLY A N 1
ATOM 3115 C CA . GLY A 1 379 ? 12.647 -2.291 9.657 1.00 88.06 379 GLY A CA 1
ATOM 3116 C C . GLY A 1 379 ? 13.100 -2.537 8.219 1.00 88.06 379 GLY A C 1
ATOM 3117 O O . GLY A 1 379 ? 12.983 -3.648 7.720 1.00 88.06 379 GLY A O 1
ATOM 3118 N N . TYR A 1 380 ? 13.724 -1.529 7.609 1.00 92.62 380 TYR A N 1
ATOM 3119 C CA . TYR A 1 380 ? 14.288 -1.612 6.265 1.00 92.62 380 TYR A CA 1
ATOM 3120 C C . TYR A 1 380 ? 15.356 -2.711 6.142 1.00 92.62 380 TYR A C 1
ATOM 3122 O O . TYR A 1 380 ? 15.322 -3.503 5.208 1.00 92.62 380 TYR A O 1
ATOM 3130 N N . GLU A 1 381 ? 16.294 -2.794 7.090 1.00 91.25 381 GLU A N 1
ATOM 3131 C CA . GLU A 1 381 ? 17.336 -3.832 7.111 1.00 91.25 381 GLU A CA 1
ATOM 3132 C C . GLU A 1 381 ? 16.746 -5.239 7.308 1.00 91.25 381 GLU A C 1
ATOM 3134 O O . GLU A 1 381 ? 17.225 -6.201 6.708 1.00 91.25 381 GLU A O 1
ATOM 3139 N N . ALA A 1 382 ? 15.715 -5.386 8.145 1.00 87.75 382 ALA A N 1
ATOM 3140 C CA . ALA A 1 382 ? 15.035 -6.665 8.343 1.00 87.75 382 ALA A CA 1
ATOM 3141 C C . ALA A 1 382 ? 14.330 -7.131 7.061 1.00 87.75 382 ALA A C 1
ATOM 3143 O O . ALA A 1 382 ? 14.508 -8.278 6.651 1.00 87.75 382 ALA A O 1
ATOM 3144 N N . GLU A 1 383 ? 13.605 -6.226 6.407 1.00 88.88 383 GLU A N 1
ATOM 3145 C CA . GLU A 1 383 ? 12.910 -6.492 5.150 1.00 88.88 383 GLU A CA 1
ATOM 3146 C C . GLU A 1 383 ? 13.884 -6.806 4.009 1.00 88.88 383 GLU A C 1
ATOM 3148 O O . GLU A 1 383 ? 13.675 -7.760 3.267 1.00 88.88 383 GLU A O 1
ATOM 3153 N N . ASP A 1 384 ? 15.005 -6.087 3.909 1.00 89.38 384 ASP A N 1
ATOM 3154 C CA . ASP A 1 384 ? 16.040 -6.362 2.907 1.00 89.38 384 ASP A CA 1
ATOM 3155 C C . ASP A 1 384 ? 16.634 -7.774 3.045 1.00 89.38 384 ASP A C 1
ATOM 3157 O O . ASP A 1 384 ? 16.879 -8.471 2.053 1.00 89.38 384 ASP A O 1
ATOM 3161 N N . ASN A 1 385 ? 16.838 -8.217 4.288 1.00 86.06 385 ASN A N 1
ATOM 3162 C CA . ASN A 1 385 ? 17.305 -9.567 4.588 1.00 86.06 385 ASN A CA 1
ATOM 3163 C C . ASN A 1 385 ? 16.245 -10.625 4.250 1.00 86.06 385 ASN A C 1
ATOM 3165 O O . ASN A 1 385 ? 16.582 -11.678 3.704 1.00 86.06 385 ASN A O 1
ATOM 3169 N N . GLU A 1 386 ? 14.975 -10.370 4.568 1.00 84.88 386 GLU A N 1
ATOM 3170 C CA . GLU A 1 386 ? 13.863 -11.264 4.230 1.00 84.88 386 GLU A CA 1
ATOM 3171 C C . GLU A 1 386 ? 13.688 -11.392 2.715 1.00 84.88 386 GLU A C 1
ATOM 3173 O O . GLU A 1 386 ? 13.626 -12.502 2.183 1.00 84.88 386 GLU A O 1
ATOM 3178 N N . TYR A 1 387 ? 13.701 -10.265 2.011 1.00 84.69 387 TYR A N 1
ATOM 3179 C CA . TYR A 1 387 ? 13.604 -10.212 0.563 1.00 84.69 387 TYR A CA 1
ATOM 3180 C C . TYR A 1 387 ? 14.759 -10.960 -0.111 1.00 84.69 387 TYR A C 1
ATOM 3182 O O . TYR A 1 387 ? 14.527 -11.755 -1.021 1.00 84.69 387 TYR A O 1
ATOM 3190 N N . SER A 1 388 ? 15.990 -10.795 0.387 1.00 82.31 388 SER A N 1
ATOM 3191 C CA . SER A 1 388 ? 17.153 -11.545 -0.108 1.00 82.31 388 SER A CA 1
ATOM 3192 C C . SER A 1 388 ? 16.950 -13.060 0.034 1.00 82.31 388 SER A C 1
ATOM 3194 O O . SER A 1 388 ? 17.162 -13.802 -0.924 1.00 82.31 388 SER A O 1
ATOM 3196 N N . ARG A 1 389 ? 16.442 -13.530 1.184 1.00 78.00 389 ARG A N 1
ATOM 3197 C CA . ARG A 1 389 ? 16.118 -14.955 1.396 1.00 78.00 389 ARG A CA 1
ATOM 3198 C C . ARG A 1 389 ? 15.027 -15.450 0.449 1.00 78.00 389 ARG A C 1
ATOM 3200 O O . ARG A 1 389 ? 15.136 -16.552 -0.087 1.00 78.00 389 ARG A O 1
ATOM 3207 N N . PHE A 1 390 ? 13.979 -14.654 0.240 1.00 74.88 390 PHE A N 1
ATOM 3208 C CA . PHE A 1 390 ? 12.900 -14.995 -0.685 1.00 74.88 390 PHE A CA 1
ATOM 3209 C C . PHE A 1 390 ? 13.399 -15.084 -2.134 1.00 74.88 390 PHE A C 1
ATOM 3211 O O . PHE A 1 390 ? 13.057 -16.030 -2.848 1.00 74.88 390 PHE A O 1
ATOM 3218 N N . SER A 1 391 ? 14.221 -14.123 -2.561 1.00 72.19 391 SER A N 1
ATOM 3219 C CA . SER A 1 391 ? 14.828 -14.065 -3.895 1.00 72.19 391 SER A CA 1
ATOM 3220 C C . SER A 1 391 ? 15.701 -15.298 -4.157 1.00 72.19 391 SER A C 1
ATOM 3222 O O . SER A 1 391 ? 15.512 -15.992 -5.160 1.00 72.19 391 SER A O 1
ATOM 3224 N N . GLU A 1 392 ? 16.568 -15.660 -3.207 1.00 67.25 392 GLU A N 1
ATOM 3225 C CA . GLU A 1 392 ? 17.405 -16.865 -3.273 1.00 67.25 392 GLU A CA 1
ATOM 3226 C C . GLU A 1 392 ? 16.577 -18.156 -3.331 1.00 67.25 392 GLU A C 1
ATOM 3228 O O . GLU A 1 392 ? 16.820 -19.018 -4.183 1.00 67.25 392 GLU A O 1
ATOM 3233 N N . HIS A 1 393 ? 15.566 -18.288 -2.465 1.00 64.44 393 HIS A N 1
ATOM 3234 C CA . HIS A 1 393 ? 14.679 -19.451 -2.454 1.00 64.44 393 HIS A CA 1
ATOM 3235 C C . HIS A 1 393 ? 13.918 -19.582 -3.776 1.00 64.44 393 HIS A C 1
ATOM 3237 O O . HIS A 1 393 ? 13.893 -20.651 -4.381 1.00 64.44 393 HIS A O 1
ATOM 3243 N N . THR A 1 394 ? 13.348 -18.484 -4.275 1.00 67.88 394 THR A N 1
ATOM 3244 C CA . THR A 1 394 ? 12.613 -18.464 -5.546 1.00 67.88 394 THR A CA 1
ATOM 3245 C C . THR A 1 394 ? 13.522 -18.817 -6.719 1.00 67.88 394 THR A C 1
ATOM 3247 O O . THR A 1 394 ? 13.136 -19.607 -7.579 1.00 67.88 394 THR A O 1
ATOM 3250 N N . ALA A 1 395 ? 14.746 -18.284 -6.760 1.00 64.44 395 ALA A N 1
ATOM 3251 C CA . ALA A 1 395 ? 15.721 -18.633 -7.788 1.00 64.44 395 ALA A CA 1
ATOM 3252 C C . ALA A 1 395 ? 16.074 -20.131 -7.757 1.00 64.44 395 ALA A C 1
ATOM 3254 O O . ALA A 1 395 ? 16.144 -20.765 -8.813 1.00 64.44 395 ALA A O 1
ATOM 3255 N N . SER A 1 396 ? 16.238 -20.703 -6.560 1.00 63.50 396 SER A N 1
ATOM 3256 C CA . SER A 1 396 ? 16.479 -22.136 -6.355 1.00 63.50 3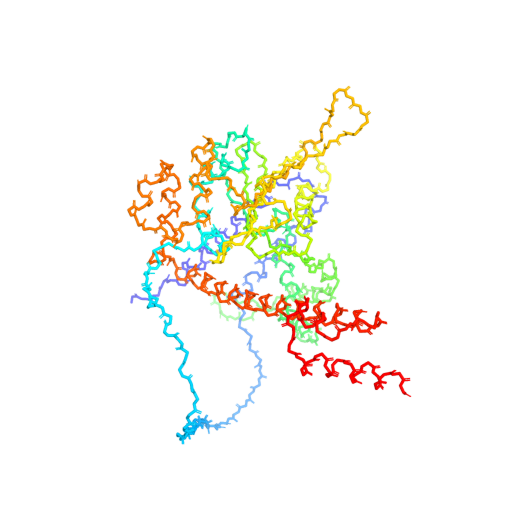96 SER A CA 1
ATOM 3257 C C . SER A 1 396 ? 15.302 -22.993 -6.832 1.00 63.50 396 SER A C 1
ATOM 3259 O O . SER A 1 396 ? 15.495 -23.917 -7.622 1.00 63.50 396 SER A O 1
ATOM 3261 N N . GLU A 1 397 ? 14.072 -22.653 -6.444 1.00 67.50 397 GLU A N 1
ATOM 3262 C CA . GLU A 1 397 ? 12.860 -23.372 -6.860 1.00 67.50 397 GLU A CA 1
ATOM 3263 C C . GLU A 1 397 ? 12.631 -23.287 -8.377 1.00 67.50 397 GLU A C 1
ATOM 3265 O O . GLU A 1 397 ? 12.336 -24.292 -9.020 1.00 67.50 397 GLU A O 1
ATOM 3270 N N . VAL A 1 398 ? 12.865 -22.125 -8.997 1.00 70.88 398 VAL A N 1
ATOM 3271 C CA . VAL A 1 398 ? 12.800 -21.979 -10.462 1.00 70.88 398 VAL A CA 1
ATOM 3272 C C . VAL A 1 398 ? 13.879 -22.814 -11.155 1.00 70.88 398 VAL A C 1
ATOM 3274 O O . VAL A 1 398 ? 13.624 -23.394 -12.214 1.00 70.88 398 VAL A O 1
ATOM 3277 N N . ALA A 1 399 ? 15.088 -22.888 -10.592 1.00 72.00 399 ALA A N 1
ATOM 3278 C CA . ALA A 1 399 ? 16.148 -23.734 -11.130 1.00 72.00 399 ALA A CA 1
ATOM 3279 C C . ALA A 1 399 ? 15.772 -25.223 -11.048 1.00 72.00 399 ALA A C 1
ATOM 3281 O O . ALA A 1 399 ? 15.913 -25.929 -12.049 1.00 72.00 399 ALA A O 1
ATOM 3282 N N . LYS A 1 400 ? 15.223 -25.677 -9.912 1.00 72.81 400 LYS A N 1
ATOM 3283 C CA . LYS A 1 400 ? 14.700 -27.043 -9.743 1.00 72.81 400 LYS A CA 1
ATOM 3284 C C . LYS A 1 400 ? 13.579 -27.343 -10.735 1.00 72.81 400 LYS A C 1
ATOM 3286 O O . LYS A 1 400 ? 13.700 -28.305 -11.484 1.00 72.81 400 LYS A O 1
ATOM 3291 N N . ALA A 1 401 ? 12.570 -26.478 -10.844 1.00 69.69 401 ALA A N 1
ATOM 3292 C CA . ALA A 1 401 ? 11.447 -26.662 -11.765 1.00 69.69 401 ALA A CA 1
ATOM 3293 C C . ALA A 1 401 ? 11.896 -26.745 -13.236 1.00 69.69 401 ALA A C 1
ATOM 3295 O O . ALA A 1 401 ? 11.391 -27.557 -14.009 1.00 69.69 401 ALA A O 1
ATOM 3296 N N . LYS A 1 402 ? 12.895 -25.946 -13.646 1.00 79.38 402 LYS A N 1
ATOM 3297 C CA . LYS A 1 402 ? 13.489 -26.046 -14.994 1.00 79.38 402 LYS A CA 1
ATOM 3298 C C . LYS A 1 402 ? 14.211 -27.374 -15.215 1.00 79.38 402 LYS A C 1
ATOM 3300 O O . LYS A 1 402 ? 14.179 -27.895 -16.328 1.00 79.38 402 LYS A O 1
ATOM 3305 N N . ILE A 1 403 ? 14.893 -27.893 -14.195 1.00 79.75 403 ILE A N 1
ATOM 3306 C CA . ILE A 1 403 ? 15.557 -29.198 -14.259 1.00 79.75 403 ILE A CA 1
ATOM 3307 C C . ILE A 1 403 ? 14.509 -30.314 -14.336 1.00 79.75 403 ILE A C 1
ATOM 3309 O O . ILE A 1 403 ? 14.617 -31.163 -15.215 1.00 79.75 403 ILE A O 1
ATOM 3313 N N . GLU A 1 404 ? 13.466 -30.277 -13.508 1.00 82.12 404 GLU A N 1
ATOM 3314 C CA . GLU A 1 404 ? 12.357 -31.240 -13.539 1.00 82.12 404 GLU A CA 1
ATOM 3315 C C . GLU A 1 404 ? 11.644 -31.249 -14.896 1.00 82.12 404 GLU A C 1
ATOM 3317 O O . GLU A 1 404 ? 11.507 -32.306 -15.507 1.00 82.12 404 GLU A O 1
ATOM 3322 N N . ALA A 1 405 ? 11.317 -30.079 -15.454 1.00 82.81 405 ALA A N 1
ATOM 3323 C CA . ALA A 1 405 ? 10.714 -29.978 -16.784 1.00 82.81 405 ALA A CA 1
ATOM 3324 C C . ALA A 1 405 ? 11.610 -30.571 -17.888 1.00 82.81 405 ALA A C 1
ATOM 3326 O O . ALA A 1 405 ? 11.123 -31.226 -18.813 1.00 82.81 405 ALA A O 1
ATOM 3327 N N . LYS A 1 406 ? 12.935 -30.379 -17.798 1.00 85.62 406 LYS A N 1
ATOM 3328 C CA . LYS A 1 406 ? 13.890 -31.021 -18.716 1.00 85.62 406 LYS A CA 1
ATOM 3329 C C . LYS A 1 406 ? 13.914 -32.536 -18.540 1.00 85.62 406 LYS A C 1
ATOM 3331 O O . LYS A 1 406 ? 13.972 -33.247 -19.541 1.00 85.62 406 LYS A O 1
ATOM 3336 N N . ILE A 1 407 ? 13.870 -33.025 -17.302 1.00 86.88 407 ILE A N 1
ATOM 3337 C CA . ILE A 1 407 ? 13.816 -34.457 -16.998 1.00 86.88 407 ILE A CA 1
ATOM 3338 C C . ILE A 1 407 ? 12.538 -35.070 -17.583 1.00 86.88 407 ILE A C 1
ATOM 3340 O O . ILE A 1 407 ? 12.620 -36.094 -18.255 1.00 86.88 407 ILE A O 1
ATOM 3344 N N . ASP A 1 408 ? 11.380 -34.438 -17.410 1.00 88.06 408 ASP A N 1
ATOM 3345 C CA . ASP A 1 408 ? 10.105 -34.955 -17.921 1.00 88.06 408 ASP A CA 1
ATOM 3346 C C . ASP A 1 408 ? 10.022 -34.926 -19.454 1.00 88.06 408 ASP A C 1
ATOM 3348 O O . ASP A 1 408 ? 9.527 -35.872 -20.078 1.00 88.06 408 ASP A O 1
ATOM 3352 N N . MET A 1 409 ? 10.605 -33.904 -20.086 1.00 87.50 409 MET A N 1
ATOM 3353 C CA . MET A 1 409 ? 10.803 -33.889 -21.536 1.00 87.50 409 MET A CA 1
ATOM 3354 C C . MET A 1 409 ? 11.694 -35.056 -21.993 1.00 87.50 409 MET A C 1
ATOM 3356 O O . MET A 1 409 ? 11.359 -35.736 -22.961 1.00 87.50 409 MET A O 1
ATOM 3360 N N . VAL A 1 410 ? 12.804 -35.329 -21.294 1.00 90.31 410 VAL A N 1
ATOM 3361 C CA . VAL A 1 410 ? 13.696 -36.459 -21.612 1.00 90.31 410 VAL A CA 1
ATOM 3362 C C . VAL A 1 410 ? 12.996 -37.802 -21.417 1.00 90.31 410 VAL A C 1
ATOM 3364 O O . VAL A 1 410 ? 13.128 -38.664 -22.281 1.00 90.31 410 VAL A O 1
ATOM 3367 N N . LYS A 1 411 ? 12.214 -37.982 -20.344 1.00 89.94 411 LYS A N 1
ATOM 3368 C CA . LYS A 1 411 ? 11.398 -39.191 -20.134 1.00 89.94 411 LYS A CA 1
ATOM 3369 C C . LYS A 1 411 ? 10.443 -39.427 -21.306 1.00 89.94 411 LYS A C 1
ATOM 3371 O O . LYS A 1 411 ? 10.363 -40.549 -21.797 1.00 89.94 411 LYS A O 1
ATOM 3376 N N . SER A 1 412 ? 9.778 -38.372 -21.782 1.00 89.94 412 SER A N 1
ATOM 3377 C CA . SER A 1 412 ? 8.861 -38.446 -22.928 1.00 89.94 412 SER A CA 1
ATOM 3378 C C . SER A 1 412 ? 9.602 -38.838 -24.213 1.00 89.94 412 SER A C 1
ATOM 3380 O O . SER A 1 412 ? 9.228 -39.797 -24.875 1.00 89.94 412 SER A O 1
ATOM 3382 N N . MET A 1 413 ? 10.735 -38.191 -24.506 1.00 90.19 413 MET A N 1
ATOM 3383 C CA . MET A 1 413 ? 11.555 -38.521 -25.681 1.00 90.19 413 MET A CA 1
ATOM 3384 C C . MET A 1 413 ? 12.147 -39.938 -25.639 1.00 90.19 413 MET A C 1
ATOM 3386 O O . MET A 1 413 ? 12.335 -40.560 -26.682 1.00 90.19 413 MET A O 1
ATOM 3390 N N . LEU A 1 414 ? 12.478 -40.441 -24.445 1.00 90.12 414 LEU A N 1
ATOM 3391 C CA . LEU A 1 414 ? 12.930 -41.819 -24.250 1.00 90.12 414 LEU A CA 1
ATOM 3392 C C . LEU A 1 414 ? 11.793 -42.824 -24.465 1.00 90.12 414 LEU A C 1
ATOM 3394 O O . LEU A 1 414 ? 12.046 -43.890 -25.020 1.00 90.12 414 LEU A O 1
ATOM 3398 N N . ALA A 1 415 ? 10.569 -42.494 -24.044 1.00 88.94 415 ALA A N 1
ATOM 3399 C CA . ALA A 1 415 ? 9.386 -43.318 -24.286 1.00 88.94 415 ALA A CA 1
ATOM 3400 C C . ALA A 1 415 ? 9.032 -43.399 -25.780 1.00 88.94 415 ALA A C 1
ATOM 3402 O O . ALA A 1 415 ? 8.626 -44.460 -26.241 1.00 88.94 415 ALA A O 1
ATOM 3403 N N . ASP A 1 416 ? 9.275 -42.322 -26.530 1.00 90.44 416 ASP A N 1
ATOM 3404 C CA . ASP A 1 416 ? 9.101 -42.258 -27.988 1.00 90.44 416 ASP A CA 1
ATOM 3405 C C . ASP A 1 416 ? 10.280 -42.871 -28.776 1.00 90.44 416 ASP A C 1
ATOM 3407 O O . ASP A 1 416 ? 10.382 -42.696 -29.990 1.00 90.44 416 ASP A O 1
ATOM 3411 N N . GLU A 1 417 ? 11.208 -43.552 -28.092 1.00 90.00 417 GLU A N 1
ATOM 3412 C CA . GLU A 1 417 ? 12.386 -44.213 -28.676 1.00 90.00 417 GLU A CA 1
ATOM 3413 C C . GLU A 1 417 ? 13.268 -43.287 -29.537 1.00 90.00 417 GLU A C 1
ATOM 3415 O O . GLU A 1 417 ? 13.964 -43.721 -30.462 1.00 90.00 417 GLU A O 1
ATOM 3420 N N . MET A 1 418 ? 13.290 -41.986 -29.228 1.00 88.44 418 MET A N 1
ATOM 3421 C CA . MET A 1 418 ? 14.096 -41.039 -29.991 1.00 88.44 418 MET A CA 1
ATOM 3422 C C . MET A 1 418 ? 15.604 -41.353 -29.899 1.00 88.44 418 MET A C 1
ATOM 3424 O O . MET A 1 418 ? 16.110 -41.736 -28.837 1.00 88.44 418 MET A O 1
ATOM 3428 N N . PRO A 1 419 ? 16.386 -41.101 -30.970 1.00 92.81 419 PRO A N 1
ATOM 3429 C CA . PRO A 1 419 ? 17.831 -41.303 -30.943 1.00 92.81 419 PRO A CA 1
ATOM 3430 C C . PRO A 1 419 ? 18.518 -40.472 -29.851 1.00 92.81 419 PRO A C 1
ATOM 3432 O O . PRO A 1 419 ? 18.302 -39.264 -29.749 1.00 92.81 419 PRO A O 1
ATOM 3435 N N . LEU A 1 420 ? 19.444 -41.085 -29.105 1.00 88.31 420 LEU A N 1
ATOM 3436 C CA . LEU A 1 420 ? 20.174 -40.450 -27.993 1.00 88.31 420 LEU A CA 1
ATOM 3437 C C . LEU A 1 420 ? 20.825 -39.112 -28.385 1.00 88.31 420 LEU A C 1
ATOM 3439 O O . LEU A 1 420 ? 20.759 -38.134 -27.645 1.00 88.31 420 LEU A O 1
ATOM 3443 N N . LYS A 1 421 ? 21.383 -39.036 -29.598 1.00 89.62 421 LYS A N 1
ATOM 3444 C CA . LYS A 1 421 ? 21.984 -37.811 -30.146 1.00 89.62 421 LYS A CA 1
ATOM 3445 C C . LYS A 1 421 ? 20.974 -36.662 -30.285 1.00 89.62 421 LYS A C 1
ATOM 3447 O O . LYS A 1 421 ? 21.341 -35.506 -30.094 1.00 89.62 421 LYS A O 1
ATOM 3452 N N . ALA A 1 422 ? 19.715 -36.965 -30.608 1.00 86.38 422 ALA A N 1
ATOM 3453 C CA . ALA A 1 422 ? 18.641 -35.977 -30.667 1.00 86.38 422 ALA A CA 1
ATOM 3454 C C . ALA A 1 422 ? 18.209 -35.545 -29.257 1.00 86.38 422 ALA A C 1
ATOM 3456 O O . ALA A 1 422 ? 18.071 -34.351 -29.008 1.00 86.38 422 ALA A O 1
ATOM 3457 N N . ILE A 1 423 ? 18.096 -36.486 -28.313 1.00 89.19 423 ILE A N 1
ATOM 3458 C CA . ILE A 1 423 ? 17.745 -36.190 -26.913 1.00 89.19 423 ILE A CA 1
ATOM 3459 C C . ILE A 1 423 ? 18.788 -35.266 -26.271 1.00 89.19 423 ILE A C 1
ATOM 3461 O O . ILE A 1 423 ? 18.419 -34.257 -25.672 1.00 89.19 423 ILE A O 1
ATOM 3465 N N . ILE A 1 424 ? 20.085 -35.538 -26.456 1.00 88.44 424 ILE A N 1
ATOM 3466 C CA . ILE A 1 424 ? 21.173 -34.668 -25.973 1.00 88.44 424 ILE A CA 1
ATOM 3467 C C . ILE A 1 424 ? 21.040 -33.267 -26.579 1.00 88.44 424 ILE A C 1
ATOM 3469 O O . ILE A 1 424 ? 21.081 -32.267 -25.864 1.00 88.44 424 ILE A O 1
ATOM 3473 N N . LYS A 1 425 ? 20.822 -33.187 -27.899 1.00 88.81 425 LYS A N 1
ATOM 3474 C CA . LYS A 1 425 ? 20.706 -31.915 -28.622 1.00 88.81 425 LYS A CA 1
ATOM 3475 C C . LYS A 1 425 ? 19.532 -31.063 -28.127 1.00 88.81 425 LYS A C 1
ATOM 3477 O O . LYS A 1 425 ? 19.679 -29.849 -28.029 1.00 88.81 425 LYS A O 1
ATOM 3482 N N . HIS A 1 426 ? 18.378 -31.673 -27.857 1.00 83.62 426 HIS A N 1
ATOM 3483 C CA . HIS A 1 426 ? 17.158 -30.946 -27.492 1.00 83.62 426 HIS A CA 1
ATOM 3484 C C . HIS A 1 426 ? 17.022 -30.681 -25.988 1.00 83.62 426 HIS A C 1
ATOM 3486 O O . HIS A 1 426 ? 16.505 -29.635 -25.607 1.00 83.62 426 HIS A O 1
ATOM 3492 N N . SER A 1 427 ? 17.506 -31.580 -25.128 1.00 82.50 427 SER A N 1
ATOM 3493 C CA . SER A 1 427 ? 17.473 -31.387 -23.669 1.00 82.50 427 SER A CA 1
ATOM 3494 C C . SER A 1 427 ? 18.637 -30.555 -23.132 1.00 82.50 427 SER A C 1
ATOM 3496 O O . SER A 1 427 ? 18.506 -29.891 -22.097 1.00 82.50 427 SER A O 1
ATOM 3498 N N . GLY A 1 428 ? 19.778 -30.586 -23.830 1.00 83.25 428 GLY A N 1
ATOM 3499 C CA . GLY A 1 428 ? 21.028 -29.997 -23.362 1.00 83.25 428 GLY A CA 1
ATOM 3500 C C . GLY A 1 428 ? 21.588 -30.678 -22.109 1.00 83.25 428 GLY A C 1
ATOM 3501 O O . GLY A 1 428 ? 22.428 -30.080 -21.440 1.00 83.25 428 GLY A O 1
ATOM 3502 N N . LEU A 1 429 ? 21.106 -31.879 -21.757 1.00 85.94 429 LEU A N 1
ATOM 3503 C CA . LEU A 1 429 ? 21.645 -32.671 -20.652 1.00 85.94 429 LEU A CA 1
ATOM 3504 C C . LEU A 1 429 ? 22.835 -33.528 -21.124 1.00 85.94 429 LEU A C 1
ATOM 3506 O O . LEU A 1 429 ? 22.829 -34.007 -22.265 1.00 85.94 429 LEU A O 1
ATOM 3510 N N . PRO A 1 430 ? 23.845 -33.757 -20.264 1.00 88.50 430 PRO A N 1
ATOM 3511 C CA . PRO A 1 430 ? 24.925 -34.696 -20.542 1.00 88.50 430 PRO A CA 1
ATOM 3512 C C . PRO A 1 430 ? 24.392 -36.112 -20.774 1.00 88.50 430 PRO A C 1
ATOM 3514 O O . PRO A 1 430 ? 23.413 -36.527 -20.151 1.00 88.50 430 PRO A O 1
ATOM 3517 N N . GLN A 1 431 ? 25.082 -36.876 -21.621 1.00 89.88 431 GLN A N 1
ATOM 3518 C CA . GLN A 1 431 ? 24.723 -38.263 -21.925 1.00 89.88 431 GLN A CA 1
ATOM 3519 C C . GLN A 1 431 ? 24.562 -39.120 -20.658 1.00 89.88 431 GLN A C 1
ATOM 3521 O O . GLN A 1 431 ? 23.569 -39.830 -20.532 1.00 89.88 431 GLN A O 1
ATOM 3526 N N . GLU A 1 432 ? 25.477 -38.981 -19.698 1.00 88.44 432 GLU A N 1
ATOM 3527 C CA . GLU A 1 432 ? 25.460 -39.708 -18.422 1.00 88.44 432 GLU A CA 1
ATOM 3528 C C . GLU A 1 432 ? 24.160 -39.485 -17.627 1.00 88.44 432 GLU A C 1
ATOM 3530 O O . GLU A 1 432 ? 23.585 -40.421 -17.073 1.00 88.44 432 GLU A O 1
ATOM 3535 N N . GLN A 1 433 ? 23.630 -38.256 -17.620 1.00 85.81 433 GLN A N 1
ATOM 3536 C CA . GLN A 1 433 ? 22.369 -37.954 -16.936 1.00 85.81 433 GLN A CA 1
ATOM 3537 C C . GLN A 1 433 ? 21.167 -38.582 -17.649 1.00 85.81 433 GLN A C 1
ATOM 3539 O O . GLN A 1 433 ? 20.250 -39.072 -16.994 1.00 85.81 433 GLN A O 1
ATOM 3544 N N . ILE A 1 434 ? 21.173 -38.604 -18.984 1.00 88.69 434 ILE A N 1
ATOM 3545 C CA . ILE A 1 434 ? 20.110 -39.234 -19.782 1.00 88.69 434 ILE A CA 1
ATOM 3546 C C . ILE A 1 434 ? 20.121 -40.756 -19.585 1.00 88.69 434 ILE A C 1
ATOM 3548 O O . ILE A 1 434 ? 19.061 -41.373 -19.475 1.00 88.69 434 ILE A O 1
ATOM 3552 N N . GLU A 1 435 ? 21.304 -41.364 -19.513 1.00 90.00 435 GLU A N 1
ATOM 3553 C CA . GLU A 1 435 ? 21.470 -42.796 -19.245 1.00 90.00 435 GLU A CA 1
ATOM 3554 C C . GLU A 1 435 ? 21.001 -43.172 -17.837 1.00 90.00 435 GLU A C 1
ATOM 3556 O O . GLU A 1 435 ? 20.316 -44.183 -17.682 1.00 90.00 435 GLU A O 1
ATOM 3561 N N . LYS A 1 436 ? 21.266 -42.326 -16.835 1.00 90.19 436 LYS A N 1
ATOM 3562 C CA . LYS A 1 436 ? 20.738 -42.507 -15.478 1.00 90.19 436 LYS A CA 1
ATOM 3563 C C . LYS A 1 436 ? 19.208 -42.453 -15.441 1.00 90.19 436 LYS A C 1
ATOM 3565 O O . LYS A 1 436 ? 18.585 -43.360 -14.906 1.00 90.19 436 LYS A O 1
ATOM 3570 N N . ILE A 1 437 ? 18.598 -41.459 -16.097 1.00 88.69 437 ILE A N 1
ATOM 3571 C CA . ILE A 1 437 ? 17.131 -41.360 -16.217 1.00 88.69 437 ILE A CA 1
ATOM 3572 C C . ILE A 1 437 ? 16.557 -42.608 -16.907 1.00 88.69 437 ILE A C 1
ATOM 3574 O O . ILE A 1 437 ? 15.533 -43.136 -16.483 1.00 88.69 437 ILE A O 1
ATOM 3578 N N . ARG A 1 438 ? 17.217 -43.109 -17.959 1.00 88.88 438 ARG A N 1
ATOM 3579 C CA . ARG A 1 438 ? 16.814 -44.341 -18.653 1.00 88.88 438 ARG A CA 1
ATOM 3580 C C . ARG A 1 438 ? 16.884 -45.566 -17.736 1.00 88.88 438 ARG A C 1
ATOM 3582 O O . ARG A 1 438 ? 15.969 -46.384 -17.768 1.00 88.88 438 ARG A O 1
ATOM 3589 N N . ALA A 1 439 ? 17.948 -45.695 -16.945 1.00 88.69 439 ALA A N 1
ATOM 3590 C CA . ALA A 1 439 ? 18.097 -46.779 -15.979 1.00 88.69 439 ALA A CA 1
ATOM 3591 C C . ALA A 1 439 ? 17.000 -46.728 -14.903 1.00 88.69 439 ALA A C 1
ATOM 3593 O O . ALA A 1 439 ? 16.380 -47.753 -14.635 1.00 88.69 439 ALA A O 1
ATOM 3594 N N . ASP A 1 440 ? 16.695 -45.539 -14.376 1.00 86.62 440 ASP A N 1
ATOM 3595 C CA . ASP A 1 440 ? 15.642 -45.340 -13.374 1.00 86.62 440 ASP A CA 1
ATOM 3596 C C . ASP A 1 440 ? 14.246 -45.705 -13.919 1.00 86.62 440 ASP A C 1
ATOM 3598 O O . ASP A 1 440 ? 13.461 -46.349 -13.227 1.00 86.62 440 ASP A O 1
ATOM 3602 N N . ILE A 1 441 ? 13.935 -45.356 -15.177 1.00 84.06 441 ILE A N 1
ATOM 3603 C CA . ILE A 1 441 ? 12.675 -45.756 -15.839 1.00 84.06 441 ILE A CA 1
ATOM 3604 C C . ILE A 1 441 ? 12.585 -47.280 -15.983 1.00 84.06 441 ILE A C 1
ATOM 3606 O O . ILE A 1 441 ? 11.519 -47.854 -15.768 1.00 84.06 441 ILE A O 1
ATOM 3610 N N . ASN A 1 442 ? 13.680 -47.935 -16.372 1.00 83.88 442 ASN A N 1
ATOM 3611 C CA . ASN A 1 442 ? 13.705 -49.386 -16.555 1.00 83.88 442 ASN A CA 1
ATOM 3612 C C . ASN A 1 442 ? 13.571 -50.122 -15.215 1.00 83.88 442 ASN A C 1
ATOM 3614 O O . ASN A 1 442 ? 12.800 -51.068 -15.130 1.00 83.88 442 ASN A O 1
ATOM 3618 N N . ALA A 1 443 ? 14.228 -49.628 -14.163 1.00 81.12 443 ALA A N 1
ATOM 3619 C CA . ALA A 1 443 ? 14.128 -50.174 -12.810 1.00 81.12 443 ALA A CA 1
ATOM 3620 C C . ALA A 1 443 ? 12.727 -50.019 -12.184 1.00 81.12 443 ALA A C 1
ATOM 3622 O O . ALA A 1 443 ? 12.391 -50.748 -11.263 1.00 81.12 443 ALA A O 1
ATOM 3623 N N . GLN A 1 444 ? 11.903 -49.079 -12.664 1.00 74.19 444 GLN A N 1
ATOM 3624 C CA . GLN A 1 444 ? 10.496 -48.935 -12.255 1.00 74.19 444 GLN A CA 1
ATOM 3625 C C . GLN A 1 444 ? 9.530 -49.833 -13.048 1.00 74.19 444 GLN A C 1
ATOM 3627 O O . GLN A 1 444 ? 8.345 -49.895 -12.718 1.00 74.19 444 GLN A O 1
ATOM 3632 N N . ARG A 1 445 ? 10.003 -50.465 -14.130 1.00 70.19 445 ARG A N 1
ATOM 3633 C CA . ARG A 1 445 ? 9.219 -51.371 -14.988 1.00 70.19 445 ARG A CA 1
ATOM 3634 C C . ARG A 1 445 ? 9.462 -52.853 -14.675 1.00 70.19 445 ARG A C 1
ATOM 3636 O O . ARG A 1 445 ? 8.685 -53.679 -15.154 1.00 70.19 445 ARG A O 1
ATOM 3643 N N . GLU A 1 446 ? 10.513 -53.159 -13.919 1.00 53.16 446 GLU A N 1
ATOM 3644 C CA . GLU A 1 446 ? 10.803 -54.462 -13.294 1.00 53.16 446 GLU A CA 1
ATOM 3645 C C . GLU A 1 446 ? 10.117 -54.567 -11.927 1.00 53.16 446 GLU A C 1
ATOM 3647 O O . GLU A 1 446 ? 9.628 -55.678 -11.610 1.00 53.16 446 GLU A O 1
#

Solvent-accessible surface area (backbone atoms only — not comparable to full-atom values): 26624 Å² total; per-residue (Å²): 146,85,86,62,68,68,65,52,50,55,52,49,54,53,51,55,50,52,52,48,53,52,56,69,63,71,75,69,93,85,68,99,49,68,65,59,56,51,46,52,53,52,49,53,54,48,50,57,57,43,74,78,64,74,78,87,82,81,92,75,94,80,86,80,88,80,91,79,89,78,87,80,84,84,82,86,81,86,84,82,90,83,85,89,84,81,88,74,81,82,70,78,80,80,75,78,69,78,65,51,25,45,62,45,41,41,65,43,47,36,55,57,43,65,64,41,54,85,37,44,28,60,54,42,49,46,66,36,84,99,48,89,54,87,42,46,47,79,74,43,56,54,77,55,102,63,61,78,59,49,73,55,36,53,50,58,67,32,68,66,51,45,50,52,45,53,53,56,61,69,45,88,84,72,74,39,65,46,68,40,89,86,79,68,44,78,41,80,34,69,67,60,27,54,50,52,53,54,50,41,74,44,40,66,60,51,39,62,76,46,55,72,82,73,84,72,61,80,38,65,34,34,28,41,35,78,90,62,33,36,41,37,41,39,72,41,38,73,82,56,94,61,51,71,61,52,55,51,50,51,53,49,52,56,55,71,54,72,64,60,96,87,59,61,79,87,70,67,52,38,34,38,34,37,36,44,26,17,23,62,93,82,53,38,51,51,51,74,90,46,57,86,50,28,69,48,80,50,68,50,61,59,88,87,61,84,82,68,52,71,54,87,48,55,37,40,34,39,30,22,56,54,26,50,67,97,74,54,93,50,63,58,33,38,36,50,50,44,41,47,62,46,34,33,76,39,50,76,67,52,45,69,75,69,50,78,44,68,52,51,54,50,42,52,61,59,35,22,54,93,71,44,54,72,70,44,45,53,43,40,54,52,50,53,54,50,49,50,53,51,53,54,51,51,54,50,52,51,53,48,52,54,50,52,54,43,51,54,51,48,52,51,42,57,74,69,66,54,56,66,74,55,51,35,69,74,61,69,49,57,67,70,60,54,52,49,53,51,51,53,56,50,66,73,74,109

Secondary structure (DSSP, 8-state):
----HHHHHHHHHHHHHHHHHHHHHSS----S-HHHHHHHHHHHHHHHHHHTT-------------------------------------PPP-------B--TTSHHHHHHHTTSGGGHHHHHHHHSTT-----EEEEESSS-TT-TTHHHHHHHH-HHHHHHHHHHHH-TT---EEEPTTT--EEE-HHHHHHHHHHHHTHHHHHHHSPPPP-----SEEEEETTS-EEEEEEE-S--TTHHHHHHHHHHHHHHTSS-TT--GGG---EEEEEEE-BTTTTB-S-SS-TT--EEEEEEE-SSSSSPPEEEEEEEEEEEGGG--S--SSHHHHHHHHHHHHGGG--HHHHHHH---HHHHHHHHHTBGGG--HHHHHHHHHHHHHHHHHHHHHHHHHHHHHHHHHHHHHHHHHHTT--HHHHHHHH---HHHHHHHHHHHHHTT-

Nearest PDB structures (foldseek):
  2zdi-assembly1_A-2  TM=3.980E-01  e=2.046E+00  Pyrococcus horikoshii
  5lhc-assembly1_A  TM=2.385E-01  e=7.040E-01  Bacillus sp. (in: firmicutes)
  6xl1-assembly1_B  TM=2.122E-01  e=2.421E+00  Treponema succinifaciens DSM 2489
  6wxx-assembly2_C  TM=2.472E-01  e=4.749E+00  Treponema succinifaciens DSM 2489

Foldseek 3Di:
DDDDPVVVVVVVVVVVVVVVLVVVPPPDPDDDCPPVVVVVSVVVVVVVVCVVDDDDDDDDDDDDDDDDDDDDDDDDDDDDDDDDDDDDDDDPDPPPPPFFFFQCLQLLLVLLLVVPQVLVQLVCPLFPPPDRFPGKDWDDQWLDPPPVCLVVLCQLPDPVNVVVLVVQLPDPPDFDWDQDPVPRDTDTDVVVRVVSNVCSVCSVVVCVVRDHPDDTDRFRTWIQTPVRAIEGEHREADADPPPVVVQCVSQVSSQVRPDDPPDDPVPGHAYEYEYEYHADDVLDFRCPPCLQDFKDKDFAWDDDDPPIDTDRRYIYIYGRLSSDDCDDPDLSNNLVSCCNRCLSVDDPVRCVVRRDDPSSNSSSVSRGLVPDDPVSNVSSVVSNVVVVVVVVVVVVVVVVVLVVVLLVVLVVCVVVVHDLVVNCVVSVDDSVVSVVSVVVVVVVVD

Mean predicted aligned error: 17.85 Å

Sequence (446 aa):
MYWNSERIFCVLVKRYYTATIQKMFSKETEMKDLKLIKHISACLSIMLAFAVNIHATTGETFTGDGSRKRERSVENISPSDSSDQEMPLALPPKQSTIQTYGIATYDALFKWVLSDETLLPSFFHAFIPDVVVESAERLDEHMNPVQKLQLLRDFIHDDETYRTVKEVSKTSDMHVSLIDQKTKQFLKDDKATAFLRKFTEHFDELKSAFPPPKYDGTMDFVCRLKNGEYAMIEMQVIPQDCWDRRALAYAGAFYGNQLAKGESWKQIKRVIAINILGGGREHLPHWKDTPNEFFRHYRFQEQCHKPSRYIDGIELFQYSIMNAPKNIDQQEQQDWITFFQRGHYMSEKDVLETIKTPAVLKAFERARIDKLPRNVQRGYEAEDNEYSRFSEHTASEVAKAKIEAKIDMVKSMLADEMPLKAIIKHSGLPQEQIEKIRADINAQRE

pLDDT: mean 74.25, std 24.3, range [23.44, 98.56]

Radius of gyration: 31.71 Å; Cα contacts (8 Å, |Δi|>4): 464; chains: 1; bounding box: 76×74×89 Å